Protein AF-A0A2J6SR04-F1 (afdb_monomer)

Solvent-accessible surface area (backbone atoms only — not comparable to full-atom values): 20186 Å² total; per-residue (Å²): 131,64,68,63,62,56,47,56,58,21,73,77,31,74,34,30,34,25,25,51,50,19,50,51,46,51,50,52,26,56,74,72,72,47,93,77,59,69,61,28,60,54,22,42,50,50,16,50,54,49,47,51,54,51,60,73,44,31,89,83,43,74,82,48,72,66,53,49,38,22,49,40,44,46,27,46,46,27,42,45,65,53,39,58,70,62,22,51,57,41,47,56,49,42,53,52,52,37,51,74,64,68,31,73,72,63,29,65,89,42,58,69,49,39,55,49,46,52,51,46,36,51,56,44,14,60,74,68,75,44,78,55,84,65,82,62,67,53,72,94,68,45,76,72,59,75,75,61,80,67,56,75,77,81,47,72,67,50,52,52,47,31,53,48,42,21,68,69,48,71,38,55,67,60,22,48,51,52,44,53,51,48,53,51,51,43,49,52,51,52,56,50,50,54,58,67,71,46,85,83,61,82,80,48,71,68,60,53,52,48,52,50,52,51,49,54,55,50,52,55,52,32,44,57,40,46,66,54,76,73,93,48,102,77,58,68,56,51,51,54,43,30,42,51,26,34,28,51,50,38,46,43,43,47,63,75,66,57,49,64,73,73,28,28,55,33,37,50,29,17,52,54,35,50,58,56,50,75,76,48,66,60,65,62,47,33,74,74,34,47,46,59,44,54,47,36,45,48,46,24,27,67,27,16,46,95,47,90,57,25,64,59,32,35,52,52,45,21,51,51,31,60,76,69,71,38,85,47,71,66,49,46,45,61,64,17,59,92,46,81,56,58,79,79,60,62,51,74,71,42,50,57,54,46,52,55,22,51,53,52,36,51,53,56,57,52,55,66,74,77,110

Organism: NCBI:txid1095630

pLDDT: mean 85.76, std 11.89, range [41.34, 98.0]

Sequence (371 aa):
MGKEEALQTSLSNPALLHASLAHVAKTLSSVVRVEMNPNIIYHIGKAIAIVNKRIANSHENPVSIDTIGAVTTITAFELRAGALESFKIHLDGVEALVKSVGGLQALVGVPFILKYTTWVDIVGAIALGSKPRFELLNPGRLPLHPGLEFLEPCSLLGARYKARLSNLTGLPDLSHEMIEVYRILQHLISKRERFAGSQKMEISEMEFQSLQSYCTQLMYRLIALIQYEIPHPLNRNAVVFRLFGNAAVAHILMFTYNLPPRSGTHVLMSTQIRASLEFIDVREFQLAYPEMMLWIIMIGGLGSLGTEDQEWFIQLLAQSCHGAGIDGTAELALSLTEFLWSGFYLGPIFDEFWDDVAVARAVMEAGKKVG

Nearest PDB structures (foldseek):
  3sf4-assembly3_C  TM=3.576E-01  e=3.818E+00  Homo sapiens
  4a1s-assembly1_B  TM=2.650E-01  e=3.391E+00  Drosophila melanogaster
  6hc2-assembly1_C  TM=3.244E-01  e=5.240E+00  Homo sapiens
  6hc2-assembly4_S  TM=2.457E-01  e=8.426E+00  Homo sapiens
  7ep7-assembly1_A  TM=2.282E-01  e=9.120E+00  Mus musculus

Foldseek 3Di:
DPPVLLVVLQVVDLLSVLLVQLVVQVLVCLVVVPDDDVSNVVSLVRSVVVLVVQVVCCVVPPRDLSSLLSLLSSLVSCQQVLVLVVNVVSLVVSLVNQVSCPHLVSCPVPVVSSLSNLVSQLLNCLLVLHDRSHPPPQLVPPPDLVCLVVQDDQDPLLVLQLVLLCVLQVCNPLSVLLSSLQSLLLVLQVLVQVVVVCVPDDCDPVNVVSSSVSLSSSSNSLSCQQNPDSPDPPRLSSLLSNLLSLLSVLCCVCQVVVPRAPGSSLLSSLVSNVVSCVPDDLVVVCVSRVLSSLSSLLSSLLSQPPHPCNLVSLLVNLVSCVVVVNQDPVSNCVSCVVPSDHPSCDDDSNVVSVVSSNVSNVVVVVVVVVD

Secondary structure (DSSP, 8-state):
--HHHHHHHHHT-HHHHHHHHHHHHHHHHHHHT-S--HHHHHHHHHHHHHHHHHHHTTTTSPPPHHHHHHHHHHHHHHHHHT-HHHHHHHHHHHHHHHHHTTSGGGGTT-HHHHHHHHHHHHHHHHHHTS--SS--S-GGGSPPPGGGTTPPPPPHHHHHHHHHHHHHHS-HHHHHHHHHHHHHHHHHHHHHHHHHH-TTSPPPHHHHHHHHHHHHHHHHHHHHHHT---SSTT-GGGHHHHHHHHHHHHHIIIIIS-PPTT-HHHHHHHHHHHHHHHTS-HHHHHHHSHHHHHHHHHHHHHHTTTSTTHHHHHHHHHHHHHHHT--SHHHHHHHTTTTT--GGG-SHHHHHHHHHHHHHHHHHHHHHHH-

Mean predicted aligned error: 6.78 Å

Structure (mmCIF, N/CA/C/O backbone):
data_AF-A0A2J6SR04-F1
#
_entry.id   AF-A0A2J6SR04-F1
#
loop_
_atom_site.group_PDB
_atom_site.id
_atom_site.type_symbol
_atom_site.label_atom_id
_atom_site.label_alt_id
_atom_site.label_comp_id
_atom_site.label_asym_id
_atom_site.label_entity_id
_atom_site.label_seq_id
_atom_site.pdbx_PDB_ins_code
_atom_site.Cartn_x
_atom_site.Cartn_y
_atom_site.Cartn_z
_atom_site.occupancy
_atom_site.B_iso_or_equiv
_atom_site.auth_seq_id
_atom_site.auth_comp_id
_atom_site.auth_asym_id
_atom_site.auth_atom_id
_atom_site.pdbx_PDB_model_num
ATOM 1 N N . MET A 1 1 ? 1.748 8.926 12.847 1.00 54.41 1 MET A N 1
ATOM 2 C CA . MET A 1 1 ? 1.219 8.804 14.222 1.00 54.41 1 MET A CA 1
ATOM 3 C C . MET A 1 1 ? 2.169 9.378 15.281 1.00 54.41 1 MET A C 1
ATOM 5 O O . MET A 1 1 ? 3.308 8.921 15.346 1.00 54.41 1 MET A O 1
ATOM 9 N N . GLY A 1 2 ? 1.738 10.378 16.061 1.00 61.34 2 GLY A N 1
ATOM 10 C CA . GLY A 1 2 ? 2.533 10.932 17.159 1.00 61.34 2 GLY A CA 1
ATOM 11 C C . GLY A 1 2 ? 2.683 9.853 18.224 1.00 61.34 2 GLY A C 1
ATOM 12 O O . GLY A 1 2 ? 1.685 9.339 18.727 1.00 61.34 2 GLY A O 1
ATOM 13 N N . LYS A 1 3 ? 3.917 9.414 18.490 1.00 67.38 3 LYS A N 1
ATOM 14 C CA . LYS A 1 3 ? 4.169 8.245 19.352 1.00 67.38 3 LYS A CA 1
ATOM 15 C C . LYS A 1 3 ? 3.673 8.473 20.784 1.00 67.38 3 LYS A C 1
ATOM 17 O O . LYS A 1 3 ? 3.240 7.527 21.431 1.00 67.38 3 LYS A O 1
ATOM 22 N N . GLU A 1 4 ? 3.700 9.721 21.239 1.00 70.88 4 GLU A N 1
ATOM 23 C CA . GLU A 1 4 ? 3.301 10.117 22.588 1.00 70.88 4 GLU A CA 1
ATOM 24 C C . GLU A 1 4 ? 1.778 10.122 22.781 1.00 70.88 4 GLU A C 1
ATOM 26 O O . GLU A 1 4 ? 1.296 9.507 23.728 1.00 70.88 4 GLU A O 1
ATOM 31 N N . GLU A 1 5 ? 1.008 10.680 21.838 1.00 73.00 5 GLU A N 1
ATOM 32 C CA . GLU A 1 5 ? -0.468 10.634 21.852 1.00 73.00 5 GLU A CA 1
ATOM 33 C C . GLU A 1 5 ? -0.980 9.181 21.852 1.00 73.00 5 GLU A C 1
ATOM 35 O O . GLU A 1 5 ? -1.860 8.811 22.634 1.00 73.00 5 GLU A O 1
ATOM 40 N N . ALA A 1 6 ? -0.384 8.327 21.010 1.00 73.81 6 ALA A N 1
ATOM 41 C CA . ALA A 1 6 ? -0.729 6.909 20.928 1.00 73.81 6 ALA A CA 1
ATOM 42 C C . ALA A 1 6 ? -0.418 6.155 22.233 1.00 73.81 6 ALA A C 1
ATOM 44 O O . ALA A 1 6 ? -1.199 5.298 22.661 1.00 73.81 6 ALA A O 1
ATOM 45 N N . LEU A 1 7 ? 0.712 6.474 22.874 1.00 80.81 7 LEU A N 1
ATOM 46 C CA . LEU A 1 7 ? 1.120 5.871 24.139 1.00 80.81 7 LEU A CA 1
ATOM 47 C C . LEU A 1 7 ? 0.206 6.309 25.287 1.00 80.81 7 LEU A C 1
ATOM 49 O O . LEU A 1 7 ? -0.294 5.451 26.010 1.00 80.81 7 LEU A O 1
ATOM 53 N N . GLN A 1 8 ? -0.053 7.612 25.423 1.00 82.94 8 GLN A N 1
ATOM 54 C CA . GLN A 1 8 ? -0.947 8.156 26.448 1.00 82.94 8 GLN A CA 1
ATOM 55 C C . GLN A 1 8 ? -2.347 7.544 26.329 1.00 82.94 8 GLN A C 1
ATOM 57 O O . GLN A 1 8 ? -2.855 6.981 27.296 1.00 82.94 8 GLN A O 1
ATOM 62 N N . THR A 1 9 ? -2.914 7.538 25.118 1.00 81.81 9 THR A N 1
ATOM 63 C CA . THR A 1 9 ? -4.234 6.942 24.852 1.00 81.81 9 THR A CA 1
ATOM 64 C C . THR A 1 9 ? -4.261 5.446 25.183 1.00 81.81 9 THR A C 1
ATOM 66 O O . THR A 1 9 ? -5.227 4.950 25.763 1.00 81.81 9 THR A O 1
ATOM 69 N N . SER A 1 10 ? -3.188 4.712 24.861 1.00 82.75 10 SER A N 1
ATOM 70 C CA . SER A 1 10 ? -3.092 3.281 25.175 1.00 82.75 10 SER A CA 1
ATOM 71 C C . SER A 1 10 ? -3.024 3.022 26.680 1.00 82.75 10 SER A C 1
ATOM 73 O O . SER A 1 10 ? -3.691 2.114 27.166 1.00 82.75 10 SER A O 1
ATOM 75 N N . LEU A 1 11 ? -2.249 3.811 27.432 1.00 87.88 11 LEU A N 1
ATOM 76 C CA . LEU A 1 11 ? -2.089 3.646 28.882 1.00 87.88 11 LEU A CA 1
ATOM 77 C C . LEU A 1 11 ? -3.380 3.938 29.657 1.00 87.88 11 LEU A C 1
ATOM 79 O O . LEU A 1 11 ? -3.613 3.333 30.703 1.00 87.88 11 LEU A O 1
ATOM 83 N N . SER A 1 12 ? -4.239 4.812 29.133 1.00 85.62 12 SER A N 1
ATOM 84 C CA . SER A 1 12 ? -5.523 5.153 29.751 1.00 85.62 12 SER A CA 1
ATOM 85 C C . SER A 1 12 ? -6.587 4.056 29.632 1.00 85.62 12 SER A C 1
ATOM 87 O O . SER A 1 12 ? -7.593 4.118 30.338 1.00 85.62 12 SER A O 1
ATOM 89 N N . ASN A 1 13 ? -6.396 3.037 28.780 1.00 89.69 13 ASN A N 1
ATOM 90 C CA . ASN A 1 13 ? -7.402 1.999 28.565 1.00 89.69 13 ASN A CA 1
ATOM 91 C C . ASN A 1 13 ? -6.803 0.578 28.490 1.00 89.69 13 ASN A C 1
ATOM 93 O O . ASN A 1 13 ? -6.075 0.265 27.549 1.00 89.69 13 ASN A O 1
ATOM 97 N N . PRO A 1 14 ? -7.184 -0.350 29.392 1.00 93.06 14 PRO A N 1
ATOM 98 C CA . PRO A 1 14 ? -6.603 -1.696 29.436 1.00 93.06 14 PRO A CA 1
ATOM 99 C C . PRO A 1 14 ? -6.733 -2.521 28.145 1.00 93.06 14 PRO A C 1
ATOM 101 O O . PRO A 1 14 ? -5.839 -3.303 27.826 1.00 93.06 14 PRO A O 1
ATOM 104 N N . ALA A 1 15 ? -7.832 -2.366 27.397 1.00 94.06 15 ALA A N 1
ATOM 105 C CA . ALA A 1 15 ? -8.026 -3.098 26.145 1.00 94.06 15 ALA A CA 1
ATOM 106 C C . ALA A 1 15 ? -7.092 -2.576 25.045 1.00 94.06 15 ALA A C 1
ATOM 108 O O . ALA A 1 15 ? -6.450 -3.373 24.362 1.00 94.06 15 ALA A O 1
ATOM 109 N N . LEU A 1 16 ? -6.975 -1.248 24.926 1.00 91.19 16 LEU A N 1
ATOM 110 C CA . LEU A 1 16 ? -6.027 -0.605 24.015 1.00 91.19 16 LEU A CA 1
ATOM 111 C C . LEU A 1 16 ? -4.588 -0.949 24.385 1.00 91.19 16 LEU A C 1
ATOM 113 O O . LEU A 1 16 ? -3.828 -1.340 23.509 1.00 91.19 16 LEU A O 1
ATOM 117 N N . LEU A 1 17 ? -4.224 -0.885 25.670 1.00 93.44 17 LEU A N 1
ATOM 118 C CA . LEU A 1 17 ? -2.887 -1.251 26.131 1.00 93.44 17 LEU A CA 1
ATOM 119 C C . LEU A 1 17 ? -2.513 -2.672 25.704 1.00 93.44 17 LEU A C 1
ATOM 121 O O . LEU A 1 17 ? -1.451 -2.885 25.124 1.00 93.44 17 LEU A O 1
ATOM 125 N N . HIS A 1 18 ? -3.390 -3.645 25.958 1.00 95.62 18 HIS A N 1
ATOM 126 C CA . HIS A 1 18 ? -3.150 -5.021 25.543 1.00 95.62 18 HIS A CA 1
ATOM 127 C C . HIS A 1 18 ? -3.055 -5.156 24.017 1.00 95.62 18 HIS A C 1
ATOM 129 O O . HIS A 1 18 ? -2.110 -5.771 23.528 1.00 95.62 18 HIS A O 1
ATOM 135 N N . ALA A 1 19 ? -3.952 -4.538 23.249 1.00 93.12 19 ALA A N 1
ATOM 136 C CA . ALA A 1 19 ? -3.871 -4.577 21.790 1.00 93.12 19 ALA A CA 1
ATOM 137 C C . ALA A 1 19 ? -2.554 -3.954 21.270 1.00 93.12 19 ALA A C 1
ATOM 139 O O . ALA A 1 19 ? -1.867 -4.553 20.442 1.00 93.12 19 ALA A O 1
ATOM 140 N N . SER A 1 20 ? -2.135 -2.813 21.822 1.00 91.50 20 SER A N 1
ATOM 141 C CA . SER A 1 20 ? -0.863 -2.149 21.508 1.00 91.50 20 SER A CA 1
ATOM 142 C C . SER A 1 20 ? 0.352 -3.017 21.858 1.00 91.50 20 SER A C 1
ATOM 144 O O . SER A 1 20 ? 1.283 -3.127 21.059 1.00 91.50 20 SER A O 1
ATOM 146 N N . LEU A 1 21 ? 0.345 -3.704 23.005 1.00 92.69 21 LEU A N 1
ATOM 147 C CA . LEU A 1 21 ? 1.418 -4.632 23.385 1.00 92.69 21 LEU A CA 1
ATOM 148 C C . LEU A 1 21 ? 1.518 -5.831 22.432 1.00 92.69 21 LEU A C 1
ATOM 150 O O . LEU A 1 21 ? 2.626 -6.276 22.135 1.00 92.69 21 LEU A O 1
ATOM 154 N N . ALA A 1 22 ? 0.396 -6.320 21.893 1.00 91.75 22 ALA A N 1
ATOM 155 C CA . ALA A 1 22 ? 0.414 -7.359 20.862 1.00 91.75 22 ALA A CA 1
ATOM 156 C C . ALA A 1 22 ? 1.096 -6.868 19.568 1.00 91.75 22 ALA A C 1
ATOM 158 O O . ALA A 1 22 ? 1.918 -7.586 18.990 1.00 91.75 22 ALA A O 1
ATOM 159 N N . HIS A 1 23 ? 0.831 -5.625 19.142 1.00 88.94 23 HIS A N 1
ATOM 160 C CA . HIS A 1 23 ? 1.523 -4.993 18.005 1.00 88.94 23 HIS A CA 1
ATOM 161 C C . HIS A 1 23 ? 3.031 -4.854 18.239 1.00 88.94 23 HIS A C 1
ATOM 163 O O . HIS A 1 23 ? 3.824 -5.171 17.345 1.00 88.94 23 HIS A O 1
ATOM 169 N N . VAL A 1 24 ? 3.437 -4.424 19.438 1.00 88.56 24 VAL A N 1
ATOM 170 C CA . VAL A 1 24 ? 4.855 -4.319 19.825 1.00 88.56 24 VAL A CA 1
ATOM 171 C C . VAL A 1 24 ? 5.519 -5.693 19.799 1.00 88.56 24 VAL A C 1
ATOM 173 O O . VAL A 1 24 ? 6.550 -5.860 19.148 1.00 88.56 24 VAL A O 1
ATOM 176 N N . ALA A 1 25 ? 4.901 -6.697 20.424 1.00 88.31 25 ALA A N 1
ATOM 177 C CA . ALA A 1 25 ? 5.411 -8.064 20.444 1.00 88.31 25 ALA A CA 1
ATOM 178 C C . ALA A 1 25 ? 5.582 -8.632 19.023 1.00 88.31 25 ALA A C 1
ATOM 180 O O . ALA A 1 25 ? 6.629 -9.201 18.716 1.00 88.31 25 ALA A O 1
ATOM 181 N N . LYS A 1 26 ? 4.613 -8.402 18.123 1.00 85.06 26 LYS A N 1
ATOM 182 C CA . LYS A 1 26 ? 4.711 -8.806 16.710 1.00 85.06 26 LYS A CA 1
ATOM 183 C C . LYS A 1 26 ? 5.804 -8.051 15.957 1.00 85.06 26 LYS A C 1
ATOM 185 O O . LYS A 1 26 ? 6.435 -8.618 15.071 1.00 85.06 26 LYS A O 1
ATOM 190 N N . THR A 1 27 ? 6.014 -6.773 16.256 1.00 83.38 27 THR A N 1
ATOM 191 C CA . THR A 1 27 ? 7.092 -5.974 15.651 1.00 83.38 27 THR A CA 1
ATOM 192 C C . THR A 1 27 ? 8.462 -6.508 16.050 1.00 83.38 27 THR A C 1
ATOM 194 O O . THR A 1 27 ? 9.296 -6.757 15.180 1.00 83.38 27 THR A O 1
ATOM 197 N N . LEU A 1 28 ? 8.660 -6.785 17.339 1.00 82.56 28 LEU A N 1
ATOM 198 C CA . LEU A 1 28 ? 9.889 -7.395 17.843 1.00 82.56 28 LEU A CA 1
ATOM 199 C C . LEU A 1 28 ? 10.135 -8.771 17.210 1.00 82.56 28 LEU A C 1
ATOM 201 O O . LEU A 1 28 ? 11.231 -9.021 16.720 1.00 82.56 28 LEU A O 1
ATOM 205 N N . SER A 1 29 ? 9.107 -9.619 17.113 1.00 80.00 29 SER A N 1
ATOM 206 C CA . SER A 1 29 ? 9.204 -10.912 16.420 1.00 80.00 29 SER A CA 1
ATOM 207 C C . SER A 1 29 ? 9.617 -10.778 14.952 1.00 80.00 29 SER A C 1
ATOM 209 O O . SER A 1 29 ? 10.474 -11.533 14.501 1.00 80.00 29 SER A O 1
ATOM 211 N N . SER A 1 30 ? 9.065 -9.803 14.212 1.00 72.44 30 SER A N 1
ATOM 212 C CA . SER A 1 30 ? 9.430 -9.588 12.802 1.00 72.44 30 SER A CA 1
ATOM 213 C C . SER A 1 30 ? 10.872 -9.111 12.616 1.00 72.44 30 SER A C 1
ATOM 215 O O . SER A 1 30 ? 11.521 -9.512 11.654 1.00 72.44 30 SER A O 1
ATOM 217 N N . VAL A 1 31 ? 11.385 -8.295 13.543 1.00 72.19 31 VAL A N 1
ATOM 218 C CA . VAL A 1 31 ? 12.762 -7.777 13.489 1.00 72.19 31 VAL A CA 1
ATOM 219 C C . VAL A 1 31 ? 13.772 -8.857 13.882 1.00 72.19 31 VAL A C 1
ATOM 221 O O . VAL A 1 31 ? 14.786 -9.018 13.212 1.00 72.19 31 VAL A O 1
ATOM 224 N N . VAL A 1 32 ? 13.484 -9.630 14.933 1.00 72.75 32 VAL A N 1
ATOM 225 C CA . VAL A 1 32 ? 14.400 -10.654 15.476 1.00 72.75 32 VAL A CA 1
ATOM 226 C C . VAL A 1 32 ? 14.248 -12.013 14.762 1.00 72.75 32 VAL A C 1
ATOM 228 O O . VAL A 1 32 ? 14.979 -12.949 15.057 1.00 72.75 32 VAL A O 1
ATOM 231 N N . ARG A 1 33 ? 13.331 -12.134 13.788 1.00 66.19 33 ARG A N 1
ATOM 232 C CA . ARG A 1 33 ? 13.013 -13.384 13.062 1.00 66.19 33 ARG A CA 1
ATOM 233 C C . ARG A 1 33 ? 12.592 -14.539 13.996 1.00 66.19 33 ARG A C 1
ATOM 235 O O . ARG A 1 33 ? 12.943 -15.688 13.759 1.00 66.19 33 ARG A O 1
ATOM 242 N N . VAL A 1 34 ? 11.835 -14.242 15.059 1.00 65.19 34 VAL A N 1
ATOM 243 C CA . VAL A 1 34 ? 11.339 -15.259 16.011 1.00 65.19 34 VAL A CA 1
ATOM 244 C C . VAL A 1 34 ? 9.873 -15.575 15.724 1.00 65.19 34 VAL A C 1
ATOM 246 O O . VAL A 1 34 ? 9.017 -14.695 15.838 1.00 65.19 34 VAL A O 1
ATOM 249 N N . GLU A 1 35 ? 9.590 -16.836 15.388 1.00 57.53 35 GLU A N 1
ATOM 250 C CA . GLU A 1 35 ? 8.295 -17.304 14.864 1.00 57.53 35 GLU A CA 1
ATOM 251 C C . GLU A 1 35 ? 7.130 -17.239 15.864 1.00 57.53 35 GLU A C 1
ATOM 253 O O . GLU A 1 35 ? 5.998 -16.972 15.465 1.00 57.53 35 GLU A O 1
ATOM 258 N N . MET A 1 36 ? 7.369 -17.419 17.169 1.00 57.94 36 MET A N 1
ATOM 259 C CA . MET A 1 36 ? 6.296 -17.411 18.171 1.00 57.94 36 MET A CA 1
ATOM 260 C C . MET A 1 36 ? 6.684 -16.636 19.422 1.00 57.94 36 MET A C 1
ATOM 262 O O . MET A 1 36 ? 7.495 -17.074 20.233 1.00 57.94 36 MET A O 1
ATOM 266 N N . ASN A 1 37 ? 6.031 -15.493 19.614 1.00 73.19 37 ASN A N 1
ATOM 267 C CA . ASN A 1 37 ? 6.054 -14.784 20.881 1.00 73.19 37 ASN A CA 1
ATOM 268 C C . ASN A 1 37 ? 4.714 -15.034 21.599 1.00 73.19 37 ASN A C 1
ATOM 270 O O . ASN A 1 37 ? 3.702 -14.463 21.183 1.00 73.19 37 ASN A O 1
ATOM 274 N N . PRO A 1 38 ? 4.667 -15.868 22.660 1.00 83.69 38 PRO A N 1
ATOM 275 C CA . PRO A 1 38 ? 3.423 -16.193 23.370 1.00 83.69 38 PRO A CA 1
ATOM 276 C C . PRO A 1 38 ? 2.726 -14.948 23.938 1.00 83.69 38 PRO A C 1
ATOM 278 O O . PRO A 1 38 ? 1.508 -14.949 24.125 1.00 83.69 38 PRO A O 1
ATOM 281 N N . ASN A 1 39 ? 3.469 -13.851 24.125 1.00 86.56 39 ASN A N 1
ATOM 282 C CA . ASN A 1 39 ? 2.907 -12.570 24.539 1.00 86.56 39 ASN A CA 1
ATOM 283 C C . ASN A 1 39 ? 1.924 -11.997 23.509 1.00 86.56 39 ASN A C 1
ATOM 285 O O . ASN A 1 39 ? 0.993 -11.302 23.902 1.00 86.56 39 ASN A O 1
ATOM 289 N N . ILE A 1 40 ? 2.081 -12.306 22.215 1.00 89.44 40 ILE A N 1
ATOM 290 C CA . ILE A 1 40 ? 1.141 -11.882 21.168 1.00 89.44 40 ILE A CA 1
ATOM 291 C C . ILE A 1 40 ? -0.246 -12.464 21.453 1.00 89.44 40 ILE A C 1
ATOM 293 O O . ILE A 1 40 ? -1.215 -11.715 21.569 1.00 89.44 40 ILE A O 1
ATOM 297 N N . ILE A 1 41 ? -0.327 -13.790 21.613 1.00 90.00 41 ILE A N 1
ATOM 298 C CA . ILE A 1 41 ? -1.583 -14.516 21.860 1.00 90.00 41 ILE A CA 1
ATOM 299 C C . ILE A 1 41 ? -2.186 -14.086 23.200 1.00 90.00 41 ILE A C 1
ATOM 301 O O . ILE A 1 41 ? -3.385 -13.823 23.295 1.00 90.00 41 ILE A O 1
ATOM 305 N N . TYR A 1 42 ? -1.349 -13.958 24.232 1.00 93.62 42 TYR A N 1
ATOM 306 C CA . TYR A 1 42 ? -1.788 -13.503 25.546 1.00 93.62 42 TYR A CA 1
ATOM 307 C C . TYR A 1 42 ? -2.438 -12.115 25.486 1.00 93.62 42 TYR A C 1
ATOM 309 O O . TYR A 1 42 ? -3.556 -11.923 25.967 1.00 93.62 42 TYR A O 1
ATOM 317 N N . HIS A 1 43 ? -1.754 -11.142 24.884 1.00 95.62 43 HIS A N 1
ATOM 318 C CA . HIS A 1 43 ? -2.228 -9.768 24.851 1.00 95.62 43 HIS A CA 1
ATOM 319 C C . HIS A 1 43 ? -3.437 -9.582 23.932 1.00 95.62 43 HIS A C 1
ATOM 321 O O . HIS A 1 43 ? -4.395 -8.927 24.343 1.00 95.62 43 HIS A O 1
ATOM 327 N N . ILE A 1 44 ? -3.462 -10.207 22.750 1.00 93.94 44 ILE A N 1
ATOM 328 C CA . ILE A 1 44 ? -4.637 -10.120 21.873 1.00 93.94 44 ILE A CA 1
ATOM 329 C C . ILE A 1 44 ? -5.862 -10.777 22.525 1.00 93.94 44 ILE A C 1
ATOM 331 O O . ILE A 1 44 ? -6.941 -10.187 22.541 1.00 93.94 44 ILE A O 1
ATOM 335 N N . GLY A 1 45 ? -5.682 -11.930 23.182 1.00 94.19 45 GLY A N 1
ATOM 336 C CA . GLY A 1 45 ? -6.749 -12.613 23.912 1.00 94.19 45 GLY A CA 1
ATOM 337 C C . GLY A 1 45 ? -7.295 -11.780 25.075 1.00 94.19 45 GLY A C 1
ATOM 338 O O . GLY A 1 45 ? -8.509 -11.699 25.264 1.00 94.19 45 GLY A O 1
ATOM 339 N N . LYS A 1 46 ? -6.422 -11.094 25.828 1.00 97.00 46 LYS A N 1
ATOM 340 C CA . LYS A 1 46 ? -6.844 -10.164 26.890 1.00 97.00 46 LYS A CA 1
ATOM 341 C C . LYS A 1 46 ? -7.617 -8.968 26.340 1.00 97.00 46 LYS A C 1
ATOM 343 O O . LYS A 1 46 ? -8.645 -8.616 26.916 1.00 97.00 46 LYS A O 1
ATOM 348 N N . ALA A 1 47 ? -7.159 -8.367 25.242 1.00 96.06 47 ALA A N 1
ATOM 349 C CA . ALA A 1 47 ? -7.851 -7.248 24.609 1.00 96.06 47 ALA A CA 1
ATOM 350 C C . ALA A 1 47 ? -9.269 -7.650 24.163 1.00 96.06 47 ALA A C 1
ATOM 352 O O . ALA A 1 47 ? -10.235 -6.985 24.540 1.00 96.06 47 ALA A O 1
ATOM 353 N N . ILE A 1 48 ? -9.399 -8.785 23.464 1.00 94.94 48 ILE A N 1
ATOM 354 C CA . ILE A 1 48 ? -10.687 -9.339 23.017 1.00 94.94 48 ILE A CA 1
ATOM 355 C C . ILE A 1 48 ? -11.604 -9.636 24.211 1.00 94.94 48 ILE A C 1
ATOM 357 O O . ILE A 1 48 ? -12.768 -9.245 24.203 1.00 94.94 48 ILE A O 1
ATOM 361 N N . ALA A 1 49 ? -11.093 -10.265 25.275 1.00 96.25 49 ALA A N 1
ATOM 362 C CA . ALA A 1 49 ? -11.895 -10.579 26.458 1.00 96.25 49 ALA A CA 1
ATOM 363 C C . ALA A 1 49 ? -12.472 -9.320 27.133 1.00 96.25 49 ALA A C 1
ATOM 365 O O . ALA A 1 49 ? -13.635 -9.309 27.544 1.00 96.25 49 ALA A O 1
ATOM 366 N N . ILE A 1 50 ? -11.680 -8.245 27.228 1.00 95.12 50 ILE A N 1
ATOM 367 C CA . ILE A 1 50 ? -12.137 -6.969 27.797 1.00 95.12 50 ILE A CA 1
ATOM 368 C C . ILE A 1 50 ? -13.194 -6.327 26.893 1.00 95.12 50 ILE A C 1
ATOM 370 O O . ILE A 1 50 ? -14.230 -5.888 27.392 1.00 95.12 50 ILE A O 1
ATOM 374 N N . VAL A 1 51 ? -12.951 -6.283 25.581 1.00 94.19 51 VAL A N 1
ATOM 375 C CA . VAL A 1 51 ? -13.895 -5.741 24.591 1.00 94.19 51 VAL A CA 1
ATOM 376 C C . VAL A 1 51 ? -15.224 -6.493 24.632 1.00 94.19 51 VAL A C 1
ATOM 378 O O . VAL A 1 51 ? -16.268 -5.859 24.767 1.00 94.19 51 VAL A O 1
ATOM 381 N N . ASN A 1 52 ? -15.198 -7.826 24.613 1.00 93.50 52 ASN A N 1
ATOM 382 C CA . ASN A 1 52 ? -16.407 -8.649 24.649 1.00 93.50 52 ASN A CA 1
ATOM 383 C C . ASN A 1 52 ? -17.235 -8.385 25.908 1.00 93.50 52 ASN A C 1
ATOM 385 O O . ASN A 1 52 ? -18.453 -8.259 25.821 1.00 93.50 52 ASN A O 1
ATOM 389 N N . LYS A 1 53 ? -16.588 -8.219 27.071 1.00 92.44 53 LYS A N 1
ATOM 390 C CA . LYS A 1 53 ? -17.284 -7.854 28.313 1.00 92.44 53 LYS A CA 1
ATOM 391 C C . LYS A 1 53 ? -17.962 -6.480 28.216 1.00 92.44 53 LYS A C 1
ATOM 393 O O . LYS A 1 53 ? -19.071 -6.317 28.714 1.00 92.44 53 LYS A O 1
ATOM 398 N N . ARG A 1 54 ? -17.317 -5.495 27.580 1.00 91.62 54 ARG A N 1
ATOM 399 C CA . ARG A 1 54 ? -17.895 -4.152 27.381 1.00 91.62 54 ARG A CA 1
ATOM 400 C C . ARG A 1 54 ? -19.091 -4.188 26.432 1.00 91.62 54 ARG A C 1
ATOM 402 O O . ARG A 1 54 ? -20.107 -3.576 26.732 1.00 91.62 54 ARG A O 1
ATOM 409 N N . ILE A 1 55 ? -18.982 -4.927 25.329 1.00 88.19 55 ILE A N 1
ATOM 410 C CA . ILE A 1 55 ? -20.061 -5.065 24.342 1.00 88.19 55 ILE A CA 1
ATOM 411 C C . ILE A 1 55 ? -21.247 -5.839 24.934 1.00 88.19 55 ILE A C 1
ATOM 413 O O . ILE A 1 55 ? -22.387 -5.420 24.758 1.00 88.19 55 ILE A O 1
ATOM 417 N N . ALA A 1 56 ? -21.006 -6.913 25.691 1.00 89.12 56 ALA A N 1
ATOM 418 C CA . ALA A 1 56 ? -22.070 -7.681 26.346 1.00 89.12 56 ALA A CA 1
ATOM 419 C C . ALA A 1 56 ? -22.889 -6.835 27.340 1.00 89.12 56 ALA A C 1
ATOM 421 O O . ALA A 1 56 ? -24.098 -7.007 27.452 1.00 89.12 56 ALA A O 1
ATOM 422 N N . ASN A 1 57 ? -22.242 -5.875 28.005 1.00 87.12 57 ASN A N 1
ATOM 423 C CA . ASN A 1 57 ? -22.881 -4.966 28.958 1.00 87.12 57 ASN A CA 1
ATOM 424 C C . ASN A 1 57 ? -23.413 -3.675 28.301 1.00 87.12 57 ASN A C 1
ATOM 426 O O . ASN A 1 57 ? -23.779 -2.732 29.005 1.00 87.12 57 ASN A O 1
ATOM 430 N N . SER A 1 58 ? -23.454 -3.607 26.964 1.00 83.31 58 SER A N 1
ATOM 431 C CA . SER A 1 58 ? -23.820 -2.384 26.231 1.00 83.31 58 SER A CA 1
ATOM 432 C C . SER A 1 58 ? -25.277 -1.946 26.422 1.00 83.31 58 SER A C 1
ATOM 434 O O . SER A 1 58 ? -25.606 -0.778 26.225 1.00 83.31 58 SER A O 1
ATOM 436 N N . HIS A 1 59 ? -26.145 -2.866 26.853 1.00 80.12 59 HIS A N 1
ATOM 437 C CA . HIS A 1 59 ? -27.524 -2.564 27.237 1.00 80.12 59 HIS A CA 1
ATOM 438 C C . HIS A 1 59 ? -27.615 -1.696 28.503 1.00 80.12 59 HIS A C 1
ATOM 440 O O . HIS A 1 59 ? -28.574 -0.945 28.652 1.00 80.12 59 HIS A O 1
ATOM 446 N N . GLU A 1 60 ? -26.631 -1.793 29.401 1.00 76.00 60 GLU A N 1
ATOM 447 C CA . GLU A 1 60 ? -26.577 -1.025 30.652 1.00 76.00 60 GLU A CA 1
ATOM 448 C C . GLU A 1 60 ? -25.745 0.252 30.503 1.00 76.00 60 GLU A C 1
ATOM 450 O O . GLU A 1 60 ? -26.058 1.271 31.114 1.00 76.00 60 GLU A O 1
ATOM 455 N N . ASN A 1 61 ? -24.684 0.207 29.690 1.00 76.69 61 ASN A N 1
ATOM 456 C CA . ASN A 1 61 ? -23.789 1.334 29.450 1.00 76.69 61 ASN A CA 1
ATOM 457 C C . ASN A 1 61 ? -23.497 1.475 27.952 1.00 76.69 61 ASN A C 1
ATOM 459 O O . ASN A 1 61 ? -22.997 0.521 27.358 1.00 76.69 61 ASN A O 1
ATOM 463 N N . PRO A 1 62 ? -23.711 2.653 27.341 1.00 81.56 62 PRO A N 1
ATOM 464 C CA . PRO A 1 62 ? -23.367 2.876 25.942 1.00 81.56 62 PRO A CA 1
ATOM 465 C C . PRO A 1 62 ? -21.908 2.514 25.635 1.00 81.56 62 PRO A C 1
ATOM 467 O O . PRO A 1 62 ? -21.009 2.728 26.454 1.00 81.56 62 PRO A O 1
ATOM 470 N N . VAL A 1 63 ? -21.663 1.993 24.430 1.00 84.06 63 VAL A N 1
ATOM 471 C CA . VAL A 1 63 ? -20.308 1.678 23.965 1.00 84.06 63 VAL A CA 1
ATOM 472 C C . VAL A 1 63 ? -19.456 2.948 23.984 1.00 84.06 63 VAL A C 1
ATOM 474 O O . VAL A 1 63 ? -19.787 3.949 23.352 1.00 84.06 63 VAL A O 1
ATOM 477 N N . SER A 1 64 ? -18.331 2.898 24.697 1.00 89.88 64 SER A N 1
ATOM 478 C CA . SER A 1 64 ? -17.401 4.024 24.769 1.00 89.88 64 SER A CA 1
ATOM 479 C C . SER A 1 64 ? -16.535 4.142 23.513 1.00 89.88 64 SER A C 1
ATOM 481 O O . SER A 1 64 ? -16.188 3.139 22.883 1.00 89.88 64 SER A O 1
ATOM 483 N N . ILE A 1 65 ? -16.090 5.364 23.205 1.00 91.12 65 ILE A N 1
ATOM 484 C CA . ILE A 1 65 ? -15.135 5.631 22.116 1.00 91.12 65 ILE A CA 1
ATOM 485 C C . ILE A 1 65 ? -13.844 4.815 22.301 1.00 91.12 65 ILE A C 1
ATOM 487 O O . ILE A 1 65 ? -13.321 4.260 21.339 1.00 91.12 65 ILE A O 1
ATOM 491 N N . ASP A 1 66 ? -13.373 4.632 23.536 1.00 90.50 66 ASP A N 1
ATOM 492 C CA . ASP A 1 66 ? -12.216 3.774 23.807 1.00 90.50 66 ASP A CA 1
ATOM 493 C C . A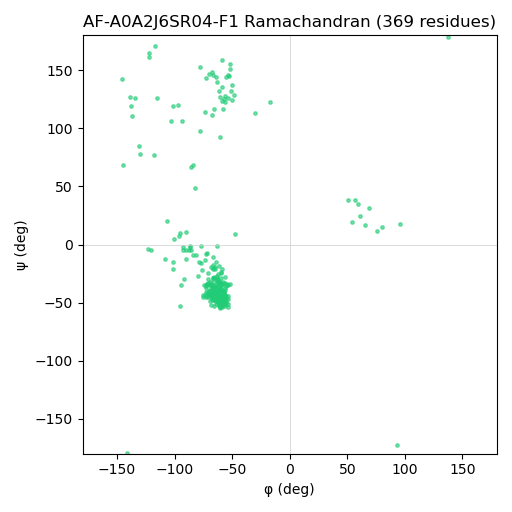SP A 1 66 ? -12.427 2.314 23.387 1.00 90.50 66 ASP A C 1
ATOM 495 O O . ASP A 1 66 ? -11.477 1.614 23.035 1.00 90.50 66 ASP A O 1
ATOM 499 N N . THR A 1 67 ? -13.665 1.820 23.467 1.00 92.62 67 THR A N 1
ATOM 500 C CA . THR A 1 67 ? -13.999 0.464 23.019 1.00 92.62 67 THR A CA 1
ATOM 501 C C . THR A 1 67 ? -13.888 0.376 21.504 1.00 92.62 67 THR A C 1
ATOM 503 O O . THR A 1 67 ? -13.296 -0.579 21.012 1.00 92.62 67 THR A O 1
ATOM 506 N N . ILE A 1 68 ? -14.342 1.405 20.781 1.00 94.19 68 ILE A N 1
ATOM 507 C CA . ILE A 1 68 ? -14.122 1.533 19.333 1.00 94.19 68 ILE A CA 1
ATOM 508 C C . ILE A 1 68 ? -12.621 1.506 19.036 1.00 94.19 68 ILE A C 1
ATOM 510 O O . ILE A 1 68 ? -12.172 0.682 18.249 1.00 94.19 68 ILE A O 1
ATOM 514 N N . GLY A 1 69 ? -11.823 2.323 19.733 1.00 93.69 69 GLY A N 1
ATOM 515 C CA . GLY A 1 69 ? -10.367 2.341 19.571 1.00 93.69 69 GLY A CA 1
ATOM 516 C C . GLY A 1 69 ? -9.706 0.978 19.814 1.00 93.69 69 GLY A C 1
ATOM 517 O O . GLY A 1 69 ? -8.805 0.583 19.068 1.00 93.69 69 GLY A O 1
ATOM 518 N N . ALA A 1 70 ? -10.152 0.238 20.832 1.00 94.44 70 ALA A N 1
ATOM 519 C CA . ALA A 1 70 ? -9.642 -1.100 21.123 1.00 94.44 70 ALA A CA 1
ATOM 520 C C . ALA A 1 70 ? -9.958 -2.090 19.994 1.00 94.44 70 ALA A C 1
ATOM 522 O O . ALA A 1 70 ? -9.057 -2.797 19.542 1.00 94.44 70 ALA A O 1
ATOM 523 N N . VAL A 1 71 ? -11.200 -2.102 19.497 1.00 95.69 71 VAL A N 1
ATOM 524 C CA . VAL A 1 71 ? -11.608 -2.961 18.372 1.00 95.69 71 VAL A CA 1
ATOM 525 C C . VAL A 1 71 ? -10.861 -2.572 17.097 1.00 95.69 71 VAL A C 1
ATOM 527 O O . VAL A 1 71 ? -10.335 -3.451 16.419 1.00 95.69 71 VAL A O 1
ATOM 530 N N . THR A 1 72 ? -10.701 -1.277 16.810 1.00 95.88 72 THR A N 1
ATOM 531 C CA . THR A 1 72 ? -9.884 -0.786 15.688 1.00 95.88 72 THR A CA 1
ATOM 532 C C . THR A 1 72 ? -8.440 -1.288 15.790 1.00 95.88 72 THR A C 1
ATOM 534 O O . THR A 1 72 ? -7.877 -1.753 14.801 1.00 95.88 72 THR A O 1
ATOM 537 N N . THR A 1 73 ? -7.838 -1.265 16.984 1.00 94.19 73 THR A N 1
ATOM 538 C CA . THR A 1 73 ? -6.461 -1.753 17.195 1.00 94.19 73 THR A CA 1
ATOM 539 C C . THR A 1 73 ? -6.327 -3.264 17.022 1.00 94.19 73 THR A C 1
ATOM 541 O O . THR A 1 73 ? -5.333 -3.720 16.450 1.00 94.19 73 THR A O 1
ATOM 544 N N . ILE A 1 74 ? -7.323 -4.038 17.457 1.00 94.75 74 ILE A N 1
ATOM 545 C CA . ILE A 1 74 ? -7.398 -5.487 17.209 1.00 94.75 74 ILE A CA 1
ATOM 546 C C . ILE A 1 74 ? -7.537 -5.758 15.703 1.00 94.75 74 ILE A C 1
ATOM 548 O O . ILE A 1 74 ? -6.780 -6.546 15.147 1.00 94.75 74 ILE A O 1
ATOM 552 N N . THR A 1 75 ? -8.423 -5.032 15.024 1.00 95.50 75 THR A N 1
ATOM 553 C CA . THR A 1 75 ? -8.643 -5.147 13.573 1.00 95.50 75 THR A CA 1
ATOM 554 C C . THR A 1 75 ? -7.348 -4.854 12.803 1.00 95.50 75 THR A C 1
ATOM 556 O O . THR A 1 75 ? -6.908 -5.633 11.960 1.00 95.50 75 THR A O 1
ATOM 559 N N . ALA A 1 76 ? -6.638 -3.778 13.152 1.00 92.56 76 ALA A N 1
ATOM 560 C CA . ALA A 1 76 ? -5.343 -3.450 12.555 1.00 92.56 76 ALA A CA 1
ATOM 561 C C . ALA A 1 76 ? -4.274 -4.535 12.782 1.00 92.56 76 ALA A C 1
ATOM 563 O O . ALA A 1 76 ? -3.387 -4.728 11.946 1.00 92.56 76 ALA A O 1
ATOM 564 N N . PH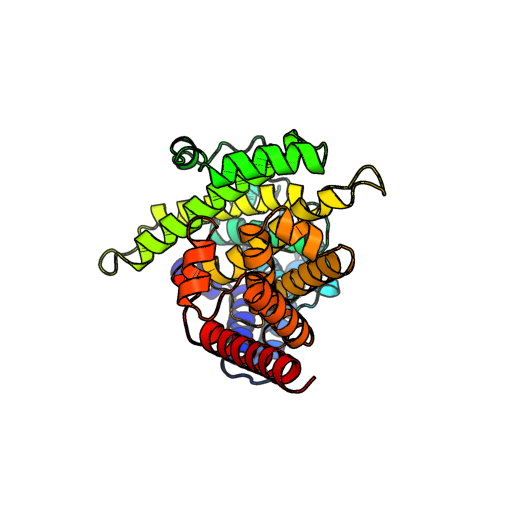E A 1 77 ? -4.324 -5.227 13.926 1.00 91.94 77 PHE A N 1
ATOM 565 C CA . PHE A 1 77 ? -3.401 -6.318 14.230 1.00 91.94 77 PHE A CA 1
ATOM 566 C C . PHE A 1 77 ? -3.579 -7.478 13.247 1.00 91.94 77 PHE A C 1
ATOM 568 O O . PHE A 1 77 ? -2.590 -8.000 12.731 1.00 91.94 77 PHE A O 1
ATOM 575 N N . GLU A 1 78 ? -4.822 -7.845 12.947 1.00 91.69 78 GLU A N 1
ATOM 576 C CA . GLU A 1 78 ? -5.151 -8.928 12.016 1.00 91.69 78 GLU A CA 1
ATOM 577 C C . GLU A 1 78 ? -4.728 -8.607 10.589 1.00 91.69 78 GLU A C 1
ATOM 579 O O . GLU A 1 78 ? -4.127 -9.452 9.925 1.00 91.69 78 GLU A O 1
ATOM 584 N N . LEU A 1 79 ? -4.924 -7.358 10.162 1.00 89.19 79 LEU A N 1
ATOM 585 C CA . LEU A 1 79 ? -4.425 -6.865 8.881 1.00 89.19 79 LEU A CA 1
ATOM 586 C C . LEU A 1 79 ? -2.903 -7.016 8.772 1.00 89.19 79 LEU A C 1
ATOM 588 O O . LEU A 1 79 ? -2.385 -7.546 7.790 1.00 89.19 79 LEU A O 1
ATOM 592 N N . ARG A 1 80 ? -2.168 -6.614 9.817 1.00 85.94 80 ARG A N 1
ATOM 593 C CA . ARG A 1 80 ? -0.708 -6.789 9.893 1.00 85.94 80 ARG A CA 1
ATOM 594 C C . ARG A 1 80 ? -0.311 -8.267 9.962 1.00 85.94 80 ARG A C 1
ATOM 596 O O . ARG A 1 80 ? 0.804 -8.619 9.572 1.00 85.94 80 ARG A O 1
ATOM 603 N N . ALA A 1 81 ? -1.170 -9.123 10.508 1.00 85.62 81 ALA A N 1
ATOM 604 C CA . ALA A 1 81 ? -0.952 -10.560 10.593 1.00 85.62 81 ALA A CA 1
ATOM 605 C C . ALA A 1 81 ? -1.300 -11.317 9.305 1.00 85.62 81 ALA A C 1
ATOM 607 O O . ALA A 1 81 ? -0.949 -12.487 9.220 1.00 85.62 81 ALA A O 1
ATOM 608 N N . GLY A 1 82 ? -1.931 -10.664 8.323 1.00 85.94 82 GLY A N 1
ATOM 609 C CA . GLY A 1 82 ? -2.411 -11.312 7.101 1.00 85.94 82 GLY A CA 1
ATOM 610 C C . GLY A 1 82 ? -3.692 -12.132 7.300 1.00 85.94 82 GLY A C 1
ATOM 611 O O . GLY A 1 82 ? -4.085 -12.874 6.408 1.00 85.94 82 GLY A O 1
ATOM 612 N N . ALA A 1 83 ? -4.366 -12.003 8.448 1.00 89.94 83 ALA A N 1
ATOM 613 C CA . ALA A 1 83 ? -5.592 -12.733 8.767 1.00 89.94 83 ALA A CA 1
ATOM 614 C C . ALA A 1 83 ? -6.823 -12.021 8.173 1.00 89.94 83 ALA A C 1
ATOM 616 O O . ALA A 1 83 ? -7.626 -11.443 8.904 1.00 89.94 83 ALA A O 1
ATOM 617 N N . LEU A 1 84 ? -6.947 -12.020 6.839 1.00 90.81 84 LEU A N 1
ATOM 618 C CA . LEU A 1 84 ? -7.957 -11.225 6.119 1.00 90.81 84 LEU A CA 1
ATOM 619 C C . LEU A 1 84 ? -9.412 -11.614 6.433 1.00 90.81 84 LEU A C 1
ATOM 621 O O . LEU A 1 84 ? -10.282 -10.744 6.436 1.00 90.81 84 LEU A O 1
ATOM 625 N N . GLU A 1 85 ? -9.686 -12.888 6.726 1.00 92.75 85 GLU A N 1
ATOM 626 C CA . GLU A 1 85 ? -11.030 -13.342 7.112 1.00 92.75 85 GLU A CA 1
ATOM 627 C C . GLU A 1 85 ? -11.464 -12.738 8.454 1.00 92.75 85 GLU A C 1
ATOM 629 O O . GLU A 1 85 ? -12.509 -12.089 8.529 1.00 92.75 85 GLU A O 1
ATOM 634 N N . SER A 1 86 ? -10.631 -12.878 9.492 1.00 92.50 86 SER A N 1
ATOM 635 C CA . SER A 1 86 ? -10.882 -12.272 10.807 1.00 92.50 86 SER A CA 1
ATOM 636 C C . SER A 1 86 ? -10.922 -10.749 10.724 1.00 92.50 86 SER A C 1
ATOM 638 O O . SER A 1 86 ? -11.837 -10.128 11.264 1.00 92.50 86 SER A O 1
ATOM 640 N N . PHE A 1 87 ? -9.999 -10.162 9.952 1.00 94.56 87 PHE A N 1
ATOM 641 C CA . PHE A 1 87 ? -9.957 -8.727 9.693 1.00 94.56 87 PHE A CA 1
ATOM 642 C C . PHE A 1 87 ? -11.293 -8.207 9.164 1.00 94.56 87 PHE A C 1
ATOM 644 O O . PHE A 1 87 ? -11.793 -7.198 9.652 1.00 94.56 87 PHE A O 1
ATOM 651 N N . LYS A 1 88 ? -11.891 -8.894 8.182 1.00 95.50 88 LYS A N 1
ATOM 652 C CA . LYS A 1 88 ? -13.183 -8.498 7.615 1.00 95.50 88 LYS A CA 1
ATOM 653 C C . LYS A 1 88 ? -14.288 -8.515 8.673 1.00 95.50 88 LYS A C 1
ATOM 655 O O . LYS A 1 88 ? -15.038 -7.548 8.765 1.00 95.50 88 LYS A O 1
ATOM 660 N N . ILE A 1 89 ? -14.354 -9.571 9.486 1.00 94.56 89 ILE A N 1
ATOM 661 C CA . ILE A 1 89 ? -15.351 -9.705 10.561 1.00 94.56 89 ILE A CA 1
ATOM 662 C C . ILE A 1 89 ? -15.208 -8.563 11.574 1.00 94.56 89 ILE A C 1
ATOM 664 O O . ILE A 1 89 ? -16.197 -7.925 11.939 1.00 94.56 89 ILE A O 1
ATOM 668 N N . HIS A 1 90 ? -13.987 -8.274 12.024 1.00 94.38 90 HIS A N 1
ATOM 669 C CA . HIS A 1 90 ? -13.772 -7.192 12.978 1.00 94.38 90 HIS A CA 1
ATOM 670 C C . HIS A 1 90 ? -13.961 -5.808 12.356 1.00 94.38 90 HIS A C 1
ATOM 672 O O . HIS A 1 90 ? -14.487 -4.932 13.038 1.00 94.38 90 HIS A O 1
ATOM 678 N N . LEU A 1 91 ? -13.639 -5.609 11.074 1.00 96.12 91 LEU A N 1
ATOM 679 C CA . LEU A 1 91 ? -13.922 -4.360 10.365 1.00 96.12 91 LEU A CA 1
ATOM 680 C C . LEU A 1 91 ? -15.431 -4.090 10.267 1.00 96.12 91 LEU A C 1
ATOM 682 O O . LEU A 1 91 ? -15.852 -2.964 10.529 1.00 96.12 91 LEU A O 1
ATOM 686 N N . ASP A 1 92 ? -16.247 -5.110 9.975 1.00 95.44 92 ASP A N 1
ATOM 687 C CA . ASP A 1 92 ? -17.714 -5.000 10.016 1.00 95.44 92 ASP A CA 1
ATOM 688 C C . ASP A 1 92 ? -18.191 -4.614 11.439 1.00 95.44 92 ASP A C 1
ATOM 690 O O . ASP A 1 92 ? -19.089 -3.786 11.616 1.00 95.44 92 ASP A O 1
ATOM 694 N N . GLY A 1 93 ? -17.532 -5.150 12.474 1.00 94.75 93 GLY A N 1
ATOM 695 C CA . GLY A 1 93 ? -17.744 -4.761 13.870 1.00 94.75 93 GLY A CA 1
ATOM 696 C C . GLY A 1 93 ? -17.378 -3.300 14.163 1.00 94.75 93 GLY A C 1
ATOM 697 O O . GLY A 1 93 ? -18.165 -2.585 14.783 1.00 94.75 93 GLY A O 1
ATOM 698 N N . VAL A 1 94 ? -16.218 -2.824 13.698 1.00 95.81 94 VAL A N 1
ATOM 699 C CA . VAL A 1 94 ? -15.799 -1.415 13.827 1.00 95.81 94 VAL A CA 1
ATOM 700 C C . VAL A 1 94 ? -16.818 -0.498 13.155 1.00 95.81 94 VAL A C 1
ATOM 702 O O . VAL A 1 94 ? -17.232 0.491 13.757 1.00 95.81 94 VAL A O 1
ATOM 705 N N . GLU A 1 95 ? -17.271 -0.836 11.945 1.00 95.38 95 GLU A N 1
ATOM 706 C CA . GLU A 1 95 ? -18.296 -0.076 11.226 1.00 95.38 95 GLU A CA 1
ATOM 707 C C . GLU A 1 95 ? -19.591 0.043 12.041 1.00 95.38 95 GLU A C 1
ATOM 709 O O . GLU A 1 95 ? -20.117 1.148 12.209 1.00 95.38 95 GLU A O 1
ATOM 714 N N . ALA A 1 96 ? -20.080 -1.067 12.599 1.00 94.00 96 ALA A N 1
ATOM 715 C CA . ALA A 1 96 ? -21.278 -1.074 13.433 1.00 94.00 96 ALA A CA 1
ATOM 716 C C . ALA A 1 96 ? -21.116 -0.209 14.697 1.00 94.00 96 ALA A C 1
ATOM 718 O O . ALA A 1 96 ? -22.004 0.584 15.024 1.00 94.00 96 ALA A O 1
ATOM 719 N N . LEU A 1 97 ? -19.973 -0.308 15.383 1.00 94.19 97 LEU A N 1
ATOM 720 C CA . LEU A 1 97 ? -19.710 0.463 16.601 1.00 94.19 97 LEU A CA 1
ATOM 721 C C . LEU A 1 97 ? -19.587 1.964 16.308 1.00 94.19 97 LEU A C 1
ATOM 723 O O . LEU A 1 97 ? -20.174 2.774 17.023 1.00 94.19 97 LEU A O 1
ATOM 727 N N . VAL A 1 98 ? -18.899 2.350 15.232 1.00 93.69 98 VAL A N 1
ATOM 728 C CA . VAL A 1 98 ? -18.796 3.756 14.808 1.00 93.69 98 VAL A CA 1
ATOM 729 C C . VAL A 1 98 ? -20.167 4.321 14.434 1.00 93.69 98 VAL A C 1
ATOM 731 O O . VAL A 1 98 ? -20.509 5.429 14.845 1.00 93.69 98 VAL A O 1
ATOM 734 N N . LYS A 1 99 ? -21.000 3.561 13.713 1.00 92.56 99 LYS A N 1
ATOM 735 C CA . LYS A 1 99 ? -22.379 3.979 13.409 1.00 92.56 99 LYS A CA 1
ATOM 736 C C . LYS A 1 99 ? -23.216 4.156 14.676 1.00 92.56 99 LYS A C 1
ATOM 738 O O . LYS A 1 99 ? -23.982 5.112 14.755 1.00 92.56 99 LYS A O 1
ATOM 743 N N . SER A 1 100 ? -23.031 3.295 15.680 1.00 91.38 100 SER A N 1
ATOM 744 C CA . SER A 1 100 ? -23.785 3.361 16.941 1.00 91.38 100 SER A CA 1
ATOM 745 C C . SER A 1 100 ? -23.555 4.650 17.740 1.00 91.38 100 SER A C 1
ATOM 747 O O . SER A 1 100 ? 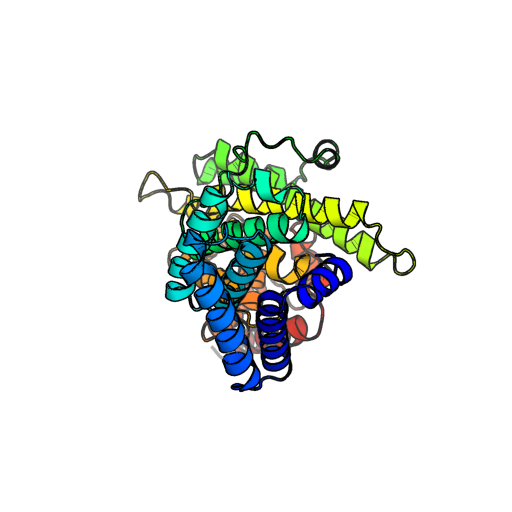-24.444 5.074 18.473 1.00 91.38 100 SER A O 1
ATOM 749 N N . VAL A 1 101 ? -22.403 5.307 17.562 1.00 90.31 101 VAL A N 1
ATOM 750 C CA . VAL A 1 101 ? -22.080 6.586 18.219 1.00 90.31 101 VAL A CA 1
ATOM 751 C C . VAL A 1 101 ? -22.376 7.811 17.346 1.00 90.31 101 VAL A C 1
ATOM 753 O O . VAL A 1 101 ? -22.049 8.925 17.737 1.00 90.31 101 VAL A O 1
ATOM 756 N N . GLY A 1 102 ? -23.013 7.635 16.182 1.00 87.94 102 GLY A N 1
ATOM 757 C CA . GLY A 1 102 ? -23.355 8.732 15.268 1.00 87.94 102 GLY A CA 1
ATOM 758 C C . GLY A 1 102 ? -22.343 8.972 14.142 1.00 87.94 102 GLY A C 1
ATOM 759 O O . GLY A 1 102 ? -22.360 10.035 13.525 1.00 87.94 102 GLY A O 1
ATOM 760 N N . GLY A 1 103 ? -21.476 7.998 13.850 1.00 89.62 103 GLY A N 1
ATOM 761 C CA . GLY A 1 103 ? -20.509 8.057 12.751 1.00 89.62 103 GLY A CA 1
ATOM 762 C C . GLY A 1 103 ? -19.131 8.588 13.158 1.00 89.62 103 GLY A C 1
ATOM 763 O O . GLY A 1 103 ? -18.841 8.804 14.335 1.00 89.62 103 GLY A O 1
ATOM 764 N N . LEU A 1 104 ? -18.258 8.814 12.167 1.00 88.31 104 LEU A N 1
ATOM 765 C CA . LEU A 1 104 ? -16.885 9.303 12.389 1.00 88.31 104 LEU A CA 1
ATOM 766 C C . LEU A 1 104 ? -16.835 10.667 13.100 1.00 88.31 104 LEU A C 1
ATOM 768 O O . LEU A 1 104 ? -15.854 10.992 13.763 1.00 88.31 104 LEU A O 1
ATOM 772 N N . GLN A 1 105 ? -17.900 11.454 12.992 1.00 87.31 105 GLN A N 1
ATOM 773 C CA . GLN A 1 105 ? -18.071 12.777 13.584 1.00 87.31 105 GLN A CA 1
ATOM 774 C C . GLN A 1 105 ? -17.987 12.717 15.112 1.00 87.31 105 GLN A C 1
ATOM 776 O O . GLN A 1 105 ? -17.430 13.620 15.733 1.00 87.31 105 GLN A O 1
ATOM 781 N N . ALA A 1 106 ? -18.449 11.620 15.715 1.00 88.44 106 ALA A N 1
ATOM 782 C CA . ALA A 1 106 ? -18.337 11.394 17.151 1.00 88.44 106 ALA A CA 1
ATOM 783 C C . ALA A 1 106 ? -16.888 11.165 17.616 1.00 88.44 106 ALA A C 1
ATOM 785 O O . ALA A 1 106 ? -16.580 11.342 18.791 1.00 88.44 106 ALA A O 1
ATOM 786 N N . LEU A 1 107 ? -15.981 10.807 16.701 1.00 89.31 107 LEU A N 1
ATOM 787 C CA . LEU A 1 107 ? -14.571 10.554 17.000 1.00 89.31 107 LEU A CA 1
ATOM 788 C C . LEU A 1 107 ? -13.695 11.809 16.872 1.00 89.31 107 LEU A C 1
ATOM 790 O O . LEU A 1 107 ? -12.514 11.753 17.200 1.00 89.31 107 LEU A O 1
ATOM 794 N N . VAL A 1 108 ? -14.239 12.946 16.419 1.00 85.75 108 VAL A N 1
ATOM 795 C CA . VAL A 1 108 ? -13.471 14.192 16.202 1.00 85.75 108 VAL A CA 1
ATOM 796 C C . VAL A 1 108 ? -12.787 14.677 17.484 1.00 85.75 108 VAL A C 1
ATOM 798 O O . VAL A 1 108 ? -11.670 15.186 17.426 1.00 85.75 108 VAL A O 1
ATOM 801 N N . GLY A 1 109 ? -13.415 14.457 18.643 1.00 82.38 109 GLY A N 1
ATOM 802 C CA . GLY A 1 109 ? -12.841 14.775 19.953 1.00 82.38 109 GLY A CA 1
ATOM 803 C C . GLY A 1 109 ? -11.705 13.846 20.402 1.00 82.38 109 GLY A C 1
ATOM 804 O O . GLY A 1 109 ? -11.059 14.138 21.403 1.00 82.38 109 GLY A O 1
ATOM 805 N N . VAL A 1 110 ? -11.443 12.748 19.680 1.00 85.88 110 VAL A N 1
ATOM 806 C CA . VAL A 1 110 ? -10.366 11.788 19.972 1.00 85.88 110 VAL A CA 1
ATOM 807 C C . VAL A 1 110 ? -9.548 11.524 18.694 1.00 85.88 110 VAL A C 1
ATOM 809 O O . VAL A 1 110 ? -9.719 10.487 18.038 1.00 85.88 110 VAL A O 1
ATOM 812 N N . PRO A 1 111 ? -8.650 12.458 18.311 1.00 82.06 111 PRO A N 1
ATOM 813 C CA . PRO A 1 111 ? -7.987 12.458 17.006 1.00 82.06 111 PRO A CA 1
ATOM 814 C C . PRO A 1 111 ? -7.239 11.163 16.687 1.00 82.06 111 PRO A C 1
ATOM 816 O O . PRO A 1 111 ? -7.302 10.695 15.548 1.00 82.06 111 PRO A O 1
ATOM 819 N N . PHE A 1 112 ? -6.574 10.558 17.675 1.00 83.62 112 PHE A N 1
ATOM 820 C CA . PHE A 1 112 ? -5.929 9.255 17.528 1.00 83.62 112 PHE A CA 1
ATOM 821 C C . PHE A 1 112 ? -6.886 8.177 16.992 1.00 83.62 112 PHE A C 1
ATOM 823 O O . PHE A 1 112 ? -6.598 7.554 15.967 1.00 83.62 112 PHE A O 1
ATOM 830 N N . ILE A 1 113 ? -8.042 7.983 17.638 1.00 88.75 113 ILE A N 1
ATOM 831 C CA . ILE A 1 113 ? -8.999 6.925 17.278 1.00 88.75 113 ILE A CA 1
ATOM 832 C C . ILE A 1 113 ? -9.622 7.209 15.910 1.00 88.75 113 ILE A C 1
ATOM 834 O O . ILE A 1 113 ? -9.727 6.292 15.096 1.00 88.75 113 ILE A O 1
ATOM 838 N N . LEU A 1 114 ? -9.965 8.467 15.614 1.00 87.88 114 LEU A N 1
ATOM 839 C CA . LEU A 1 114 ? -10.473 8.871 14.300 1.00 87.88 114 LEU A CA 1
ATOM 840 C C . LEU A 1 114 ? -9.473 8.552 13.180 1.00 87.88 114 LEU A C 1
ATOM 842 O O . LEU A 1 114 ? -9.808 7.871 12.206 1.00 87.88 114 LEU A O 1
ATOM 846 N N . LYS A 1 115 ? -8.231 9.029 13.325 1.00 84.44 115 LYS A N 1
ATOM 847 C CA . LYS A 1 115 ? -7.164 8.843 12.334 1.00 84.44 115 LYS A CA 1
ATOM 848 C C . LYS A 1 115 ? -6.853 7.364 12.129 1.00 84.44 115 LYS A C 1
ATOM 850 O O . LYS A 1 115 ? -6.663 6.932 10.995 1.00 84.44 115 LYS A O 1
ATOM 855 N N . TYR A 1 116 ? -6.794 6.595 13.213 1.00 88.12 116 TYR A N 1
ATOM 856 C CA . TYR A 1 116 ? -6.447 5.184 13.140 1.00 88.12 116 TYR A CA 1
ATOM 857 C C . TYR A 1 116 ? -7.579 4.343 12.547 1.00 88.12 116 TYR A C 1
ATOM 859 O O . TYR A 1 116 ? -7.322 3.516 11.681 1.00 88.12 116 TYR A O 1
ATOM 867 N N . THR A 1 117 ? -8.832 4.627 12.911 1.00 92.12 117 THR A N 1
ATOM 868 C CA . THR A 1 117 ? -10.017 3.979 12.317 1.00 92.12 117 THR A CA 1
ATOM 869 C C . THR A 1 117 ? -10.098 4.244 10.818 1.00 92.12 117 THR A C 1
ATOM 871 O O . THR A 1 117 ? -10.293 3.318 10.037 1.00 92.12 117 THR A O 1
ATOM 874 N N . THR A 1 118 ? -9.841 5.489 10.409 1.00 89.44 118 THR A N 1
ATOM 875 C CA . THR A 1 118 ? -9.768 5.878 8.995 1.00 89.44 118 THR A CA 1
ATOM 876 C C . THR A 1 118 ? -8.661 5.119 8.260 1.00 89.44 118 THR A C 1
ATOM 878 O O . THR A 1 118 ? -8.876 4.593 7.175 1.00 89.44 118 THR A O 1
ATOM 881 N N . TRP A 1 119 ? -7.469 5.021 8.856 1.00 89.06 119 TRP A N 1
ATOM 882 C CA . TRP A 1 119 ? -6.355 4.286 8.258 1.00 89.06 119 TRP A CA 1
ATOM 883 C C . TRP A 1 119 ? -6.668 2.792 8.087 1.00 89.06 119 TRP A C 1
ATOM 885 O O . TRP A 1 119 ? -6.419 2.242 7.015 1.00 89.06 119 TRP A O 1
ATOM 895 N N . VAL A 1 120 ? -7.249 2.149 9.107 1.00 92.50 120 VAL A N 1
ATOM 896 C CA . VAL A 1 120 ? -7.645 0.731 9.052 1.00 92.50 120 VAL A CA 1
ATOM 897 C C . VAL A 1 120 ? -8.674 0.487 7.951 1.00 92.50 120 VAL A C 1
ATOM 899 O O . VAL A 1 120 ? -8.534 -0.478 7.204 1.00 92.50 120 VAL A O 1
ATOM 902 N N . ASP A 1 121 ? -9.663 1.370 7.813 1.00 93.00 121 ASP A N 1
ATOM 903 C CA . ASP A 1 121 ? -10.687 1.270 6.771 1.00 93.00 121 ASP A CA 1
ATOM 904 C C . ASP A 1 121 ? -10.095 1.387 5.360 1.00 93.00 121 ASP A C 1
ATOM 906 O O . ASP A 1 121 ? -10.351 0.544 4.506 1.00 93.00 121 ASP A O 1
ATOM 910 N N . ILE A 1 122 ? -9.223 2.371 5.123 1.00 90.25 122 ILE A N 1
ATOM 911 C CA . ILE A 1 122 ? -8.565 2.575 3.822 1.00 90.25 122 ILE A CA 1
ATOM 912 C C . ILE A 1 122 ? -7.708 1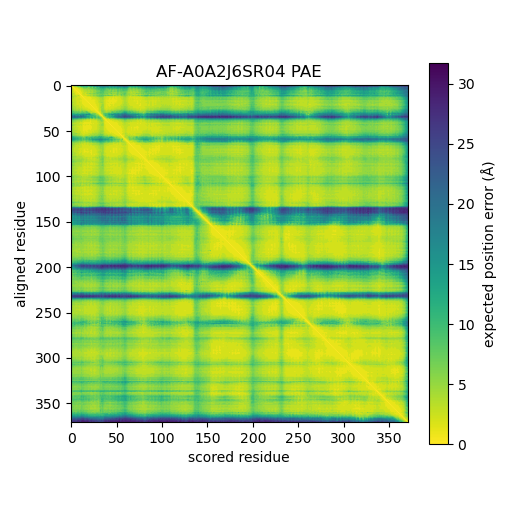.376 3.429 1.00 90.25 122 ILE A C 1
ATOM 914 O O . ILE A 1 122 ? -7.820 0.858 2.318 1.00 90.25 122 ILE A O 1
ATOM 918 N N . VAL A 1 123 ? -6.814 0.942 4.321 1.00 89.56 123 VAL A N 1
ATOM 919 C CA . VAL A 1 123 ? -5.920 -0.178 4.011 1.00 89.56 123 VAL A CA 1
ATOM 920 C C . VAL A 1 123 ? -6.736 -1.467 3.880 1.00 89.56 123 VAL A C 1
ATOM 922 O O . VAL A 1 123 ? -6.447 -2.282 3.008 1.00 89.56 123 VAL A O 1
ATOM 925 N N . GLY A 1 124 ? -7.802 -1.614 4.670 1.00 92.19 124 GLY A N 1
ATOM 926 C CA . GLY A 1 124 ? -8.777 -2.691 4.545 1.00 92.19 124 GLY A CA 1
ATOM 927 C C . GLY A 1 124 ? -9.502 -2.719 3.206 1.00 92.19 124 GLY A C 1
ATOM 928 O O . GLY A 1 124 ? -9.608 -3.777 2.595 1.00 92.19 124 GLY A O 1
ATOM 929 N N . ALA A 1 125 ? -9.954 -1.564 2.723 1.00 91.75 125 ALA A N 1
ATOM 930 C CA . ALA A 1 125 ? -10.602 -1.410 1.426 1.00 91.75 125 ALA A CA 1
ATOM 931 C C . ALA A 1 125 ? -9.692 -1.907 0.294 1.00 91.75 125 ALA A C 1
ATOM 933 O O . ALA A 1 125 ? -10.114 -2.714 -0.534 1.00 91.75 125 ALA A O 1
ATOM 934 N N . ILE A 1 126 ? -8.419 -1.499 0.308 1.00 89.38 126 ILE A N 1
ATOM 935 C CA . ILE A 1 126 ? -7.411 -1.946 -0.664 1.00 89.38 126 ILE A CA 1
ATOM 936 C C . ILE A 1 126 ? -7.171 -3.456 -0.532 1.00 89.38 126 ILE A C 1
ATOM 938 O O . ILE A 1 126 ? -7.218 -4.180 -1.526 1.00 89.38 126 ILE A O 1
ATOM 942 N N . ALA A 1 127 ? -6.967 -3.938 0.696 1.00 89.38 127 ALA A N 1
ATOM 943 C CA . ALA A 1 127 ? -6.674 -5.338 0.979 1.00 89.38 127 ALA A CA 1
ATOM 944 C C . ALA A 1 127 ? -7.799 -6.291 0.547 1.00 89.38 127 ALA A C 1
ATOM 946 O O . ALA A 1 127 ? -7.536 -7.348 -0.019 1.00 89.38 127 ALA A O 1
ATOM 947 N N . LEU A 1 128 ? -9.050 -5.906 0.797 1.00 90.75 128 LEU A N 1
ATOM 948 C CA . LEU A 1 128 ? -10.241 -6.696 0.489 1.00 90.75 128 LEU A CA 1
ATOM 949 C C . LEU A 1 128 ? -10.772 -6.463 -0.934 1.00 90.75 128 LEU A C 1
ATOM 951 O O . LEU A 1 128 ? -11.749 -7.103 -1.317 1.00 90.75 128 LEU A O 1
ATOM 955 N N . GLY A 1 129 ? -10.192 -5.528 -1.698 1.00 88.81 129 GLY A N 1
ATOM 956 C CA . GLY A 1 129 ? -10.727 -5.123 -3.001 1.00 88.81 129 GLY A CA 1
ATOM 957 C C . GLY A 1 129 ? -12.155 -4.569 -2.913 1.00 88.81 129 GLY A C 1
ATOM 958 O O . GLY A 1 129 ? -12.969 -4.814 -3.797 1.00 88.81 129 GLY A O 1
ATOM 959 N N . SER A 1 130 ? -12.475 -3.869 -1.822 1.00 89.81 130 SER A N 1
ATOM 960 C CA . SER A 1 130 ? -13.814 -3.346 -1.524 1.00 89.81 130 SER A CA 1
ATOM 961 C C . SER A 1 130 ? -13.791 -1.833 -1.331 1.00 89.81 130 SER A C 1
ATOM 963 O O . SER A 1 130 ? -12.732 -1.245 -1.122 1.00 89.81 130 SER A O 1
ATOM 965 N N . LYS A 1 131 ? -14.957 -1.185 -1.368 1.00 88.50 131 LYS A N 1
ATOM 966 C CA . LYS A 1 131 ? -15.052 0.247 -1.059 1.00 88.50 131 LYS A CA 1
ATOM 967 C C . LYS A 1 131 ? -14.814 0.490 0.443 1.00 88.50 131 LYS A C 1
ATOM 969 O O . LYS A 1 131 ? -15.246 -0.341 1.243 1.00 88.50 131 LYS A O 1
ATOM 974 N N . PRO A 1 132 ? -14.200 1.625 0.829 1.00 89.62 132 PRO A N 1
ATOM 975 C CA . PRO A 1 132 ? -14.132 2.058 2.227 1.00 89.62 132 PRO A CA 1
ATOM 976 C C . PRO A 1 132 ? -15.512 2.040 2.894 1.00 89.62 132 PRO A C 1
ATOM 978 O O . PRO A 1 132 ? -16.501 2.447 2.278 1.00 89.62 132 PRO A O 1
ATOM 981 N N . ARG A 1 133 ? -15.581 1.550 4.136 1.00 89.12 133 ARG A N 1
ATOM 982 C CA . ARG A 1 133 ? -16.812 1.460 4.940 1.00 89.12 133 ARG A CA 1
ATOM 983 C C . ARG A 1 133 ? -17.277 2.821 5.406 1.00 89.12 133 ARG A C 1
ATOM 985 O O . ARG A 1 133 ? -18.475 3.074 5.525 1.00 89.12 133 ARG A O 1
ATOM 992 N N . PHE A 1 134 ? -16.322 3.697 5.675 1.00 85.56 134 PHE A N 1
ATOM 993 C CA . PHE A 1 134 ? -16.615 5.064 6.017 1.00 85.56 134 PHE A CA 1
ATOM 994 C C . PHE A 1 134 ? -16.481 5.903 4.760 1.00 85.56 134 PHE A C 1
ATOM 996 O O . PHE A 1 134 ? -15.413 5.996 4.150 1.00 85.56 134 PHE A O 1
ATOM 1003 N N . GLU A 1 135 ? -17.585 6.542 4.382 1.00 68.56 135 GLU A N 1
ATOM 1004 C CA . GLU A 1 135 ? -17.543 7.645 3.439 1.00 68.56 135 GLU A CA 1
ATOM 1005 C C . GLU A 1 135 ? -16.675 8.744 4.058 1.00 68.56 135 GLU A C 1
ATOM 1007 O O . GLU A 1 135 ? -17.154 9.605 4.801 1.00 68.56 135 GLU A O 1
ATOM 1012 N N . LEU A 1 136 ? -15.376 8.751 3.753 1.00 58.44 136 LEU A N 1
ATOM 1013 C CA . LEU A 1 136 ? -14.717 10.038 3.689 1.00 58.44 136 LEU A CA 1
ATOM 1014 C C . LEU A 1 136 ? -15.436 10.804 2.590 1.00 58.44 136 LEU A C 1
ATOM 1016 O O . LEU A 1 136 ? -15.683 10.251 1.515 1.00 58.44 136 LEU A O 1
ATOM 1020 N N . LEU A 1 137 ? -15.794 12.053 2.897 1.00 48.41 137 LEU A N 1
ATOM 1021 C CA . LEU A 1 137 ? -16.261 13.047 1.935 1.00 48.41 137 LEU A CA 1
ATOM 1022 C C . LEU A 1 137 ? -15.585 12.756 0.594 1.00 48.41 137 LEU A C 1
ATOM 1024 O O . LEU A 1 137 ? -14.363 12.773 0.527 1.00 48.41 137 LEU A O 1
ATOM 1028 N N . ASN A 1 138 ? -16.383 12.347 -0.390 1.00 44.00 138 ASN A N 1
ATOM 1029 C CA . ASN A 1 138 ? -16.000 11.920 -1.735 1.00 44.00 138 ASN A CA 1
ATOM 1030 C C . ASN A 1 138 ? -14.567 12.369 -2.134 1.00 44.00 138 ASN A C 1
ATOM 1032 O O . ASN A 1 138 ? -14.327 13.575 -2.107 1.00 44.00 138 ASN A O 1
ATOM 1036 N N . PRO A 1 139 ? -13.616 11.489 -2.513 1.00 45.66 139 PRO A N 1
ATOM 1037 C CA . PRO A 1 139 ? -12.209 11.864 -2.719 1.00 45.66 139 PRO A CA 1
ATOM 1038 C C . PRO A 1 139 ? -11.986 13.037 -3.683 1.00 45.66 139 PRO A C 1
ATOM 1040 O O . PRO A 1 139 ? -11.123 13.873 -3.442 1.00 45.66 139 PRO A O 1
ATOM 1043 N N . GLY A 1 140 ? -12.818 13.152 -4.725 1.00 45.00 140 GLY A N 1
ATOM 1044 C CA . GLY A 1 140 ? -12.820 14.289 -5.660 1.00 45.00 140 GLY A CA 1
ATOM 1045 C C . GLY A 1 140 ? -13.493 15.571 -5.137 1.00 45.00 140 GLY A C 1
ATOM 1046 O O . GLY A 1 140 ? -13.563 16.563 -5.852 1.00 45.00 140 GLY A O 1
ATOM 1047 N N . ARG A 1 141 ? -14.028 15.550 -3.913 1.00 41.72 141 ARG A N 1
ATOM 1048 C CA . ARG A 1 141 ? -14.631 16.679 -3.180 1.00 41.72 141 ARG A CA 1
ATOM 1049 C C . ARG A 1 141 ? -13.935 16.977 -1.851 1.00 41.72 141 ARG A C 1
ATOM 1051 O O . ARG A 1 141 ? -14.321 17.942 -1.191 1.00 41.72 141 ARG A O 1
ATOM 1058 N N . LEU A 1 142 ? -12.948 16.180 -1.434 1.00 52.19 142 LEU A N 1
ATOM 1059 C CA . LEU A 1 142 ? -12.056 16.594 -0.356 1.00 52.19 142 LEU A CA 1
ATOM 1060 C C . LEU A 1 142 ? -11.350 17.868 -0.827 1.00 52.19 142 LEU A C 1
ATOM 1062 O O . LEU A 1 142 ? -10.783 17.859 -1.922 1.00 52.19 142 LEU A O 1
ATOM 1066 N N . PRO A 1 143 ? -11.386 18.960 -0.044 1.00 53.62 143 PRO A N 1
ATOM 1067 C CA . PRO A 1 143 ? -10.550 20.103 -0.345 1.00 53.62 143 PRO A CA 1
ATOM 1068 C C . PRO A 1 143 ? -9.119 19.587 -0.467 1.00 53.62 143 PRO A C 1
ATOM 1070 O O . PRO A 1 143 ? -8.633 18.890 0.436 1.00 53.62 143 PRO A O 1
ATOM 1073 N N . LEU A 1 144 ? -8.477 19.892 -1.598 1.00 59.31 144 LEU A N 1
ATOM 1074 C CA . LEU A 1 144 ? -7.051 19.658 -1.757 1.00 59.31 144 LEU A CA 1
ATOM 1075 C C . LEU A 1 144 ? -6.380 20.232 -0.512 1.00 59.31 144 LEU A C 1
ATOM 1077 O O . LEU A 1 144 ? -6.683 21.355 -0.106 1.00 59.31 144 LEU A O 1
ATOM 1081 N N . HIS A 1 145 ? -5.533 19.441 0.149 1.00 65.38 145 HIS A N 1
ATOM 1082 C CA . HIS A 1 145 ? -4.768 19.986 1.262 1.00 65.38 145 HIS A CA 1
ATOM 1083 C C . HIS A 1 145 ? -4.084 21.278 0.767 1.00 65.38 145 HIS A C 1
ATOM 1085 O O . HIS A 1 145 ? -3.487 21.221 -0.304 1.00 65.38 145 HIS A O 1
ATOM 1091 N N . PRO A 1 146 ? -4.132 22.417 1.488 1.00 63.41 146 PRO A N 1
ATOM 1092 C CA . PRO A 1 146 ? -3.727 23.723 0.947 1.00 63.41 146 PRO A CA 1
ATOM 1093 C C . PRO A 1 146 ? -2.337 23.750 0.293 1.00 63.41 146 PRO A C 1
ATOM 1095 O O . PRO A 1 146 ? -2.116 24.411 -0.710 1.00 63.41 146 PRO A O 1
ATOM 1098 N N . GLY A 1 147 ? -1.383 22.968 0.806 1.00 64.62 147 GLY A N 1
ATOM 1099 C CA . GLY A 1 147 ? -0.062 22.842 0.175 1.00 64.62 147 GLY A CA 1
ATOM 1100 C C . GLY A 1 147 ? -0.010 22.056 -1.152 1.00 64.62 147 GLY A C 1
ATOM 1101 O O . GLY A 1 147 ? 1.036 22.071 -1.789 1.00 64.62 147 GLY A O 1
ATOM 1102 N N . LEU A 1 148 ? -1.100 21.415 -1.600 1.00 67.88 148 LEU A N 1
ATOM 1103 C CA . LEU A 1 148 ? -1.223 20.847 -2.953 1.00 67.88 148 LEU A CA 1
ATOM 1104 C C . LEU A 1 148 ? -1.480 21.918 -4.018 1.00 67.88 148 LEU A C 1
ATOM 1106 O O . LEU A 1 148 ? -1.189 21.689 -5.189 1.00 67.88 148 LEU A O 1
ATOM 1110 N N . GLU A 1 149 ? -2.000 23.087 -3.634 1.00 63.59 149 GLU A N 1
ATOM 1111 C CA . GLU A 1 149 ? -2.218 24.209 -4.559 1.00 63.59 149 GLU A CA 1
ATOM 1112 C C . GLU A 1 149 ? -0.892 24.756 -5.114 1.00 63.59 149 GLU A C 1
ATOM 1114 O O . GLU A 1 149 ? -0.857 25.351 -6.187 1.00 63.59 149 GLU A O 1
ATOM 1119 N N . PHE A 1 150 ? 0.213 24.489 -4.410 1.00 66.12 150 PHE A N 1
ATOM 1120 C CA . PHE A 1 150 ? 1.568 24.915 -4.755 1.00 66.12 150 PHE A CA 1
ATOM 1121 C C . PHE A 1 150 ? 2.449 23.767 -5.269 1.00 66.12 150 PHE A C 1
ATOM 1123 O O . PHE A 1 150 ? 3.676 23.864 -5.209 1.00 66.12 150 PHE A O 1
ATOM 1130 N N . LEU A 1 151 ? 1.857 22.661 -5.738 1.00 74.31 151 LEU A N 1
ATOM 1131 C CA . LEU A 1 151 ? 2.637 21.584 -6.350 1.00 74.31 151 LEU A CA 1
ATOM 1132 C C . LEU A 1 151 ? 3.425 22.110 -7.550 1.00 74.31 151 LEU A C 1
ATOM 1134 O O . LEU A 1 151 ? 2.880 22.794 -8.419 1.00 74.31 151 LEU A O 1
ATOM 1138 N N . GLU A 1 152 ? 4.696 21.714 -7.630 1.00 72.06 152 GLU A N 1
ATOM 1139 C CA . GLU A 1 152 ? 5.537 22.004 -8.789 1.00 72.06 152 GLU A CA 1
ATOM 1140 C C . GLU A 1 152 ? 4.859 21.525 -10.083 1.00 72.06 152 GLU A C 1
ATOM 1142 O O . GLU A 1 152 ? 4.141 20.512 -10.060 1.00 72.06 152 GLU A O 1
ATOM 1147 N N . PRO A 1 153 ? 5.046 22.238 -11.211 1.00 79.44 153 PRO A N 1
ATOM 1148 C CA . PRO A 1 153 ? 4.492 21.840 -12.497 1.00 79.44 153 PRO A CA 1
ATOM 1149 C C . PRO A 1 153 ? 4.828 20.389 -12.850 1.00 79.44 153 PRO A C 1
ATOM 1151 O O . PRO A 1 153 ? 5.863 19.858 -12.455 1.00 79.44 153 PRO A O 1
ATOM 1154 N N . CYS A 1 154 ? 3.950 19.746 -13.624 1.00 81.75 154 CYS A N 1
ATOM 1155 C CA . CYS A 1 154 ? 4.191 18.383 -14.083 1.00 81.75 154 CYS A CA 1
ATOM 1156 C C . CYS A 1 154 ? 5.526 18.306 -14.838 1.00 81.75 154 CYS A C 1
ATOM 1158 O O . CYS A 1 154 ? 5.742 19.060 -15.789 1.00 81.75 154 CYS A O 1
ATOM 1160 N N . SER A 1 155 ? 6.392 17.371 -14.439 1.00 88.81 155 SER A N 1
ATOM 1161 C CA . SER A 1 155 ? 7.647 17.101 -15.140 1.00 88.81 155 SER A CA 1
ATOM 1162 C C . SER A 1 155 ? 7.388 16.698 -16.595 1.00 88.81 155 SER A C 1
ATOM 1164 O O . SER A 1 155 ? 6.299 16.225 -16.948 1.00 88.81 155 SER A O 1
ATOM 1166 N N . LEU A 1 156 ? 8.406 16.843 -17.451 1.00 91.81 156 LEU A N 1
ATOM 1167 C CA . LEU A 1 156 ? 8.326 16.391 -18.842 1.00 91.81 156 LEU A CA 1
ATOM 1168 C C . LEU A 1 156 ? 8.009 14.889 -18.916 1.00 91.81 156 LEU A C 1
ATOM 1170 O O . LEU A 1 156 ? 7.191 14.475 -19.740 1.00 91.81 156 LEU A O 1
ATOM 1174 N N . LEU A 1 157 ? 8.604 14.086 -18.028 1.00 93.19 157 LEU A N 1
ATOM 1175 C CA . LEU A 1 157 ? 8.311 12.660 -17.906 1.00 93.19 157 LEU A CA 1
ATOM 1176 C C . LEU A 1 157 ? 6.836 12.414 -17.554 1.00 93.19 157 LEU A C 1
ATOM 1178 O O . LEU A 1 157 ? 6.164 11.651 -18.249 1.00 93.19 157 LEU A O 1
ATOM 1182 N N . GLY A 1 158 ? 6.300 13.119 -16.553 1.00 93.19 158 GLY A N 1
ATOM 1183 C CA . GLY A 1 158 ? 4.889 13.021 -16.174 1.00 93.19 158 GLY A CA 1
ATOM 1184 C C . GLY A 1 158 ? 3.939 13.411 -17.312 1.00 93.19 158 GLY A C 1
ATOM 1185 O O . GLY A 1 158 ? 2.951 12.721 -17.557 1.00 93.19 158 GLY A O 1
ATOM 1186 N N . ALA A 1 159 ? 4.262 14.459 -18.079 1.00 94.19 159 ALA A N 1
ATOM 1187 C CA . ALA A 1 159 ? 3.463 14.878 -19.231 1.00 94.19 159 ALA A CA 1
ATOM 1188 C C . ALA A 1 159 ? 3.487 13.832 -20.361 1.00 94.19 159 ALA A C 1
ATOM 1190 O O . ALA A 1 159 ? 2.442 13.510 -20.937 1.00 94.19 159 ALA A O 1
ATOM 1191 N N . ARG A 1 160 ? 4.662 13.248 -20.643 1.00 95.81 160 ARG A N 1
ATOM 1192 C CA . ARG A 1 160 ? 4.821 12.149 -21.612 1.00 95.81 160 ARG A CA 1
ATOM 1193 C C . ARG A 1 160 ? 4.017 10.922 -21.197 1.00 95.81 160 ARG A C 1
ATOM 1195 O O . ARG A 1 160 ? 3.317 10.343 -22.027 1.00 95.81 160 ARG A O 1
ATOM 1202 N N . TYR A 1 161 ? 4.084 10.545 -19.924 1.00 96.44 161 TYR A N 1
ATOM 1203 C CA . TYR A 1 161 ? 3.309 9.432 -19.390 1.00 96.44 161 TYR A CA 1
ATOM 1204 C C . TYR A 1 161 ? 1.812 9.711 -19.411 1.00 96.44 161 TYR A C 1
ATOM 1206 O O . TYR A 1 161 ? 1.076 8.834 -19.848 1.00 96.44 161 TYR A O 1
ATOM 1214 N N . LYS A 1 162 ? 1.350 10.926 -19.088 1.00 96.38 162 LYS A N 1
ATOM 1215 C CA . LYS A 1 162 ? -0.067 11.302 -19.224 1.00 96.38 162 LYS A CA 1
ATOM 1216 C C . LYS A 1 162 ? -0.591 11.039 -20.636 1.00 96.38 162 LYS A C 1
ATOM 1218 O O . LYS A 1 162 ? -1.616 10.380 -20.803 1.00 96.38 162 LYS A O 1
ATOM 1223 N N . ALA A 1 163 ? 0.125 11.533 -21.648 1.00 96.75 163 ALA A N 1
ATOM 1224 C CA . ALA A 1 163 ? -0.256 11.353 -23.047 1.00 96.75 163 ALA A CA 1
ATOM 1225 C C . ALA A 1 163 ? -0.230 9.871 -23.453 1.00 96.75 163 ALA A C 1
ATOM 1227 O O . ALA A 1 163 ? -1.168 9.375 -24.072 1.00 96.75 163 ALA A O 1
ATOM 1228 N N . ARG A 1 164 ? 0.820 9.140 -23.062 1.00 96.56 164 ARG A N 1
ATOM 1229 C CA . ARG A 1 164 ? 0.976 7.718 -23.385 1.00 96.56 164 ARG A CA 1
ATOM 1230 C C . ARG A 1 164 ? -0.086 6.845 -22.716 1.00 96.56 164 ARG A C 1
ATOM 1232 O O . ARG A 1 164 ? -0.656 5.994 -23.385 1.00 96.56 164 ARG A O 1
ATOM 1239 N N . LEU A 1 165 ? -0.376 7.068 -21.434 1.00 96.56 165 LEU A N 1
ATOM 1240 C CA . LEU A 1 165 ? -1.468 6.418 -20.704 1.00 96.56 165 LEU A CA 1
ATOM 1241 C C . LEU A 1 165 ? -2.800 6.674 -21.408 1.00 96.56 165 LEU A C 1
ATOM 1243 O O . LEU A 1 165 ? -3.498 5.719 -21.735 1.00 96.56 165 LEU A O 1
ATOM 1247 N N . SER A 1 166 ? -3.105 7.931 -21.739 1.00 95.75 166 SER A N 1
ATOM 1248 C CA . SER A 1 166 ? -4.356 8.277 -22.418 1.00 95.75 166 SER A CA 1
ATOM 1249 C C . SER A 1 166 ? -4.485 7.573 -23.769 1.00 95.75 166 SER A C 1
ATOM 1251 O O . SER A 1 166 ? -5.554 7.065 -24.091 1.00 95.75 166 SER A O 1
ATOM 1253 N N . ASN A 1 167 ? -3.400 7.505 -24.543 1.00 95.06 167 ASN A N 1
ATOM 1254 C CA . ASN A 1 167 ? -3.403 6.897 -25.873 1.00 95.06 167 ASN A CA 1
ATOM 1255 C C . ASN A 1 167 ? -3.476 5.364 -25.829 1.00 95.06 167 ASN A C 1
ATOM 1257 O O . ASN A 1 167 ? -4.222 4.775 -26.604 1.00 95.06 167 ASN A O 1
ATOM 1261 N N . LEU A 1 168 ? -2.715 4.714 -24.942 1.00 93.75 168 LEU A N 1
ATOM 1262 C CA . LEU A 1 168 ? -2.648 3.248 -24.870 1.00 93.75 168 LEU A CA 1
ATOM 1263 C C . LEU A 1 168 ? -3.834 2.631 -24.124 1.00 93.75 168 LEU A C 1
ATOM 1265 O O . LEU A 1 168 ? -4.187 1.485 -24.395 1.00 93.75 168 LEU A O 1
ATOM 1269 N N . THR A 1 169 ? -4.447 3.372 -23.196 1.00 92.88 169 THR A N 1
ATOM 1270 C CA . THR A 1 169 ? -5.594 2.892 -22.409 1.00 92.88 169 THR A CA 1
ATOM 1271 C C . THR A 1 169 ? -6.931 3.429 -22.912 1.00 92.88 169 THR A C 1
ATOM 1273 O O . THR A 1 169 ? -7.961 2.854 -22.587 1.00 92.88 169 THR A O 1
ATOM 1276 N N . GLY A 1 170 ? -6.968 4.535 -23.662 1.00 92.69 170 GLY A N 1
ATOM 1277 C CA . GLY A 1 170 ? -8.227 5.198 -24.021 1.00 92.69 170 GLY A CA 1
ATOM 1278 C C . GLY A 1 170 ? -8.985 5.793 -22.823 1.00 92.69 170 GLY A C 1
ATOM 1279 O O . GLY A 1 170 ? -10.174 6.075 -22.941 1.00 92.69 170 GLY A O 1
ATOM 1280 N N . LEU A 1 171 ? -8.323 5.971 -21.671 1.00 93.06 171 LEU A N 1
ATOM 1281 C CA . LEU A 1 171 ? -8.915 6.466 -20.422 1.00 93.06 171 LEU A CA 1
ATOM 1282 C C . LEU A 1 171 ? -8.258 7.796 -20.005 1.00 93.06 171 LEU A C 1
ATOM 1284 O O . LEU A 1 171 ? -7.400 7.805 -19.116 1.00 93.06 171 LEU A O 1
ATOM 1288 N N . PRO A 1 172 ? -8.614 8.932 -20.638 1.00 93.69 172 PRO A N 1
ATOM 1289 C CA . PRO A 1 172 ? -7.973 10.225 -20.380 1.00 93.69 172 PRO A CA 1
ATOM 1290 C C . PRO A 1 172 ? -8.156 10.711 -18.936 1.00 93.69 172 PRO A C 1
ATOM 1292 O O . PRO A 1 172 ? -7.202 11.219 -18.345 1.00 93.69 172 PRO A O 1
ATOM 1295 N N . ASP A 1 173 ? -9.335 10.501 -18.346 1.00 91.75 173 ASP A N 1
ATOM 1296 C CA . ASP A 1 173 ? -9.631 10.936 -16.976 1.00 91.75 173 ASP A CA 1
ATOM 1297 C C . ASP A 1 173 ? -8.796 10.162 -15.952 1.00 91.75 173 ASP A C 1
ATOM 1299 O O . ASP A 1 173 ? -8.168 10.752 -15.074 1.00 91.75 173 ASP A O 1
ATOM 1303 N N . LEU A 1 174 ? -8.699 8.840 -16.117 1.00 91.69 174 LEU A N 1
ATOM 1304 C CA . LEU A 1 174 ? -7.898 7.983 -15.242 1.00 91.69 174 LEU A CA 1
ATOM 1305 C C . LEU A 1 174 ? -6.393 8.230 -15.425 1.00 91.69 174 LEU A C 1
ATOM 1307 O O . LEU A 1 174 ? -5.630 8.225 -14.462 1.00 91.69 174 LEU A O 1
ATOM 1311 N N . SER A 1 175 ? -5.974 8.527 -16.658 1.00 94.81 175 SER A N 1
ATOM 1312 C CA . SER A 1 175 ? -4.604 8.948 -16.973 1.00 94.81 175 SER A CA 1
ATOM 1313 C C . SER A 1 175 ? -4.252 10.272 -16.303 1.00 94.81 175 SER A C 1
ATOM 1315 O O . SER A 1 175 ? -3.142 10.437 -15.800 1.00 94.81 175 SER A O 1
ATOM 1317 N N . HIS A 1 176 ? -5.187 11.223 -16.273 1.00 92.94 176 HIS A N 1
ATOM 1318 C CA . HIS A 1 176 ? -4.996 12.468 -15.543 1.00 92.94 176 HIS A CA 1
ATOM 1319 C C . HIS A 1 176 ? -4.899 12.223 -14.037 1.00 92.94 176 HIS A C 1
ATOM 1321 O O . HIS A 1 176 ? -3.964 12.727 -13.416 1.00 92.94 176 HIS A O 1
ATOM 1327 N N . GLU A 1 177 ? -5.808 11.422 -13.483 1.00 92.00 177 GLU A N 1
ATOM 1328 C CA . GLU A 1 177 ? -5.853 11.085 -12.061 1.00 92.00 177 GLU A CA 1
ATOM 1329 C C . GLU A 1 177 ? -4.560 10.406 -11.590 1.00 92.00 177 GLU A C 1
ATOM 1331 O O . GLU A 1 177 ? -3.963 10.824 -10.600 1.00 92.00 177 GLU A O 1
ATOM 1336 N N . MET A 1 178 ? -4.066 9.418 -12.339 1.00 94.50 178 MET A N 1
ATOM 1337 C CA . MET A 1 178 ? -2.813 8.722 -12.041 1.00 94.50 178 MET A CA 1
ATOM 1338 C C . MET A 1 178 ? -1.613 9.671 -11.991 1.00 94.50 178 MET A C 1
ATOM 1340 O O . MET A 1 178 ? -0.765 9.548 -11.110 1.00 94.50 178 MET A O 1
ATOM 1344 N N . ILE A 1 179 ? -1.542 10.635 -12.911 1.00 94.25 179 ILE A N 1
ATOM 1345 C CA . ILE A 1 179 ? -0.439 11.601 -12.954 1.00 94.25 179 ILE A CA 1
ATOM 1346 C C . ILE A 1 179 ? -0.535 12.612 -11.812 1.00 94.25 179 ILE A C 1
ATOM 1348 O O . ILE A 1 179 ? 0.489 12.984 -11.242 1.00 94.25 179 ILE A O 1
ATOM 1352 N N . GLU A 1 180 ? -1.740 13.010 -11.412 1.00 90.44 180 GLU A N 1
ATOM 1353 C CA . GLU A 1 180 ? -1.924 13.833 -10.216 1.00 90.44 180 GLU A CA 1
ATOM 1354 C C . GLU A 1 180 ? -1.526 13.073 -8.941 1.00 90.44 180 GLU A C 1
ATOM 1356 O O . GLU A 1 180 ? -0.808 13.614 -8.100 1.00 90.44 180 GLU A O 1
ATOM 1361 N N . VAL A 1 181 ? -1.892 11.794 -8.821 1.00 91.56 181 VAL A N 1
ATOM 1362 C CA . VAL A 1 181 ? -1.439 10.915 -7.730 1.00 91.56 181 VAL A CA 1
ATOM 1363 C C . VAL A 1 181 ? 0.088 10.771 -7.725 1.00 91.56 181 VAL A C 1
ATOM 1365 O O . VAL A 1 181 ? 0.703 10.895 -6.666 1.00 91.56 181 VAL A O 1
ATOM 1368 N N . TYR A 1 182 ? 0.718 10.577 -8.888 1.00 93.19 182 TYR A N 1
ATOM 1369 C CA . TYR A 1 182 ? 2.180 10.547 -9.035 1.00 93.19 182 TYR A CA 1
ATOM 1370 C C . TYR A 1 182 ? 2.838 11.836 -8.531 1.00 93.19 182 TYR A C 1
ATOM 1372 O O . TYR A 1 182 ? 3.784 11.764 -7.749 1.00 93.19 182 TYR A O 1
ATOM 1380 N N . ARG A 1 183 ? 2.310 13.011 -8.896 1.00 90.44 183 ARG A N 1
ATOM 1381 C CA . ARG A 1 183 ? 2.846 14.306 -8.442 1.00 90.44 183 ARG A CA 1
ATOM 1382 C C . ARG A 1 183 ? 2.740 14.478 -6.931 1.00 90.44 183 ARG A C 1
ATOM 1384 O O . ARG A 1 183 ? 3.680 14.949 -6.294 1.00 90.44 183 ARG A O 1
ATOM 1391 N N . ILE A 1 184 ? 1.617 14.067 -6.342 1.00 88.62 184 ILE A N 1
ATOM 1392 C CA . ILE A 1 184 ? 1.434 14.114 -4.887 1.00 88.62 184 ILE A CA 1
ATOM 1393 C C . ILE A 1 184 ? 2.399 13.154 -4.192 1.00 88.62 184 ILE A C 1
ATOM 1395 O O . ILE A 1 184 ? 2.993 13.518 -3.178 1.00 88.62 184 ILE A O 1
ATOM 1399 N N . LEU A 1 185 ? 2.588 11.948 -4.732 1.00 91.12 185 LEU A N 1
ATOM 1400 C CA . LEU A 1 185 ? 3.535 10.979 -4.188 1.00 91.12 185 LEU A CA 1
ATOM 1401 C C . LEU A 1 185 ? 4.980 11.489 -4.278 1.00 91.12 185 LEU A C 1
ATOM 1403 O O . LEU A 1 185 ? 5.721 11.381 -3.304 1.00 91.12 185 LEU A O 1
ATOM 1407 N N . GLN A 1 186 ? 5.362 12.106 -5.397 1.00 89.88 186 GLN A N 1
ATOM 1408 C CA . GLN A 1 186 ? 6.670 12.738 -5.559 1.00 89.88 186 GLN A CA 1
ATOM 1409 C C . GLN A 1 186 ? 6.877 13.847 -4.520 1.00 89.88 186 GLN A C 1
ATOM 1411 O O . GLN A 1 186 ? 7.884 13.856 -3.815 1.00 89.88 186 GLN A O 1
ATOM 1416 N N . HIS A 1 187 ? 5.888 14.728 -4.348 1.00 86.38 187 HIS A N 1
ATOM 1417 C CA . HIS A 1 187 ? 5.935 15.767 -3.323 1.00 86.38 187 HIS A CA 1
ATOM 1418 C C . HIS A 1 187 ? 6.056 15.183 -1.909 1.00 86.38 187 HIS A C 1
ATOM 1420 O O . HIS A 1 187 ? 6.826 15.691 -1.094 1.00 86.38 187 HIS A O 1
ATOM 1426 N N . LEU A 1 188 ? 5.326 14.102 -1.613 1.00 85.69 188 LEU A N 1
ATOM 1427 C CA . LEU A 1 188 ? 5.390 13.405 -0.330 1.00 85.69 188 LEU A CA 1
ATOM 1428 C C . LEU A 1 188 ? 6.800 12.867 -0.050 1.00 85.69 188 LEU A C 1
ATOM 1430 O O . LEU A 1 188 ? 7.310 13.052 1.057 1.00 85.69 188 LEU A O 1
ATOM 1434 N N . ILE A 1 189 ? 7.430 12.246 -1.051 1.00 87.81 189 ILE A N 1
ATOM 1435 C CA . ILE A 1 189 ? 8.809 11.748 -0.977 1.00 87.81 189 ILE A CA 1
ATOM 1436 C C . ILE A 1 189 ? 9.773 12.908 -0.712 1.00 87.81 189 ILE A C 1
ATOM 1438 O O . ILE A 1 189 ? 10.474 12.891 0.298 1.00 87.81 189 ILE A O 1
ATOM 1442 N N . SER A 1 190 ? 9.743 13.963 -1.533 1.00 85.31 190 SER A N 1
ATOM 1443 C CA . SER A 1 190 ? 10.652 15.108 -1.386 1.00 85.31 190 SER A CA 1
ATOM 1444 C C . SER A 1 190 ? 10.471 15.839 -0.056 1.00 85.31 190 SER A C 1
ATOM 1446 O O . SER A 1 190 ? 11.445 16.238 0.584 1.00 85.31 190 SER A O 1
ATOM 1448 N N . LYS A 1 191 ? 9.225 16.008 0.404 1.00 80.69 191 LYS A N 1
ATOM 1449 C CA . LYS A 1 191 ? 8.929 16.616 1.706 1.00 80.69 191 LYS A CA 1
ATOM 1450 C C . LYS A 1 191 ? 9.523 15.778 2.839 1.00 80.69 191 LYS A C 1
ATOM 1452 O O . LYS A 1 191 ? 10.132 16.325 3.755 1.00 80.69 191 LYS A O 1
ATOM 1457 N N . ARG A 1 192 ? 9.396 14.452 2.753 1.00 78.88 192 ARG A N 1
ATOM 1458 C CA . ARG A 1 192 ? 9.982 13.524 3.723 1.00 78.88 192 ARG A CA 1
ATOM 1459 C C . ARG A 1 192 ? 11.511 13.574 3.716 1.00 78.88 192 ARG A C 1
ATOM 1461 O O . ARG A 1 192 ? 12.104 13.579 4.789 1.00 78.88 192 ARG A O 1
ATOM 1468 N N . GLU A 1 193 ? 12.143 13.670 2.547 1.00 81.56 193 GLU A N 1
ATOM 1469 C CA . GLU A 1 193 ? 13.607 13.772 2.420 1.00 81.56 193 GLU A CA 1
ATOM 1470 C C . GLU A 1 193 ? 14.143 15.049 3.054 1.00 81.56 193 GLU A C 1
ATOM 1472 O O . GLU A 1 193 ? 15.099 14.999 3.829 1.00 81.56 193 GLU A 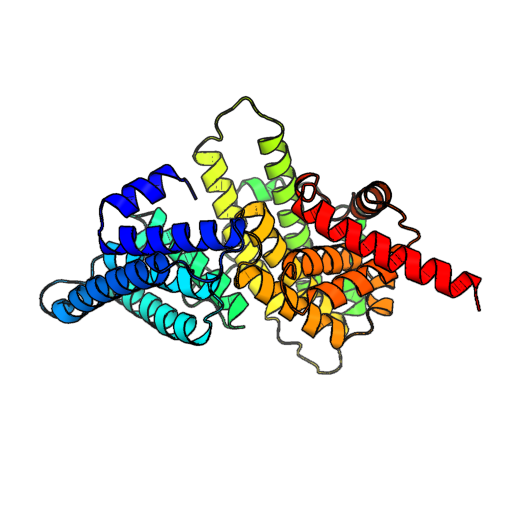O 1
ATOM 1477 N N . ARG A 1 194 ? 13.472 16.182 2.807 1.00 78.25 194 ARG A N 1
ATOM 1478 C CA . ARG A 1 194 ? 13.803 17.455 3.458 1.00 78.25 194 ARG A CA 1
ATOM 1479 C C . ARG A 1 194 ? 13.760 17.320 4.979 1.00 78.25 194 ARG A C 1
ATOM 1481 O O . ARG A 1 194 ? 14.707 17.754 5.625 1.00 78.25 194 ARG A O 1
ATOM 1488 N N . PHE A 1 195 ? 12.736 16.656 5.528 1.00 72.50 195 PHE A N 1
ATOM 1489 C CA . PHE A 1 195 ? 12.629 16.422 6.972 1.00 72.50 195 PHE A CA 1
ATOM 1490 C C . PHE A 1 195 ? 13.756 15.555 7.540 1.00 72.50 195 PHE A C 1
ATOM 1492 O O . PHE A 1 195 ? 14.270 15.854 8.616 1.00 72.50 195 PHE A O 1
ATOM 1499 N N . ALA A 1 196 ? 14.154 14.489 6.842 1.00 69.56 196 ALA A N 1
ATOM 1500 C CA . ALA A 1 196 ? 15.236 13.627 7.316 1.00 69.56 196 ALA A CA 1
ATOM 1501 C C . ALA A 1 196 ? 16.617 14.293 7.212 1.00 69.56 196 ALA A C 1
ATOM 1503 O O . ALA A 1 196 ? 17.472 14.063 8.067 1.00 69.56 196 ALA A O 1
ATOM 1504 N N . GLY A 1 197 ? 16.835 15.130 6.191 1.00 62.19 197 GLY A N 1
ATOM 1505 C CA . GLY A 1 197 ? 18.072 15.894 6.021 1.00 62.19 197 GLY A CA 1
ATOM 1506 C C . GLY A 1 197 ? 1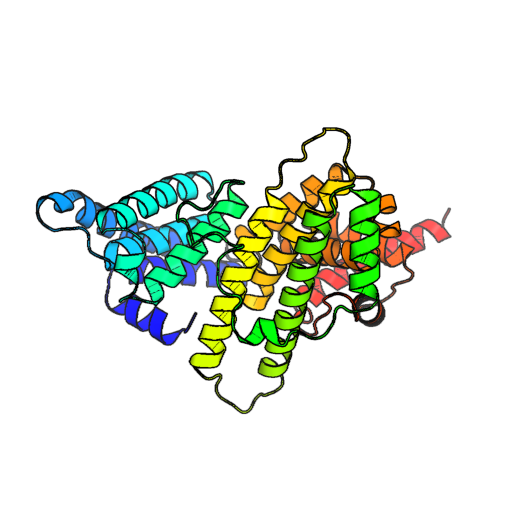8.234 17.024 7.044 1.00 62.19 197 GLY A C 1
ATOM 1507 O O . GLY A 1 197 ? 19.350 17.345 7.447 1.00 62.19 197 GLY A O 1
ATOM 1508 N N . SER A 1 198 ? 17.132 17.600 7.528 1.00 62.19 198 SER A N 1
ATOM 1509 C CA . SER A 1 198 ? 17.126 18.694 8.503 1.00 62.19 198 SER A CA 1
ATOM 1510 C C . SER A 1 198 ? 17.285 18.227 9.960 1.00 62.19 198 SER A C 1
ATOM 1512 O O . SER A 1 198 ? 16.535 18.693 10.811 1.00 62.19 198 SER A O 1
ATOM 1514 N N . GLN A 1 199 ? 18.269 17.359 10.262 1.00 50.59 199 GLN A N 1
ATOM 1515 C CA . GLN A 1 199 ? 18.591 16.710 11.564 1.00 50.59 199 GLN A CA 1
ATOM 1516 C C . GLN A 1 199 ? 18.645 17.606 12.842 1.00 50.59 199 GLN A C 1
ATOM 1518 O O . GLN A 1 199 ? 19.080 17.145 13.894 1.00 50.59 199 GLN A O 1
ATOM 1523 N N . LYS A 1 200 ? 18.230 18.879 12.805 1.00 48.00 200 LYS A N 1
ATOM 1524 C CA . LYS A 1 200 ? 18.287 19.852 13.908 1.00 48.00 200 LYS A CA 1
ATOM 1525 C C . LYS A 1 200 ? 16.959 20.495 14.333 1.00 48.00 200 LYS A C 1
ATOM 1527 O O . LYS A 1 200 ? 16.985 21.239 15.307 1.00 48.00 200 LYS A O 1
ATOM 1532 N N . MET A 1 201 ? 15.826 20.242 13.677 1.00 47.72 201 MET A N 1
ATOM 1533 C CA . MET A 1 201 ? 14.521 20.720 14.169 1.00 47.72 201 MET A CA 1
ATOM 1534 C C . MET A 1 201 ? 13.628 19.539 14.532 1.00 47.72 201 MET A C 1
ATOM 1536 O O . MET A 1 201 ? 13.419 18.641 13.718 1.00 47.72 201 MET A O 1
ATOM 1540 N N . GLU A 1 202 ? 13.109 19.545 15.762 1.00 57.34 202 GLU A N 1
ATOM 1541 C CA . GLU A 1 202 ? 11.943 18.740 16.118 1.00 57.34 202 GLU A CA 1
ATOM 1542 C C . GLU A 1 202 ? 10.858 18.999 15.069 1.00 57.34 202 GLU A C 1
ATOM 1544 O O . GLU A 1 202 ? 10.508 20.151 14.804 1.00 57.34 202 GLU A O 1
ATOM 1549 N N . ILE A 1 203 ? 10.371 17.933 14.429 1.00 62.56 203 ILE A N 1
ATOM 1550 C CA . ILE A 1 203 ? 9.246 18.026 13.497 1.00 62.56 203 ILE A CA 1
ATOM 1551 C C . ILE A 1 203 ? 8.091 18.655 14.271 1.00 62.56 203 ILE A C 1
ATOM 1553 O O . ILE A 1 203 ? 7.683 18.116 15.303 1.00 62.56 203 ILE A O 1
ATOM 1557 N N . SER A 1 204 ? 7.557 19.776 13.788 1.00 68.56 204 SER A N 1
ATOM 1558 C CA . SER A 1 204 ? 6.416 20.386 14.459 1.00 68.56 204 SER A CA 1
ATOM 1559 C C . SER A 1 204 ? 5.192 19.474 14.337 1.00 68.56 204 SER A C 1
ATOM 1561 O O . SER A 1 204 ? 4.967 18.819 13.314 1.00 68.56 204 SER A O 1
ATOM 1563 N N . GLU A 1 205 ? 4.348 19.464 15.366 1.00 67.94 205 GLU A N 1
ATOM 1564 C CA . GLU A 1 205 ? 3.094 18.701 15.356 1.00 67.94 205 GLU A CA 1
ATOM 1565 C C . GLU A 1 205 ? 2.220 19.059 14.133 1.00 67.94 205 GLU A C 1
ATOM 1567 O O . GLU A 1 205 ? 1.592 18.192 13.526 1.00 67.94 205 GLU A O 1
ATOM 1572 N N . MET A 1 206 ? 2.254 20.320 13.684 1.00 68.31 206 MET A N 1
ATOM 1573 C CA . MET A 1 206 ? 1.540 20.773 12.484 1.00 68.31 206 MET A CA 1
ATOM 1574 C C . MET A 1 206 ? 2.069 20.138 11.189 1.00 68.31 206 MET A C 1
ATOM 1576 O O . MET A 1 206 ? 1.284 19.710 10.339 1.00 68.31 206 MET A O 1
ATOM 1580 N N . GLU A 1 207 ? 3.389 20.043 11.017 1.00 70.69 207 GLU A N 1
ATOM 1581 C CA . GLU A 1 207 ? 3.997 19.415 9.835 1.00 70.69 207 GLU A CA 1
ATOM 1582 C C . GLU A 1 207 ? 3.681 17.925 9.763 1.00 70.69 207 GLU A C 1
ATOM 1584 O O . GLU A 1 207 ? 3.405 17.386 8.685 1.00 70.69 207 GLU A O 1
ATOM 1589 N N . PHE A 1 208 ? 3.669 17.278 10.924 1.00 69.12 208 PHE A N 1
ATOM 1590 C CA . PHE A 1 208 ? 3.328 15.879 11.060 1.00 69.12 208 PHE A CA 1
ATOM 1591 C C . PHE A 1 208 ? 1.861 15.588 10.725 1.00 69.12 208 PHE A C 1
ATOM 1593 O O . PHE A 1 208 ? 1.557 14.680 9.944 1.00 69.12 208 PHE A O 1
ATOM 1600 N N . GLN A 1 209 ? 0.944 16.389 11.272 1.00 69.31 209 GLN A N 1
ATOM 1601 C CA . GLN A 1 209 ? -0.483 16.305 10.964 1.00 69.31 209 GLN A CA 1
ATOM 1602 C C . GLN A 1 209 ? -0.756 16.569 9.482 1.00 69.31 209 GLN A C 1
ATOM 1604 O O . GLN A 1 209 ? -1.548 15.855 8.863 1.00 69.31 209 GLN A O 1
ATOM 1609 N N . SER A 1 210 ? -0.050 17.537 8.894 1.00 74.12 210 SER A N 1
ATOM 1610 C CA . SER A 1 210 ? -0.107 17.820 7.463 1.00 74.12 210 SER A CA 1
ATOM 1611 C C . SER A 1 210 ? 0.320 16.601 6.637 1.00 74.12 210 SER A C 1
ATOM 1613 O O . SER A 1 210 ? -0.431 16.167 5.765 1.00 74.12 210 SER A O 1
ATOM 1615 N N . LEU A 1 211 ? 1.471 15.987 6.947 1.00 73.94 211 LEU A N 1
ATOM 1616 C CA . LEU A 1 211 ? 1.958 14.776 6.270 1.00 73.94 211 LEU A CA 1
ATOM 1617 C C . LEU A 1 211 ? 0.933 13.637 6.325 1.00 73.94 211 LEU A C 1
ATOM 1619 O O . LEU A 1 211 ? 0.670 12.979 5.319 1.00 73.94 211 LEU A O 1
ATOM 1623 N N . GLN A 1 212 ? 0.325 13.429 7.492 1.00 73.94 212 GLN A N 1
ATOM 1624 C CA . GLN A 1 212 ? -0.685 12.396 7.679 1.00 73.94 212 GLN A CA 1
ATOM 1625 C C . GLN A 1 212 ? -1.949 12.664 6.854 1.00 73.94 212 GLN A C 1
ATOM 1627 O O . GLN A 1 212 ? -2.464 11.741 6.228 1.00 73.94 212 GLN A O 1
ATOM 1632 N N . SER A 1 213 ? -2.424 13.912 6.819 1.00 75.06 213 SER A N 1
ATOM 1633 C CA . SER A 1 213 ? -3.579 14.310 6.009 1.00 75.06 213 SER A CA 1
ATOM 1634 C C . SER A 1 213 ? -3.333 14.061 4.515 1.00 75.06 213 SER A C 1
ATOM 1636 O O . SER A 1 213 ? -4.170 13.444 3.854 1.00 75.06 213 SER A O 1
ATOM 1638 N N . TYR A 1 214 ? -2.144 14.417 4.008 1.00 78.31 214 TYR A N 1
ATOM 1639 C CA . TYR A 1 214 ? -1.741 14.105 2.631 1.00 78.31 214 TYR A CA 1
ATOM 1640 C C . TYR A 1 214 ? -1.777 12.607 2.336 1.00 78.31 214 TYR A C 1
ATOM 1642 O O . TYR A 1 214 ? -2.321 12.201 1.313 1.00 78.31 214 TYR A O 1
ATOM 1650 N N . CYS A 1 215 ? -1.216 11.784 3.225 1.00 81.31 215 CYS A N 1
ATOM 1651 C CA . CYS A 1 215 ? -1.182 10.334 3.032 1.00 81.31 215 CYS A CA 1
ATOM 1652 C C . CYS A 1 215 ? -2.589 9.747 2.965 1.00 81.31 215 CYS A C 1
ATOM 1654 O O . CYS A 1 215 ? -2.876 8.955 2.074 1.00 81.31 215 CYS A O 1
ATOM 1656 N N . THR A 1 216 ? -3.474 10.162 3.873 1.00 80.06 216 THR A N 1
ATOM 1657 C CA . THR A 1 216 ? -4.871 9.724 3.878 1.00 80.06 216 THR A CA 1
ATOM 1658 C C . THR A 1 216 ? -5.559 10.090 2.563 1.00 80.06 216 THR A C 1
ATOM 1660 O O . THR A 1 216 ? -6.133 9.214 1.919 1.00 80.06 216 THR A O 1
ATOM 1663 N N . GLN A 1 217 ? -5.456 11.349 2.116 1.00 80.56 217 GLN A N 1
ATOM 1664 C CA . GLN A 1 217 ? -6.041 11.789 0.841 1.00 80.56 217 GLN A CA 1
ATOM 1665 C C . GLN A 1 217 ? -5.482 11.002 -0.352 1.00 80.56 217 GLN A C 1
ATOM 1667 O O . GLN A 1 217 ? -6.239 10.536 -1.202 1.00 80.56 217 GLN A O 1
ATOM 1672 N N . LEU A 1 218 ? -4.161 10.815 -0.395 1.00 87.44 218 LEU A N 1
ATOM 1673 C CA . LEU A 1 218 ? -3.482 10.077 -1.456 1.00 87.44 218 LEU A CA 1
ATOM 1674 C C . LEU A 1 218 ? -3.949 8.618 -1.519 1.00 87.44 218 LEU A C 1
ATOM 1676 O O . LEU A 1 218 ? -4.258 8.120 -2.597 1.00 87.44 218 LEU A O 1
ATOM 1680 N N . MET A 1 219 ? -4.065 7.950 -0.371 1.00 88.25 219 MET A N 1
ATOM 1681 C CA . MET A 1 219 ? -4.521 6.561 -0.297 1.00 88.25 219 MET A CA 1
ATOM 1682 C C . MET A 1 219 ? -5.977 6.397 -0.762 1.00 88.25 219 MET A C 1
ATOM 1684 O O . MET A 1 219 ? -6.287 5.426 -1.449 1.00 88.25 219 MET A O 1
ATOM 1688 N N . TYR A 1 220 ? -6.861 7.361 -0.478 1.00 85.56 220 TYR A N 1
ATOM 1689 C CA . TYR A 1 220 ? -8.227 7.357 -1.021 1.00 85.56 220 TYR A CA 1
ATOM 1690 C C . TYR A 1 220 ? -8.265 7.464 -2.546 1.00 85.56 220 TYR A C 1
ATOM 1692 O O . TYR A 1 220 ? -9.042 6.765 -3.195 1.00 85.56 220 TYR A O 1
ATOM 1700 N N . ARG A 1 221 ? -7.422 8.319 -3.129 1.00 88.00 221 ARG A N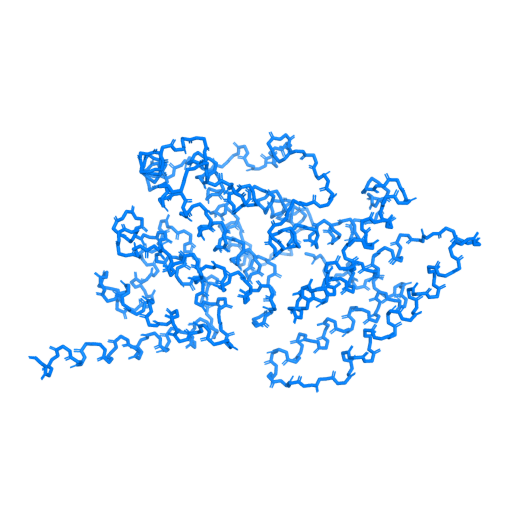 1
ATOM 1701 C CA . ARG A 1 221 ? -7.311 8.451 -4.590 1.00 88.00 221 ARG A CA 1
ATOM 1702 C C . ARG A 1 221 ? -6.734 7.184 -5.225 1.00 88.00 221 ARG A C 1
ATOM 1704 O O . ARG A 1 221 ? -7.221 6.727 -6.255 1.00 88.00 221 ARG A O 1
ATOM 1711 N N . LEU A 1 222 ? -5.763 6.556 -4.562 1.00 91.88 222 LEU A N 1
ATOM 1712 C CA . LEU A 1 222 ? -5.178 5.283 -4.988 1.00 91.88 222 LEU A CA 1
ATOM 1713 C C . LEU A 1 222 ? -6.204 4.142 -5.026 1.00 91.88 222 LEU A C 1
ATOM 1715 O O . LEU A 1 222 ? -6.155 3.336 -5.952 1.00 91.88 222 LEU A O 1
ATOM 1719 N N . ILE A 1 223 ? -7.171 4.100 -4.101 1.00 89.50 223 ILE A N 1
ATOM 1720 C CA . ILE A 1 223 ? -8.270 3.118 -4.145 1.00 89.50 223 ILE A CA 1
ATOM 1721 C C . ILE A 1 223 ? -9.025 3.193 -5.477 1.00 89.50 223 ILE A C 1
ATOM 1723 O O . ILE A 1 223 ? -9.291 2.153 -6.077 1.00 89.50 223 ILE A O 1
ATOM 1727 N N . ALA A 1 224 ? -9.323 4.401 -5.967 1.00 86.06 224 ALA A N 1
ATOM 1728 C CA . ALA A 1 224 ? -10.037 4.581 -7.231 1.00 86.06 224 ALA A CA 1
ATOM 1729 C C . ALA A 1 224 ? -9.245 4.044 -8.436 1.00 86.06 224 ALA A C 1
ATOM 1731 O O . ALA A 1 224 ? -9.841 3.474 -9.346 1.00 86.06 224 ALA A O 1
ATOM 1732 N N . LEU A 1 225 ? -7.913 4.171 -8.424 1.00 90.38 225 LEU A N 1
ATOM 1733 C CA . LEU A 1 225 ? -7.038 3.610 -9.461 1.00 90.38 225 LEU A CA 1
ATOM 1734 C C . LEU A 1 225 ? -6.962 2.079 -9.381 1.00 90.38 225 LEU A C 1
ATOM 1736 O O . LEU A 1 225 ? -7.071 1.397 -10.398 1.00 90.38 225 LEU A O 1
ATOM 1740 N N . ILE A 1 226 ? -6.788 1.536 -8.173 1.00 90.75 226 ILE A N 1
ATOM 1741 C CA . ILE A 1 226 ? -6.615 0.094 -7.938 1.00 90.75 226 ILE A CA 1
ATOM 1742 C C . ILE A 1 226 ? -7.901 -0.666 -8.248 1.00 90.75 226 ILE A C 1
ATOM 1744 O O . ILE A 1 226 ? -7.861 -1.731 -8.857 1.00 90.75 226 ILE A O 1
ATOM 1748 N N . GLN A 1 227 ? -9.043 -0.133 -7.824 1.00 89.06 227 GLN A N 1
ATOM 1749 C CA . GLN A 1 227 ? -10.339 -0.803 -7.924 1.00 89.06 227 GLN A CA 1
ATOM 1750 C C . GLN A 1 227 ? -11.128 -0.402 -9.168 1.00 89.06 227 GLN A C 1
ATOM 1752 O O . GLN A 1 227 ? -12.295 -0.765 -9.282 1.00 89.06 227 GLN A O 1
ATOM 1757 N N . TYR A 1 228 ? -10.512 0.319 -10.110 1.00 87.38 228 TYR A N 1
ATOM 1758 C CA . TYR A 1 228 ? -11.161 0.630 -11.374 1.00 87.38 228 TYR A CA 1
ATOM 1759 C C . TYR A 1 228 ? -11.558 -0.668 -12.093 1.00 87.38 228 TYR A C 1
ATOM 1761 O O . TYR A 1 228 ? -10.710 -1.500 -12.443 1.00 87.38 228 TYR A O 1
ATOM 1769 N N . GLU A 1 229 ? -12.863 -0.851 -12.283 1.00 81.81 229 GLU A N 1
ATOM 1770 C CA . GLU A 1 229 ? -13.414 -1.949 -13.066 1.00 81.81 229 GLU A CA 1
ATOM 1771 C C . GLU A 1 229 ? -13.163 -1.652 -14.539 1.00 81.81 229 GLU A C 1
ATOM 1773 O O . GLU A 1 229 ? -13.692 -0.687 -15.086 1.00 81.81 229 GLU A O 1
ATOM 1778 N N . ILE A 1 230 ? -12.325 -2.469 -15.179 1.00 71.31 230 ILE A N 1
ATOM 1779 C CA . ILE A 1 230 ? -11.995 -2.303 -16.592 1.00 71.31 230 ILE A CA 1
ATOM 1780 C C . ILE A 1 230 ? -13.273 -2.610 -17.393 1.00 71.31 230 ILE A C 1
ATOM 1782 O O . ILE A 1 230 ? -13.676 -3.774 -17.439 1.00 71.31 230 ILE A O 1
ATOM 1786 N N . PRO A 1 231 ? -13.909 -1.620 -18.056 1.00 63.69 231 PRO A N 1
ATOM 1787 C CA . PRO A 1 231 ? -15.235 -1.801 -18.658 1.00 63.69 231 PRO A CA 1
ATOM 1788 C C . PRO A 1 231 ? -15.248 -2.781 -19.839 1.00 63.69 231 PRO A C 1
ATOM 1790 O O . PRO A 1 231 ? -16.313 -3.155 -20.323 1.00 63.69 231 PRO A O 1
ATOM 1793 N N . HIS A 1 232 ? -14.071 -3.179 -20.334 1.00 56.84 232 HIS A N 1
ATOM 1794 C CA . HIS A 1 232 ? -13.919 -4.037 -21.499 1.00 56.84 232 HIS A CA 1
ATOM 1795 C C . HIS A 1 232 ? -12.811 -5.080 -21.273 1.00 56.84 232 HIS A C 1
ATOM 1797 O O . HIS A 1 232 ? -11.667 -4.690 -21.035 1.00 56.84 232 HIS A O 1
ATOM 1803 N N . PRO A 1 233 ? -13.065 -6.391 -21.463 1.00 60.19 233 PRO A N 1
ATOM 1804 C CA . PRO A 1 233 ? -12.056 -7.449 -21.283 1.00 60.19 233 PRO A CA 1
ATOM 1805 C C . PRO A 1 233 ? -10.843 -7.377 -22.239 1.00 60.19 233 PRO A C 1
ATOM 1807 O O . PRO A 1 233 ? -9.937 -8.200 -22.147 1.00 60.19 233 PRO A O 1
ATOM 1810 N N . LEU A 1 234 ? -10.808 -6.403 -23.159 1.00 63.00 234 LEU A N 1
ATOM 1811 C CA . LEU A 1 234 ? -9.745 -6.217 -24.154 1.00 63.00 234 LEU A CA 1
ATOM 1812 C C . LEU A 1 234 ? -8.745 -5.107 -23.789 1.00 63.00 234 LEU A C 1
ATOM 1814 O O . LEU A 1 234 ? -7.657 -5.077 -24.358 1.00 63.00 234 LEU A O 1
ATOM 1818 N N . ASN A 1 235 ? -9.053 -4.220 -22.834 1.00 78.75 235 ASN A N 1
ATOM 1819 C CA . ASN A 1 235 ? -8.148 -3.126 -22.463 1.00 78.75 235 ASN A CA 1
ATOM 1820 C C . ASN A 1 235 ? -7.123 -3.570 -21.411 1.00 78.75 235 ASN A C 1
ATOM 1822 O O . ASN A 1 235 ? -7.141 -3.128 -20.262 1.00 78.75 235 ASN A O 1
ATOM 1826 N N . ARG A 1 236 ? -6.223 -4.472 -21.814 1.00 83.94 236 ARG A N 1
ATOM 1827 C CA . ARG A 1 236 ? -5.150 -4.990 -20.949 1.00 83.94 236 ARG A CA 1
ATOM 1828 C C . ARG A 1 236 ? -4.217 -3.881 -20.453 1.00 83.94 236 ARG A C 1
ATOM 1830 O O . ARG A 1 236 ? -3.716 -3.962 -19.337 1.00 83.94 236 ARG A O 1
ATOM 1837 N N . ASN A 1 237 ? -4.067 -2.806 -21.227 1.00 89.69 237 ASN A N 1
ATOM 1838 C CA . ASN A 1 237 ? -3.239 -1.654 -20.872 1.00 89.69 237 ASN A CA 1
ATOM 1839 C C . ASN A 1 237 ? -3.731 -0.925 -19.615 1.00 89.69 237 ASN A C 1
ATOM 1841 O O . ASN A 1 237 ? -2.919 -0.359 -18.888 1.00 89.69 237 ASN A O 1
ATOM 1845 N N . ALA A 1 238 ? -5.030 -0.986 -19.296 1.00 92.12 238 ALA A N 1
ATOM 1846 C CA . ALA A 1 238 ? -5.573 -0.381 -18.078 1.00 92.12 238 ALA A CA 1
ATOM 1847 C C . ALA A 1 238 ? -5.029 -1.015 -16.778 1.00 92.12 238 ALA A C 1
ATOM 1849 O O . ALA A 1 238 ? -5.119 -0.402 -15.714 1.00 92.12 238 ALA A O 1
ATOM 1850 N N . VAL A 1 239 ? -4.402 -2.198 -16.840 1.00 92.62 239 VAL A N 1
ATOM 1851 C CA . VAL A 1 239 ? -3.735 -2.826 -15.683 1.00 92.62 239 VAL A CA 1
ATOM 1852 C C . VAL A 1 239 ? -2.615 -1.942 -15.111 1.00 92.62 239 VAL A C 1
ATOM 1854 O O . VAL A 1 239 ? -2.344 -2.017 -13.912 1.00 92.62 239 VAL A O 1
ATOM 1857 N N . VAL A 1 240 ? -2.029 -1.032 -15.905 1.00 95.44 240 VAL A N 1
ATOM 1858 C CA . VAL A 1 240 ? -1.003 -0.079 -15.438 1.00 95.44 240 VAL A CA 1
ATOM 1859 C C . VAL A 1 240 ? -1.470 0.763 -14.244 1.00 95.44 240 VAL A C 1
ATOM 1861 O O . VAL A 1 240 ? -0.687 1.015 -13.328 1.00 95.44 240 VAL A O 1
ATOM 1864 N N . PHE A 1 241 ? -2.753 1.144 -14.197 1.00 95.06 241 PHE A N 1
ATOM 1865 C CA . PHE A 1 241 ? -3.316 1.937 -13.100 1.00 95.06 241 PHE A CA 1
ATOM 1866 C C . PHE A 1 241 ? -3.315 1.155 -11.786 1.00 95.06 241 PHE A C 1
ATOM 1868 O O . PHE A 1 241 ? -2.948 1.691 -10.740 1.00 95.06 241 PHE A O 1
ATOM 1875 N N . ARG A 1 242 ? -3.661 -0.136 -11.855 1.00 93.62 242 ARG A N 1
ATOM 1876 C CA . ARG A 1 242 ? -3.648 -1.055 -10.713 1.00 93.62 242 ARG A CA 1
ATOM 1877 C C . ARG A 1 242 ? -2.224 -1.356 -10.252 1.00 93.62 242 ARG A C 1
ATOM 1879 O O . ARG A 1 242 ? -1.965 -1.322 -9.053 1.00 93.62 242 ARG A O 1
ATOM 1886 N N . LEU A 1 243 ? -1.304 -1.598 -11.188 1.00 96.06 243 LEU A N 1
ATOM 1887 C CA . LEU A 1 243 ? 0.112 -1.838 -10.895 1.00 96.06 243 LEU A CA 1
ATOM 1888 C C . LEU A 1 243 ? 0.750 -0.649 -10.172 1.00 96.06 243 LEU A C 1
ATOM 1890 O O . LEU A 1 243 ? 1.311 -0.811 -9.088 1.00 96.06 243 LEU A O 1
ATOM 1894 N N . PHE A 1 244 ? 0.610 0.553 -10.735 1.00 97.25 244 PHE A N 1
ATOM 1895 C CA . PHE A 1 244 ? 1.104 1.776 -10.109 1.00 97.25 244 PHE A CA 1
ATOM 1896 C C . PHE A 1 244 ? 0.423 2.041 -8.769 1.00 97.25 244 PHE A C 1
ATOM 1898 O O . PHE A 1 244 ? 1.097 2.381 -7.801 1.00 97.25 244 PHE A O 1
ATOM 1905 N N . GLY A 1 245 ? -0.897 1.847 -8.695 1.00 95.25 245 GLY A N 1
ATOM 1906 C CA . GLY A 1 245 ? -1.663 2.034 -7.471 1.00 95.25 245 GLY A CA 1
ATOM 1907 C C . GLY A 1 245 ? -1.160 1.153 -6.325 1.00 95.25 245 GLY A C 1
ATOM 1908 O O . GLY A 1 245 ? -0.842 1.662 -5.251 1.00 95.25 245 GLY A O 1
ATOM 1909 N N . ASN A 1 246 ? -1.014 -0.152 -6.568 1.00 94.31 246 ASN A N 1
ATOM 1910 C CA . ASN A 1 246 ? -0.505 -1.095 -5.570 1.00 94.31 246 ASN A CA 1
ATOM 1911 C C . ASN A 1 246 ? 0.942 -0.784 -5.166 1.00 94.31 246 ASN A C 1
ATOM 1913 O O . ASN A 1 246 ? 1.260 -0.812 -3.977 1.00 94.31 246 ASN A O 1
ATOM 1917 N N . ALA A 1 247 ? 1.809 -0.423 -6.119 1.00 96.19 247 ALA A N 1
ATOM 1918 C CA . ALA A 1 247 ? 3.183 -0.021 -5.817 1.00 96.19 247 ALA A CA 1
ATOM 1919 C C . ALA A 1 247 ? 3.235 1.274 -4.985 1.00 96.19 247 ALA A C 1
ATOM 1921 O O . ALA A 1 247 ? 3.951 1.346 -3.990 1.00 96.19 247 ALA A O 1
ATOM 1922 N N . ALA A 1 248 ? 2.419 2.278 -5.311 1.00 95.56 248 ALA A N 1
ATOM 1923 C CA . ALA A 1 248 ? 2.302 3.509 -4.531 1.00 95.56 248 ALA A CA 1
ATOM 1924 C C . ALA A 1 248 ? 1.811 3.254 -3.100 1.00 95.56 248 ALA A C 1
ATOM 1926 O O . ALA A 1 248 ? 2.376 3.807 -2.155 1.00 95.56 248 ALA A O 1
ATOM 1927 N N . VAL A 1 249 ? 0.820 2.378 -2.914 1.00 93.31 249 VAL A N 1
ATOM 1928 C CA . VAL A 1 249 ? 0.356 1.971 -1.580 1.00 93.31 249 VAL A CA 1
ATOM 1929 C C . VAL A 1 249 ? 1.461 1.245 -0.814 1.00 93.31 249 VAL A C 1
ATOM 1931 O O . VAL A 1 249 ? 1.759 1.625 0.320 1.00 93.31 249 VAL A O 1
ATOM 1934 N N . ALA A 1 250 ? 2.110 0.249 -1.424 1.00 92.56 250 ALA A N 1
ATOM 1935 C CA . ALA A 1 250 ? 3.222 -0.477 -0.812 1.00 92.56 250 ALA A CA 1
ATOM 1936 C C . ALA A 1 250 ? 4.338 0.481 -0.373 1.00 92.56 250 ALA A C 1
ATOM 1938 O O . ALA A 1 250 ? 4.814 0.411 0.760 1.00 92.56 250 ALA A O 1
ATOM 1939 N N . HIS A 1 251 ? 4.691 1.437 -1.232 1.00 92.69 251 HIS A N 1
ATOM 1940 C CA . HIS A 1 251 ? 5.657 2.480 -0.926 1.00 92.69 251 HIS A CA 1
ATOM 1941 C C . HIS A 1 251 ? 5.228 3.339 0.277 1.00 92.69 251 HIS A C 1
ATOM 1943 O O . HIS A 1 251 ? 6.015 3.544 1.200 1.00 92.69 251 HIS A O 1
ATOM 1949 N N . ILE A 1 252 ? 3.988 3.843 0.303 1.00 90.50 252 ILE A N 1
ATOM 1950 C CA . ILE A 1 252 ? 3.480 4.665 1.416 1.00 90.50 252 ILE A CA 1
ATOM 1951 C C . ILE A 1 252 ? 3.522 3.880 2.735 1.00 90.50 252 ILE A C 1
ATOM 1953 O O . ILE A 1 252 ? 3.902 4.430 3.770 1.00 90.50 252 ILE A O 1
ATOM 1957 N N . LEU A 1 253 ? 3.163 2.598 2.713 1.00 87.94 253 LEU A N 1
ATOM 1958 C CA . LEU A 1 253 ? 3.175 1.731 3.891 1.00 87.94 253 LEU A CA 1
ATOM 1959 C C . LEU A 1 253 ? 4.598 1.461 4.406 1.00 87.94 253 LEU A C 1
ATOM 1961 O O . LEU A 1 253 ? 4.859 1.633 5.601 1.00 87.94 253 LEU A O 1
ATOM 1965 N N . MET A 1 254 ? 5.522 1.112 3.507 1.00 86.62 254 MET A N 1
ATOM 1966 C CA . MET A 1 254 ? 6.916 0.819 3.850 1.00 86.62 254 MET A CA 1
ATOM 1967 C C . MET A 1 254 ? 7.660 2.061 4.314 1.00 86.62 254 MET A C 1
ATOM 1969 O O . MET A 1 254 ? 8.270 2.068 5.379 1.00 86.62 254 MET A O 1
ATOM 1973 N N . PHE A 1 255 ? 7.601 3.124 3.521 1.00 84.88 255 PHE A N 1
ATOM 1974 C CA . PHE A 1 255 ? 8.459 4.274 3.717 1.00 84.88 255 PHE A CA 1
ATOM 1975 C C . PHE A 1 255 ? 7.733 5.330 4.537 1.00 84.88 255 PHE A C 1
ATOM 1977 O O . PHE A 1 255 ? 8.220 5.710 5.591 1.00 84.88 255 PHE A O 1
ATOM 1984 N N . THR A 1 256 ? 6.531 5.766 4.179 1.00 82.94 256 THR A N 1
ATOM 1985 C CA . THR A 1 256 ? 5.893 6.864 4.927 1.00 82.94 256 THR A CA 1
ATOM 1986 C C . THR A 1 256 ? 5.394 6.440 6.310 1.00 82.94 256 THR A C 1
ATOM 1988 O O . THR A 1 256 ? 5.649 7.139 7.293 1.00 82.94 256 THR A O 1
ATOM 1991 N N . TYR A 1 257 ? 4.730 5.286 6.416 1.00 80.94 257 TYR A N 1
ATOM 1992 C CA . TYR A 1 257 ? 4.261 4.755 7.701 1.00 80.94 257 TYR A CA 1
ATOM 1993 C C . TYR A 1 257 ? 5.330 3.972 8.474 1.00 80.94 257 TYR A C 1
ATOM 1995 O O . TYR A 1 257 ? 5.117 3.692 9.656 1.00 80.94 257 TYR A O 1
ATOM 2003 N N . ASN A 1 258 ? 6.484 3.681 7.859 1.00 79.50 258 ASN A N 1
ATOM 2004 C CA . ASN A 1 258 ? 7.573 2.898 8.455 1.00 79.50 258 ASN A CA 1
ATOM 2005 C C . ASN A 1 258 ? 7.079 1.572 9.042 1.00 79.50 258 ASN A C 1
ATOM 2007 O O . ASN A 1 258 ? 7.491 1.171 10.136 1.00 79.50 258 ASN A O 1
ATOM 2011 N N . LEU A 1 259 ? 6.135 0.918 8.361 1.00 79.31 259 LEU A N 1
ATOM 2012 C CA . LEU A 1 259 ? 5.678 -0.381 8.818 1.00 79.31 259 LEU A CA 1
ATOM 2013 C C . LEU A 1 259 ? 6.857 -1.365 8.770 1.00 79.31 259 LEU A C 1
ATOM 2015 O O . LEU A 1 259 ? 7.639 -1.342 7.818 1.00 79.31 259 LEU A O 1
ATOM 2019 N N . PRO A 1 260 ? 7.001 -2.244 9.777 1.00 75.50 260 PRO A N 1
ATOM 2020 C CA . PRO A 1 260 ? 8.076 -3.221 9.777 1.00 75.50 260 PRO A CA 1
ATOM 2021 C C . PRO A 1 260 ? 8.056 -4.076 8.500 1.00 75.50 260 PRO A C 1
ATOM 2023 O O . PRO A 1 260 ? 6.962 -4.435 8.038 1.00 75.50 260 PRO A O 1
ATOM 2026 N N . PRO A 1 261 ? 9.230 -4.457 7.966 1.00 71.44 261 PRO A N 1
ATOM 2027 C CA . PRO A 1 261 ? 9.331 -5.442 6.893 1.00 71.44 261 PRO A CA 1
ATOM 2028 C C . PRO A 1 261 ? 8.579 -6.722 7.258 1.00 71.44 261 PRO A C 1
ATOM 2030 O O . PRO A 1 261 ? 8.395 -7.019 8.445 1.00 71.44 261 PRO A O 1
ATOM 2033 N N . ARG A 1 262 ? 8.145 -7.487 6.249 1.00 74.75 262 ARG A N 1
ATOM 2034 C CA . ARG A 1 262 ? 7.385 -8.740 6.443 1.00 74.75 262 ARG A CA 1
ATOM 2035 C C . ARG A 1 262 ? 6.051 -8.544 7.174 1.00 74.75 262 ARG A C 1
ATOM 2037 O O . ARG A 1 262 ? 5.542 -9.452 7.830 1.00 74.75 262 ARG A O 1
ATOM 2044 N N . SER A 1 263 ? 5.481 -7.341 7.114 1.00 77.75 263 SER A N 1
ATOM 2045 C CA . SER A 1 263 ? 4.095 -7.132 7.532 1.00 77.75 263 SER A CA 1
ATOM 2046 C C . SER A 1 263 ? 3.151 -7.730 6.489 1.00 77.75 263 SER A C 1
ATOM 2048 O O . SER A 1 263 ? 3.412 -7.615 5.292 1.00 77.75 263 SER A O 1
ATOM 2050 N N . GLY A 1 264 ? 2.034 -8.324 6.925 1.00 79.50 264 GLY A N 1
ATOM 2051 C CA . GLY A 1 264 ? 1.059 -8.926 6.007 1.00 79.50 264 GLY A CA 1
ATOM 2052 C C . GLY A 1 264 ? 0.541 -7.945 4.952 1.00 79.50 264 GLY A C 1
ATOM 2053 O O . GLY A 1 264 ? 0.242 -8.341 3.834 1.00 79.50 264 GLY A O 1
ATOM 2054 N N . THR A 1 265 ? 0.515 -6.647 5.262 1.00 80.06 265 THR A N 1
ATOM 2055 C CA . THR A 1 265 ? 0.079 -5.607 4.327 1.00 80.06 265 THR A CA 1
ATOM 2056 C C . THR A 1 265 ? 1.066 -5.380 3.177 1.00 80.06 265 THR A C 1
ATOM 2058 O O . THR A 1 265 ? 0.629 -5.206 2.046 1.00 80.06 265 THR A O 1
ATOM 2061 N N . HIS A 1 266 ? 2.384 -5.404 3.424 1.00 80.75 266 HIS A N 1
ATOM 2062 C CA . HIS A 1 266 ? 3.381 -5.269 2.346 1.00 80.75 266 HIS A CA 1
ATOM 2063 C C . HIS A 1 266 ? 3.367 -6.485 1.427 1.00 80.75 266 HIS A C 1
ATOM 2065 O O . HIS A 1 266 ? 3.358 -6.332 0.207 1.00 80.75 266 HIS A O 1
ATOM 2071 N N . VAL A 1 267 ? 3.293 -7.670 2.039 1.00 84.94 267 VAL A N 1
ATOM 2072 C CA . VAL A 1 267 ? 3.188 -8.947 1.333 1.00 84.94 267 VAL A CA 1
ATOM 2073 C C . VAL A 1 267 ? 1.961 -8.942 0.434 1.00 84.94 267 VAL A C 1
ATOM 2075 O O . VAL A 1 267 ? 2.080 -9.204 -0.753 1.00 84.94 267 VAL A O 1
ATOM 2078 N N . LEU A 1 268 ? 0.806 -8.526 0.958 1.00 87.19 268 LEU A N 1
ATOM 2079 C CA . LEU A 1 268 ? -0.425 -8.460 0.178 1.00 87.19 268 LEU A CA 1
ATOM 2080 C C . LEU A 1 268 ? -0.296 -7.559 -1.057 1.00 87.19 268 LEU A C 1
ATOM 2082 O O . LEU A 1 268 ? -0.712 -7.958 -2.141 1.00 87.19 268 LEU A O 1
ATOM 2086 N N . MET A 1 269 ? 0.284 -6.360 -0.917 1.00 89.50 269 MET A N 1
ATOM 2087 C CA . MET A 1 269 ? 0.474 -5.466 -2.067 1.00 89.50 269 MET A CA 1
ATOM 2088 C C . MET A 1 269 ? 1.459 -6.060 -3.077 1.00 89.50 269 MET A C 1
ATOM 2090 O O . MET A 1 269 ? 1.223 -5.971 -4.279 1.00 89.50 269 MET A O 1
ATOM 2094 N N . SER A 1 270 ? 2.530 -6.700 -2.606 1.00 92.38 270 SER A N 1
ATOM 2095 C CA . SER A 1 270 ? 3.499 -7.385 -3.463 1.00 92.38 270 SER A CA 1
ATOM 2096 C C . SER A 1 270 ? 2.861 -8.538 -4.245 1.00 92.38 270 SER A C 1
ATOM 2098 O O . SER A 1 270 ? 2.970 -8.579 -5.471 1.00 92.38 270 SER A O 1
ATOM 2100 N N . THR A 1 271 ? 2.083 -9.394 -3.582 1.00 92.25 271 THR A N 1
ATOM 2101 C CA . THR A 1 271 ? 1.339 -10.484 -4.225 1.00 92.25 271 THR A CA 1
ATOM 2102 C C . THR A 1 271 ? 0.323 -9.947 -5.241 1.00 92.25 271 THR A C 1
ATOM 2104 O O . THR A 1 271 ? 0.195 -10.494 -6.335 1.00 92.25 271 THR A O 1
ATOM 2107 N N . GLN A 1 272 ? -0.359 -8.830 -4.956 1.00 91.94 272 GLN A N 1
ATOM 2108 C CA . GLN A 1 272 ? -1.260 -8.181 -5.921 1.00 91.94 272 GLN A CA 1
ATOM 2109 C C . GLN A 1 272 ? -0.520 -7.590 -7.136 1.00 91.94 272 GLN A C 1
ATOM 2111 O O . GLN A 1 272 ? -1.044 -7.631 -8.256 1.00 91.94 272 GLN A O 1
ATOM 2116 N N . ILE A 1 273 ? 0.686 -7.040 -6.937 1.00 95.75 273 ILE A N 1
ATOM 2117 C CA . ILE A 1 273 ? 1.564 -6.589 -8.028 1.00 95.75 273 ILE A CA 1
ATOM 2118 C C . ILE A 1 273 ? 1.975 -7.792 -8.877 1.00 95.75 273 ILE A C 1
ATOM 2120 O O . ILE A 1 273 ? 1.771 -7.754 -10.088 1.00 95.75 273 ILE A O 1
ATOM 2124 N N . ARG A 1 274 ? 2.476 -8.869 -8.257 1.00 96.06 274 ARG A N 1
ATOM 2125 C CA . ARG A 1 274 ? 2.878 -10.099 -8.953 1.00 96.06 274 ARG A CA 1
ATOM 2126 C C . ARG A 1 274 ? 1.735 -10.670 -9.781 1.00 96.06 274 ARG A C 1
ATOM 2128 O O . ARG A 1 274 ? 1.902 -10.840 -10.983 1.00 96.06 274 ARG A O 1
ATOM 2135 N N . ALA A 1 275 ? 0.567 -10.871 -9.171 1.00 93.25 275 ALA A N 1
ATOM 2136 C CA . ALA A 1 275 ? -0.607 -11.378 -9.871 1.00 93.25 275 ALA A CA 1
ATOM 2137 C C . ALA A 1 275 ? -0.922 -10.521 -11.106 1.00 93.25 275 ALA A C 1
ATOM 2139 O O . ALA A 1 275 ? -1.130 -11.050 -12.187 1.00 93.25 275 ALA A O 1
ATOM 2140 N N . SER A 1 276 ? -0.879 -9.190 -10.982 1.00 92.88 276 SER A N 1
ATOM 2141 C CA . SER A 1 276 ? -1.122 -8.283 -12.114 1.00 92.88 276 SER A CA 1
ATOM 2142 C C . SER A 1 276 ? -0.041 -8.377 -13.202 1.00 92.88 276 SER A C 1
ATOM 2144 O O . SER A 1 276 ? -0.369 -8.297 -14.384 1.00 92.88 276 SER A O 1
ATOM 2146 N N . LEU A 1 277 ? 1.229 -8.549 -12.819 1.00 95.25 277 LEU A N 1
ATOM 2147 C CA . LEU A 1 277 ? 2.358 -8.703 -13.743 1.00 95.25 277 LEU A CA 1
ATOM 2148 C C . LEU A 1 277 ? 2.307 -10.033 -14.513 1.00 95.25 277 LEU A C 1
ATOM 2150 O O . LEU A 1 277 ? 2.656 -10.058 -15.688 1.00 95.25 277 LEU A O 1
ATOM 2154 N N . GLU A 1 278 ? 1.834 -11.116 -13.891 1.00 93.56 278 GLU A N 1
ATOM 2155 C CA . GLU A 1 278 ? 1.696 -12.435 -14.533 1.00 93.56 278 GLU A CA 1
ATOM 2156 C C . GLU A 1 278 ? 0.629 -12.456 -15.647 1.00 93.56 278 GLU A C 1
ATOM 2158 O O . GLU A 1 278 ? 0.681 -13.303 -16.538 1.00 93.56 278 GLU A O 1
ATOM 2163 N N . PHE A 1 279 ? -0.314 -11.505 -15.645 1.00 88.19 279 PHE A N 1
ATOM 2164 C CA . PHE A 1 279 ? -1.366 -11.395 -16.666 1.00 88.19 279 PHE A CA 1
ATOM 2165 C C . PHE A 1 279 ? -1.024 -10.471 -17.846 1.00 88.19 279 PHE A C 1
ATOM 2167 O O . PHE A 1 279 ? -1.845 -10.335 -18.762 1.00 88.19 279 PHE A O 1
ATOM 2174 N N . ILE A 1 280 ? 0.146 -9.825 -17.849 1.00 91.75 280 ILE A N 1
ATOM 2175 C CA . ILE A 1 280 ? 0.546 -8.875 -18.897 1.00 91.75 280 ILE A CA 1
ATOM 2176 C C . ILE A 1 280 ? 1.849 -9.286 -19.587 1.00 91.75 280 ILE A C 1
ATOM 2178 O O . ILE A 1 280 ? 2.653 -10.043 -19.048 1.00 91.75 280 ILE A O 1
ATOM 2182 N N . ASP A 1 281 ? 2.091 -8.733 -20.778 1.00 92.88 281 ASP A N 1
ATOM 2183 C CA . ASP A 1 281 ? 3.430 -8.741 -21.362 1.00 92.88 281 ASP A CA 1
ATOM 2184 C C . ASP A 1 281 ? 4.270 -7.653 -20.680 1.00 92.88 281 ASP A C 1
ATOM 2186 O O . ASP A 1 281 ? 4.193 -6.466 -21.006 1.00 92.88 281 ASP A O 1
ATOM 2190 N N . VAL A 1 282 ? 5.073 -8.059 -19.695 1.00 95.06 282 VAL A N 1
ATOM 2191 C CA . VAL A 1 282 ? 5.913 -7.133 -18.927 1.00 95.06 282 VAL A CA 1
ATOM 2192 C C . VAL A 1 282 ? 6.871 -6.350 -19.835 1.00 95.06 282 VAL A C 1
ATOM 2194 O O . VAL A 1 282 ? 7.133 -5.180 -19.559 1.00 95.06 282 VAL A O 1
ATOM 2197 N N . ARG A 1 283 ? 7.351 -6.933 -20.944 1.00 94.44 283 ARG A N 1
ATOM 2198 C CA . ARG A 1 283 ? 8.286 -6.251 -21.854 1.00 94.44 283 ARG A CA 1
ATOM 2199 C C . ARG A 1 283 ? 7.604 -5.123 -22.614 1.00 94.44 283 ARG A C 1
ATOM 2201 O O . ARG A 1 283 ? 8.185 -4.049 -22.746 1.00 94.44 283 ARG A O 1
ATOM 2208 N N . GLU A 1 284 ? 6.373 -5.333 -23.078 1.00 94.75 284 GLU A N 1
ATOM 2209 C CA . GLU A 1 284 ? 5.580 -4.280 -23.726 1.00 94.75 284 GLU A CA 1
ATOM 2210 C C . GLU A 1 284 ? 5.395 -3.081 -22.785 1.00 94.75 284 GLU A C 1
ATOM 2212 O O . GLU A 1 284 ? 5.638 -1.931 -23.164 1.00 94.75 284 GLU A O 1
ATOM 2217 N N . PHE A 1 285 ? 5.061 -3.349 -21.521 1.00 96.12 285 PHE A N 1
ATOM 2218 C CA . PHE A 1 285 ? 4.892 -2.305 -20.514 1.00 96.12 285 PHE A CA 1
ATOM 2219 C C . PHE A 1 285 ? 6.215 -1.632 -20.142 1.00 96.12 285 PHE A C 1
ATOM 2221 O O . PHE A 1 285 ? 6.221 -0.429 -19.905 1.00 96.12 285 PHE A O 1
ATOM 2228 N N . GLN A 1 286 ? 7.338 -2.353 -20.118 1.00 95.88 286 GLN A N 1
ATOM 2229 C CA . GLN A 1 286 ? 8.665 -1.767 -19.896 1.00 95.88 286 GLN A CA 1
ATOM 2230 C C . GLN A 1 286 ? 9.089 -0.841 -21.039 1.00 95.88 286 GLN A C 1
ATOM 2232 O O . GLN A 1 286 ? 9.659 0.216 -20.789 1.00 95.88 286 GLN A O 1
ATOM 2237 N N . LEU A 1 287 ? 8.770 -1.183 -22.289 1.00 95.00 287 LEU A N 1
ATOM 2238 C CA . LEU A 1 287 ? 8.999 -0.293 -23.431 1.00 95.00 287 LEU A CA 1
ATOM 2239 C C . LEU A 1 287 ? 8.096 0.946 -23.362 1.00 95.00 287 LEU A C 1
ATOM 2241 O O . LEU A 1 287 ? 8.519 2.062 -23.681 1.00 95.00 287 LEU A O 1
ATOM 2245 N N . ALA A 1 288 ? 6.847 0.761 -22.929 1.00 95.50 288 ALA A N 1
ATOM 2246 C CA . ALA A 1 288 ? 5.890 1.845 -22.779 1.00 95.50 288 ALA A CA 1
ATOM 2247 C C . ALA A 1 288 ? 6.180 2.733 -21.558 1.00 95.50 288 ALA A C 1
ATOM 2249 O O . ALA A 1 288 ? 5.970 3.938 -21.635 1.00 95.50 288 ALA A O 1
ATOM 2250 N N . TYR A 1 289 ? 6.667 2.211 -20.440 1.00 96.25 289 TYR A N 1
ATOM 2251 C CA . TYR A 1 289 ? 6.830 2.962 -19.191 1.00 96.25 289 TYR A CA 1
ATOM 2252 C C . TYR A 1 289 ? 8.087 2.495 -18.434 1.00 96.25 289 TYR A C 1
ATOM 2254 O O . TYR A 1 289 ? 7.967 1.870 -17.379 1.00 96.25 289 TYR A O 1
ATOM 2262 N N . PRO A 1 290 ? 9.298 2.753 -18.960 1.00 95.44 290 PRO A N 1
ATOM 2263 C CA . PRO A 1 290 ? 10.517 2.113 -18.467 1.00 95.44 290 PRO A CA 1
ATOM 2264 C C . PRO A 1 290 ? 10.809 2.432 -17.000 1.00 95.44 290 PRO A C 1
ATOM 2266 O O . PRO A 1 290 ? 10.936 1.514 -16.191 1.00 95.44 290 PRO A O 1
ATOM 2269 N N . GLU A 1 291 ? 10.836 3.714 -16.630 1.00 97.00 291 GLU A N 1
ATOM 2270 C CA . GLU A 1 291 ? 11.114 4.137 -15.255 1.00 97.00 291 GLU A CA 1
ATOM 2271 C C . GLU A 1 291 ? 10.008 3.668 -14.294 1.00 97.00 291 GLU A C 1
ATOM 2273 O O . GLU A 1 291 ? 10.279 3.179 -13.197 1.00 97.00 291 GLU A O 1
ATOM 2278 N N . MET A 1 292 ? 8.748 3.740 -14.733 1.00 97.50 292 MET A N 1
ATOM 2279 C CA . MET A 1 292 ? 7.603 3.322 -13.926 1.00 97.50 292 MET A CA 1
ATOM 2280 C C . MET A 1 292 ? 7.592 1.822 -13.646 1.00 97.50 292 MET A C 1
ATOM 2282 O O . MET A 1 292 ? 7.397 1.421 -12.501 1.00 97.50 292 MET A O 1
ATOM 2286 N N . MET A 1 293 ? 7.794 0.991 -14.668 1.00 97.88 293 MET A N 1
ATOM 2287 C CA . MET A 1 293 ? 7.794 -0.460 -14.504 1.00 97.88 293 MET A CA 1
ATOM 2288 C C . MET A 1 293 ? 8.985 -0.925 -13.679 1.00 97.88 293 MET A C 1
ATOM 2290 O O . MET A 1 293 ? 8.822 -1.792 -12.824 1.00 97.88 293 MET A O 1
ATOM 2294 N N . LEU A 1 294 ? 10.156 -0.316 -13.879 1.00 97.50 294 LEU A N 1
ATOM 2295 C CA . LEU A 1 294 ? 11.332 -0.598 -13.064 1.00 97.50 294 LEU A CA 1
ATOM 2296 C C . LEU A 1 294 ? 11.067 -0.285 -11.584 1.00 97.50 294 LEU A C 1
ATOM 2298 O O . LEU A 1 294 ? 11.332 -1.122 -10.720 1.00 97.50 294 LEU A O 1
ATOM 2302 N N . TRP A 1 295 ? 10.461 0.870 -11.294 1.00 97.88 295 TRP A N 1
ATOM 2303 C CA . TRP A 1 295 ? 10.072 1.243 -9.935 1.00 97.88 295 TRP A CA 1
ATOM 2304 C C . TRP A 1 295 ? 8.996 0.313 -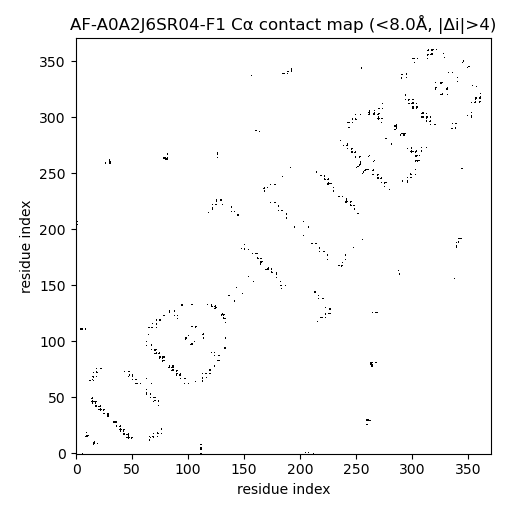9.350 1.00 97.88 295 TRP A C 1
ATOM 2306 O O . TRP A 1 295 ? 9.125 -0.119 -8.208 1.00 97.88 295 TRP A O 1
ATOM 2316 N N . ILE A 1 296 ? 7.970 -0.069 -10.121 1.00 98.00 296 ILE A N 1
ATOM 2317 C CA . ILE A 1 296 ? 6.918 -1.007 -9.680 1.00 98.00 296 ILE A CA 1
ATOM 2318 C C . ILE A 1 296 ? 7.512 -2.369 -9.305 1.00 98.00 296 ILE A C 1
ATOM 2320 O O . ILE A 1 296 ? 7.180 -2.905 -8.247 1.00 98.00 296 ILE A O 1
ATOM 2324 N N . ILE A 1 297 ? 8.394 -2.921 -10.144 1.00 97.81 297 ILE A N 1
ATOM 2325 C CA . ILE A 1 297 ? 9.041 -4.217 -9.898 1.00 97.81 297 ILE A CA 1
ATOM 2326 C C . ILE A 1 297 ? 9.935 -4.133 -8.655 1.00 97.81 297 ILE A C 1
ATOM 2328 O O . ILE A 1 297 ? 9.872 -5.017 -7.804 1.00 97.81 297 ILE A O 1
ATOM 2332 N N . MET A 1 298 ? 10.710 -3.053 -8.505 1.00 96.44 298 MET A N 1
ATOM 2333 C CA . MET A 1 298 ? 11.550 -2.821 -7.325 1.00 96.44 298 MET A CA 1
ATOM 2334 C C . MET A 1 298 ? 10.718 -2.744 -6.037 1.00 96.44 298 MET A C 1
ATOM 2336 O O . MET A 1 298 ? 11.023 -3.427 -5.062 1.00 96.44 298 MET A O 1
ATOM 2340 N N . ILE A 1 299 ? 9.648 -1.946 -6.025 1.00 95.56 299 ILE A N 1
ATOM 2341 C CA . ILE A 1 299 ? 8.774 -1.802 -4.854 1.00 95.56 299 ILE A CA 1
ATOM 2342 C C . ILE A 1 299 ? 8.046 -3.115 -4.534 1.00 95.56 299 ILE A C 1
ATOM 2344 O O . ILE A 1 299 ? 7.932 -3.476 -3.361 1.00 95.56 299 ILE A O 1
ATOM 2348 N N . GLY A 1 300 ? 7.598 -3.852 -5.555 1.00 95.62 300 GLY A N 1
ATOM 2349 C CA . GLY A 1 300 ? 7.032 -5.192 -5.395 1.00 95.62 300 GLY A CA 1
ATOM 2350 C C . GLY A 1 300 ? 8.028 -6.167 -4.763 1.00 95.62 300 GLY A C 1
ATOM 2351 O O . GLY A 1 300 ? 7.683 -6.843 -3.794 1.00 95.62 300 GLY A O 1
ATOM 2352 N N . GLY A 1 301 ? 9.280 -6.156 -5.229 1.00 95.12 301 GLY A N 1
ATOM 2353 C CA . GLY A 1 301 ? 10.372 -6.963 -4.685 1.00 95.12 301 GLY A CA 1
ATOM 2354 C C . GLY A 1 301 ? 10.681 -6.653 -3.221 1.00 95.12 301 GLY A C 1
ATOM 2355 O O . GLY A 1 301 ? 10.665 -7.556 -2.386 1.00 95.12 301 GLY A O 1
ATOM 2356 N N . LEU A 1 302 ? 10.832 -5.375 -2.866 1.00 92.62 302 LEU A N 1
ATOM 2357 C CA . LEU A 1 302 ? 11.016 -4.958 -1.469 1.00 92.62 302 LEU A CA 1
ATOM 2358 C C . LEU A 1 302 ? 9.830 -5.366 -0.577 1.00 92.62 302 LEU A C 1
ATOM 2360 O O . LEU A 1 302 ? 10.017 -5.744 0.581 1.00 92.62 302 LEU A O 1
ATOM 2364 N N . GLY A 1 303 ? 8.608 -5.342 -1.120 1.00 91.38 303 GLY A N 1
ATOM 2365 C CA . GLY A 1 303 ? 7.405 -5.817 -0.435 1.00 91.38 303 GLY A CA 1
ATOM 2366 C C . GLY A 1 303 ? 7.329 -7.341 -0.258 1.00 91.38 303 GLY A C 1
ATOM 2367 O O . GLY A 1 303 ? 6.668 -7.797 0.675 1.00 91.38 303 GLY A O 1
ATOM 2368 N N . SER A 1 304 ? 8.014 -8.115 -1.110 1.00 92.69 304 SER A N 1
ATOM 2369 C CA . SER A 1 304 ? 8.052 -9.592 -1.080 1.00 92.69 304 SER A CA 1
ATOM 2370 C C . SER A 1 304 ? 9.116 -10.183 -0.152 1.00 92.69 304 SER A C 1
ATOM 2372 O O . SER A 1 304 ? 9.209 -11.397 -0.014 1.00 92.69 304 SER A O 1
ATOM 2374 N N . LEU A 1 305 ? 9.940 -9.359 0.501 1.00 88.56 305 LEU A N 1
ATOM 2375 C CA . LEU A 1 305 ? 11.035 -9.863 1.330 1.00 88.56 305 LEU A CA 1
ATOM 2376 C C . LEU A 1 305 ? 10.546 -10.811 2.430 1.00 88.56 305 LEU A C 1
ATOM 2378 O O . LEU A 1 305 ? 9.735 -10.435 3.277 1.00 88.56 305 LEU A O 1
ATOM 2382 N N . GLY A 1 306 ? 11.113 -12.017 2.464 1.00 83.88 306 GLY A N 1
ATOM 2383 C CA . GLY A 1 306 ? 10.741 -13.095 3.378 1.00 83.88 306 GLY A CA 1
ATOM 2384 C C . GLY A 1 306 ? 9.497 -13.888 2.963 1.00 83.88 306 GLY A C 1
ATOM 2385 O O . GLY A 1 306 ? 8.948 -14.588 3.812 1.00 83.88 306 GLY A O 1
ATOM 2386 N N . THR A 1 307 ? 9.040 -13.772 1.713 1.00 88.94 307 THR A N 1
ATOM 2387 C CA . THR A 1 307 ? 7.919 -14.548 1.157 1.00 88.94 307 THR A CA 1
ATOM 2388 C C . THR A 1 307 ? 8.367 -15.435 -0.004 1.00 88.94 307 THR A C 1
ATOM 2390 O O . THR A 1 307 ? 9.483 -15.316 -0.506 1.00 88.94 307 THR A O 1
ATOM 2393 N N . GLU A 1 308 ? 7.476 -16.320 -0.456 1.00 89.50 308 GLU A N 1
ATOM 2394 C CA . GLU A 1 308 ? 7.686 -17.158 -1.646 1.00 89.50 308 GLU A CA 1
ATOM 2395 C C . GLU A 1 308 ? 7.782 -16.357 -2.958 1.00 89.50 308 GLU A C 1
ATOM 2397 O O . GLU A 1 308 ? 8.333 -16.843 -3.944 1.00 89.50 308 GLU A O 1
ATOM 2402 N N . ASP A 1 309 ? 7.290 -15.113 -2.970 1.00 92.31 309 ASP A N 1
ATOM 2403 C CA . ASP A 1 309 ? 7.337 -14.230 -4.139 1.00 92.31 309 ASP A CA 1
ATOM 2404 C C . ASP A 1 309 ? 8.717 -13.577 -4.330 1.00 92.31 309 ASP A C 1
ATOM 2406 O O . ASP A 1 309 ? 9.003 -13.060 -5.414 1.00 92.31 309 ASP A O 1
ATOM 2410 N N . GLN A 1 310 ? 9.582 -13.608 -3.306 1.00 93.50 310 GLN A N 1
ATOM 2411 C CA . GLN A 1 310 ? 10.863 -12.896 -3.298 1.00 93.50 310 GLN A CA 1
ATOM 2412 C C . GLN A 1 310 ? 11.750 -13.267 -4.489 1.00 93.50 310 GLN A C 1
ATOM 2414 O O . GLN A 1 310 ? 12.220 -12.388 -5.212 1.00 93.50 310 GLN A O 1
ATOM 2419 N N . GLU A 1 311 ? 11.956 -14.564 -4.721 1.00 95.31 311 GLU A N 1
ATOM 2420 C CA . GLU A 1 311 ? 12.823 -15.042 -5.801 1.00 95.31 311 GLU A CA 1
ATOM 2421 C C . GLU A 1 311 ? 12.296 -14.620 -7.179 1.00 95.31 311 GLU A C 1
ATOM 2423 O O . GLU A 1 311 ? 13.064 -14.201 -8.045 1.00 95.31 311 GLU A O 1
ATOM 2428 N N . TRP A 1 312 ? 10.976 -14.650 -7.369 1.00 96.56 312 TRP A N 1
ATOM 2429 C CA . TRP A 1 312 ? 10.348 -14.248 -8.624 1.00 96.56 312 TRP A CA 1
ATOM 2430 C C . TRP A 1 312 ? 10.612 -12.770 -8.944 1.00 96.56 312 TRP A C 1
ATOM 2432 O O . TRP A 1 312 ? 11.016 -12.440 -10.062 1.00 96.56 312 TRP A O 1
ATOM 2442 N N . PHE A 1 313 ? 10.461 -11.879 -7.956 1.00 97.38 313 PHE A N 1
ATOM 2443 C CA . PHE A 1 313 ? 10.761 -10.457 -8.135 1.00 97.38 313 PHE A CA 1
ATOM 2444 C C . PHE A 1 313 ? 12.251 -10.192 -8.350 1.00 97.38 313 PHE A C 1
ATOM 2446 O O . PHE A 1 313 ? 12.588 -9.348 -9.181 1.00 97.38 313 PHE A O 1
ATOM 2453 N N . ILE A 1 314 ? 13.136 -10.911 -7.651 1.00 96.94 314 ILE A N 1
ATOM 2454 C CA . ILE A 1 314 ? 14.591 -10.810 -7.843 1.00 96.94 314 ILE A CA 1
ATOM 2455 C C . ILE A 1 314 ? 14.950 -11.131 -9.295 1.00 96.94 314 ILE A C 1
ATOM 2457 O O . ILE A 1 314 ? 15.625 -10.340 -9.954 1.00 96.94 314 ILE A O 1
ATOM 2461 N N . GLN A 1 315 ? 14.450 -12.252 -9.822 1.00 96.81 315 GLN A N 1
ATOM 2462 C CA . GLN A 1 315 ? 14.708 -12.665 -11.203 1.00 96.81 315 GLN A CA 1
ATOM 2463 C C . GLN A 1 315 ? 14.135 -11.666 -12.213 1.00 96.81 315 GLN A C 1
ATOM 2465 O O . GLN A 1 315 ? 14.801 -11.316 -13.191 1.00 96.81 315 GLN A O 1
ATOM 2470 N N . LEU A 1 316 ? 12.918 -11.168 -11.979 1.00 97.00 316 LEU A N 1
ATOM 2471 C CA . LEU A 1 316 ? 12.297 -10.192 -12.868 1.00 97.00 316 LEU A CA 1
ATOM 2472 C C . LEU A 1 316 ? 13.051 -8.855 -12.866 1.00 97.00 316 LEU A C 1
ATOM 2474 O O . LEU A 1 316 ? 13.289 -8.277 -13.930 1.00 97.00 316 LEU A O 1
ATOM 2478 N N . LEU A 1 317 ? 13.464 -8.364 -11.696 1.00 97.19 317 LEU A N 1
ATOM 2479 C CA . LEU A 1 317 ? 14.243 -7.133 -11.588 1.00 97.19 317 LEU A CA 1
ATOM 2480 C C . LEU A 1 317 ? 15.625 -7.302 -12.224 1.00 97.19 317 LEU A C 1
ATOM 2482 O O . LEU A 1 317 ? 16.047 -6.435 -12.984 1.00 97.19 317 LEU A O 1
ATOM 2486 N N . ALA A 1 318 ? 16.285 -8.442 -12.005 1.00 96.56 318 ALA A N 1
ATOM 2487 C CA . ALA A 1 318 ? 17.556 -8.784 -12.635 1.00 96.56 318 ALA A CA 1
ATOM 2488 C C . ALA A 1 318 ? 17.475 -8.726 -14.169 1.00 96.56 318 ALA A C 1
ATOM 2490 O O . ALA A 1 318 ? 18.297 -8.072 -14.816 1.00 96.56 318 ALA A O 1
ATOM 2491 N N . GLN A 1 319 ? 16.443 -9.344 -14.751 1.00 95.31 319 GLN A N 1
ATOM 2492 C CA . GLN A 1 319 ? 16.174 -9.307 -16.192 1.00 95.31 319 GLN A CA 1
ATOM 2493 C C . GLN A 1 319 ? 15.927 -7.883 -16.699 1.00 95.31 319 GLN A C 1
ATOM 2495 O O . GLN A 1 319 ? 16.449 -7.500 -17.748 1.00 95.31 319 GLN A O 1
ATOM 2500 N N . SER A 1 320 ? 15.157 -7.101 -15.942 1.00 95.69 320 SER A N 1
ATOM 2501 C CA . SER A 1 320 ? 14.810 -5.716 -16.275 1.00 95.69 320 SER A CA 1
ATOM 2502 C C . SER A 1 320 ? 16.046 -4.814 -16.274 1.00 95.69 320 SER A C 1
ATOM 2504 O O . SER A 1 320 ? 16.288 -4.097 -17.243 1.00 95.69 320 SER A O 1
ATOM 2506 N N . CYS A 1 321 ? 16.873 -4.910 -15.230 1.00 95.38 321 CYS A N 1
ATOM 2507 C CA . CYS A 1 321 ? 18.130 -4.176 -15.113 1.00 95.38 321 CYS A CA 1
ATOM 2508 C C . CYS A 1 321 ? 19.120 -4.578 -16.211 1.00 95.38 321 CYS A C 1
ATOM 2510 O O . CYS A 1 321 ? 19.697 -3.707 -16.855 1.00 95.38 321 CYS A O 1
ATOM 2512 N N . HIS A 1 322 ? 19.270 -5.877 -16.492 1.00 92.56 322 HIS A N 1
ATOM 2513 C CA . HIS A 1 322 ? 20.135 -6.345 -17.579 1.00 92.56 322 HIS A CA 1
ATOM 2514 C C . HIS A 1 322 ? 19.670 -5.827 -18.951 1.00 92.56 322 HIS A C 1
ATOM 2516 O O . HIS A 1 322 ? 20.492 -5.396 -19.755 1.00 92.56 322 HIS A O 1
ATOM 2522 N N . GLY A 1 323 ? 18.359 -5.819 -19.219 1.00 89.62 323 GLY A N 1
ATOM 2523 C CA . GLY A 1 323 ? 17.798 -5.262 -20.455 1.00 89.62 323 GLY A CA 1
ATOM 2524 C C . GLY A 1 323 ? 17.985 -3.747 -20.598 1.00 89.62 323 GLY A C 1
ATOM 2525 O O . GLY A 1 323 ? 18.080 -3.253 -21.719 1.00 89.62 323 GLY A O 1
ATOM 2526 N N . ALA A 1 324 ? 18.067 -3.026 -19.478 1.00 91.38 324 ALA A N 1
ATOM 2527 C CA . ALA A 1 324 ? 18.279 -1.581 -19.428 1.00 91.38 324 ALA A CA 1
ATOM 2528 C C . ALA A 1 324 ? 19.760 -1.166 -19.309 1.00 91.38 324 ALA A C 1
ATOM 2530 O O . ALA A 1 324 ? 20.051 0.027 -19.347 1.00 91.38 324 ALA A O 1
ATOM 2531 N N . GLY A 1 325 ? 20.693 -2.117 -19.166 1.00 91.38 325 GLY A N 1
ATOM 2532 C CA . GLY A 1 325 ? 22.114 -1.825 -18.936 1.00 91.38 325 GLY A CA 1
ATOM 2533 C C . GLY A 1 325 ? 22.402 -1.207 -17.561 1.00 91.38 325 GLY A C 1
ATOM 2534 O O . GLY A 1 325 ? 23.295 -0.375 -17.436 1.00 91.38 325 GLY A O 1
ATOM 2535 N N . ILE A 1 326 ? 21.615 -1.563 -16.543 1.00 94.25 326 ILE A N 1
ATOM 2536 C CA . ILE A 1 326 ? 21.758 -1.071 -15.168 1.00 94.25 326 ILE A CA 1
ATOM 2537 C C . ILE A 1 326 ? 22.616 -2.056 -14.387 1.00 94.25 326 ILE A C 1
ATOM 2539 O O . ILE A 1 326 ? 22.129 -3.129 -14.033 1.00 94.25 326 ILE A O 1
ATOM 2543 N N . ASP A 1 327 ? 23.864 -1.681 -14.103 1.00 88.69 327 ASP A N 1
ATOM 2544 C CA . ASP A 1 327 ? 24.846 -2.573 -13.480 1.00 88.69 327 ASP A CA 1
ATOM 2545 C C . ASP A 1 327 ? 24.898 -2.509 -11.956 1.00 88.69 327 ASP A C 1
ATOM 2547 O O . ASP A 1 327 ? 25.141 -3.535 -11.317 1.00 88.69 327 ASP A O 1
ATOM 2551 N N . GLY A 1 328 ? 24.584 -1.359 -11.370 1.00 90.00 328 GLY A N 1
ATOM 2552 C CA . GLY A 1 328 ? 24.616 -1.152 -9.934 1.00 90.00 328 GLY A CA 1
ATOM 2553 C C . GLY A 1 328 ? 23.471 -0.287 -9.423 1.00 90.00 328 GLY A C 1
ATOM 2554 O O . GLY A 1 328 ? 22.594 0.180 -10.155 1.00 90.00 328 GLY A O 1
ATOM 2555 N N . THR A 1 329 ? 23.490 -0.076 -8.109 1.00 91.12 329 THR A N 1
ATOM 2556 C CA . THR A 1 329 ? 22.525 0.783 -7.413 1.00 91.12 329 THR A CA 1
ATOM 2557 C C . THR A 1 329 ? 22.623 2.240 -7.864 1.00 91.12 329 THR A C 1
ATOM 2559 O O . THR A 1 329 ? 21.615 2.941 -7.866 1.00 91.12 329 THR A O 1
ATOM 2562 N N . ALA A 1 330 ? 23.808 2.698 -8.282 1.00 91.50 330 ALA A N 1
ATOM 2563 C CA . ALA A 1 330 ? 24.020 4.048 -8.795 1.00 91.50 330 ALA A CA 1
ATOM 2564 C C . ALA A 1 330 ? 23.310 4.259 -10.141 1.00 91.50 330 ALA A C 1
ATOM 2566 O O . ALA A 1 330 ? 22.588 5.239 -10.310 1.00 91.50 330 ALA A O 1
ATOM 2567 N N . GLU A 1 331 ? 23.448 3.321 -11.078 1.00 93.69 331 GLU A N 1
ATOM 2568 C CA . GLU A 1 331 ? 22.755 3.349 -12.368 1.00 93.69 331 GLU A CA 1
ATOM 2569 C C . GLU A 1 331 ? 21.239 3.211 -12.188 1.00 93.69 331 GLU A C 1
ATOM 2571 O O . GLU A 1 331 ? 20.469 3.871 -12.891 1.00 93.69 331 GLU A O 1
ATOM 2576 N N . LEU A 1 332 ? 20.798 2.404 -11.215 1.00 93.75 332 LEU A N 1
ATOM 2577 C CA . LEU A 1 332 ? 19.384 2.293 -10.858 1.00 93.75 332 LEU A CA 1
ATOM 2578 C C . LEU A 1 332 ? 18.842 3.631 -10.339 1.00 93.75 332 LEU A C 1
ATOM 2580 O O . LEU A 1 332 ? 17.798 4.095 -10.800 1.00 93.75 332 LEU A O 1
ATOM 2584 N N . ALA A 1 333 ? 19.569 4.271 -9.421 1.00 93.62 333 ALA A N 1
ATOM 2585 C CA . ALA A 1 333 ? 19.218 5.579 -8.882 1.00 93.62 333 ALA A CA 1
ATOM 2586 C C . ALA A 1 333 ? 19.132 6.643 -9.984 1.00 93.62 333 ALA A C 1
ATOM 2588 O O . ALA A 1 333 ? 18.170 7.410 -10.032 1.00 93.62 333 ALA A O 1
ATOM 2589 N N . LEU A 1 334 ? 20.101 6.661 -10.906 1.00 93.19 334 LEU A N 1
ATOM 2590 C CA . LEU A 1 334 ? 20.105 7.555 -12.066 1.00 93.19 334 LEU A CA 1
ATOM 2591 C C . LEU A 1 334 ? 18.889 7.312 -12.968 1.00 93.19 334 LEU A C 1
ATOM 2593 O O . LEU A 1 334 ? 18.195 8.258 -13.333 1.00 93.19 334 LEU A O 1
ATOM 2597 N N . SER A 1 335 ? 18.580 6.047 -13.259 1.00 92.81 335 SER A N 1
ATOM 2598 C CA . SER A 1 335 ? 17.439 5.660 -14.102 1.00 92.81 335 SER A CA 1
ATOM 2599 C C . SER A 1 335 ? 16.089 6.049 -13.495 1.00 92.81 335 SER A C 1
ATOM 2601 O O . SER A 1 335 ? 15.140 6.336 -14.219 1.00 92.81 335 SER A O 1
ATOM 2603 N N . LEU A 1 336 ? 15.996 6.083 -12.164 1.00 94.56 336 LEU A N 1
ATOM 2604 C CA . LEU A 1 336 ? 14.780 6.439 -11.434 1.00 94.56 336 LEU A CA 1
ATOM 2605 C C . LEU A 1 336 ? 14.784 7.883 -10.909 1.00 94.56 336 LEU A C 1
ATOM 2607 O O . LEU A 1 336 ? 13.836 8.286 -10.237 1.00 94.56 336 LEU A O 1
ATOM 2611 N N . THR A 1 337 ? 15.798 8.695 -11.225 1.00 89.62 337 THR A N 1
ATOM 2612 C CA . THR A 1 337 ? 15.942 10.054 -10.667 1.00 89.62 337 THR A CA 1
ATOM 2613 C C . THR A 1 337 ? 14.722 10.932 -10.958 1.00 89.62 337 THR A C 1
ATOM 2615 O O . THR A 1 337 ? 14.243 11.643 -10.077 1.00 89.62 337 THR A O 1
ATOM 2618 N N . GLU A 1 338 ? 14.162 10.846 -12.168 1.00 86.38 338 GLU A N 1
ATOM 2619 C CA . GLU A 1 338 ? 12.935 11.571 -12.535 1.00 86.38 338 GLU A CA 1
ATOM 2620 C C . GLU A 1 338 ? 11.641 10.825 -12.148 1.00 86.38 338 GLU A C 1
ATOM 2622 O O . GLU A 1 338 ? 10.536 11.357 -12.300 1.00 86.38 338 GLU A O 1
ATOM 2627 N N . PHE A 1 339 ? 11.749 9.600 -11.625 1.00 93.00 339 PHE A N 1
ATOM 2628 C CA . PHE A 1 339 ? 10.618 8.738 -11.300 1.00 93.00 339 PHE A CA 1
ATOM 2629 C C . PHE A 1 339 ? 10.715 8.143 -9.891 1.00 93.00 339 PHE A C 1
ATOM 2631 O O . PHE A 1 339 ? 11.132 7.004 -9.691 1.00 93.00 339 PHE A O 1
ATOM 2638 N N . LEU A 1 340 ? 10.247 8.923 -8.913 1.00 92.56 340 LEU A N 1
ATOM 2639 C CA . LEU A 1 340 ? 10.011 8.487 -7.532 1.00 92.56 340 LEU A CA 1
ATOM 2640 C C . LEU A 1 340 ? 11.222 7.839 -6.837 1.00 92.56 340 LEU A C 1
ATOM 2642 O O . LEU A 1 340 ? 11.031 7.152 -5.841 1.00 92.56 340 LEU A O 1
ATOM 2646 N N . TRP A 1 341 ? 12.455 8.034 -7.308 1.00 92.94 341 TRP A N 1
ATOM 2647 C CA . TRP A 1 341 ? 13.626 7.602 -6.552 1.00 92.94 341 TRP A CA 1
ATOM 2648 C C . TRP A 1 341 ? 13.742 8.370 -5.236 1.00 92.94 341 TRP A C 1
ATOM 2650 O O . TRP A 1 341 ? 13.449 9.564 -5.171 1.00 92.94 341 TRP A O 1
ATOM 2660 N N . SER A 1 342 ? 14.203 7.683 -4.192 1.00 89.69 342 SER A N 1
ATOM 2661 C CA . SER A 1 342 ? 14.512 8.300 -2.912 1.00 89.69 342 SER A CA 1
ATOM 2662 C C . SER A 1 342 ? 15.700 7.631 -2.243 1.00 89.69 342 SER A C 1
ATOM 2664 O O . SER A 1 342 ? 15.810 6.404 -2.225 1.00 89.69 342 SER A O 1
ATOM 2666 N N . GLY A 1 343 ? 16.537 8.434 -1.583 1.00 84.38 343 GLY A N 1
ATOM 2667 C CA . GLY A 1 343 ? 17.620 7.916 -0.743 1.00 84.38 343 GLY A CA 1
ATOM 2668 C C . GLY A 1 343 ? 17.123 7.062 0.431 1.00 84.38 343 GLY A C 1
ATOM 2669 O O . GLY A 1 343 ? 17.886 6.266 0.966 1.00 84.38 343 GLY A O 1
ATOM 2670 N N . PHE A 1 344 ? 15.841 7.169 0.809 1.00 79.81 344 PHE A N 1
ATOM 2671 C CA . PHE A 1 344 ? 15.231 6.346 1.861 1.00 79.81 344 PHE A CA 1
ATOM 2672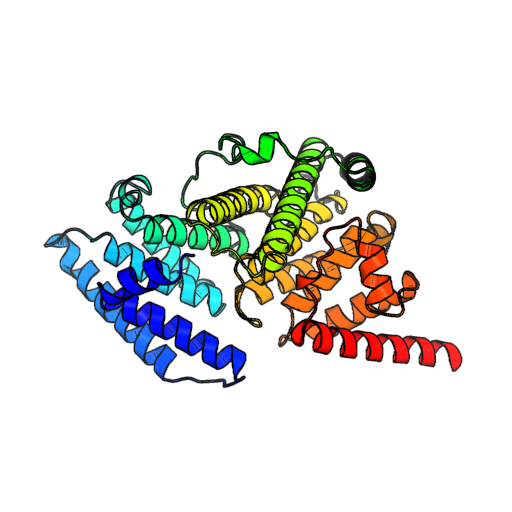 C C . PHE A 1 344 ? 15.114 4.867 1.534 1.00 79.81 344 PHE A C 1
ATOM 2674 O O . PHE A 1 344 ? 14.846 4.076 2.438 1.00 79.81 344 PHE A O 1
ATOM 2681 N N . TYR A 1 345 ? 15.221 4.504 0.260 1.00 86.50 345 TYR A N 1
ATOM 2682 C CA . TYR A 1 345 ? 15.178 3.102 -0.127 1.00 86.50 345 TYR A CA 1
ATOM 2683 C C . TYR A 1 345 ? 16.433 2.391 0.350 1.00 86.50 345 TYR A C 1
ATOM 2685 O O . TYR A 1 345 ? 16.351 1.235 0.738 1.00 86.50 345 TYR A O 1
ATOM 2693 N N . LEU A 1 346 ? 17.556 3.108 0.391 1.00 85.69 346 LEU A N 1
ATOM 2694 C CA . LEU A 1 346 ? 18.847 2.576 0.789 1.00 85.69 346 LEU A CA 1
ATOM 2695 C C . LEU A 1 346 ? 18.872 2.200 2.273 1.00 85.69 346 LEU A C 1
ATOM 2697 O O . LEU A 1 346 ? 18.242 2.834 3.125 1.00 85.69 346 LEU A O 1
ATOM 2701 N N . GLY A 1 347 ? 19.658 1.176 2.580 1.00 84.69 347 GLY A N 1
ATOM 2702 C CA . GLY A 1 347 ? 19.825 0.632 3.917 1.00 84.69 347 GLY A CA 1
ATOM 2703 C C . GLY A 1 347 ? 19.838 -0.894 3.894 1.00 84.69 347 GLY A C 1
ATOM 2704 O O . GLY A 1 347 ? 19.593 -1.495 2.849 1.00 84.69 347 GLY A O 1
ATOM 2705 N N . PRO A 1 348 ? 20.021 -1.544 5.057 1.00 84.56 348 PRO A N 1
ATOM 2706 C CA . PRO A 1 348 ? 20.379 -2.963 5.115 1.00 84.56 348 PRO A CA 1
ATOM 2707 C C . PRO A 1 348 ? 19.407 -3.902 4.392 1.00 84.56 348 PRO A C 1
ATOM 2709 O O . PRO A 1 348 ? 19.810 -4.918 3.848 1.00 84.56 348 PRO A O 1
ATOM 2712 N N . ILE A 1 349 ? 18.119 -3.555 4.392 1.00 84.75 349 ILE A N 1
ATOM 2713 C CA . ILE A 1 349 ? 17.055 -4.345 3.761 1.00 84.75 349 ILE A CA 1
ATOM 2714 C C . ILE A 1 349 ? 17.138 -4.260 2.234 1.00 84.75 349 ILE A C 1
ATOM 2716 O O . ILE A 1 349 ? 16.933 -5.254 1.545 1.00 84.75 349 ILE A O 1
ATOM 2720 N N . PHE A 1 350 ? 17.405 -3.065 1.710 1.00 90.31 350 PHE A N 1
ATOM 2721 C CA . PHE A 1 350 ? 17.585 -2.863 0.279 1.00 90.31 350 PHE A CA 1
ATOM 2722 C C . PHE A 1 350 ? 18.916 -3.435 -0.189 1.00 90.31 350 PHE A C 1
ATOM 2724 O O . PHE A 1 350 ? 18.954 -4.022 -1.261 1.00 90.31 350 PHE A O 1
ATOM 2731 N N . ASP A 1 351 ? 19.966 -3.318 0.622 1.00 90.25 351 ASP A N 1
ATOM 2732 C CA . ASP A 1 351 ? 21.277 -3.889 0.320 1.00 90.25 351 ASP A CA 1
ATOM 2733 C C . ASP A 1 351 ? 21.187 -5.428 0.235 1.00 90.25 351 ASP A C 1
ATOM 2735 O O . ASP A 1 351 ? 21.584 -5.991 -0.779 1.00 90.25 351 ASP A O 1
ATOM 2739 N N . GLU A 1 352 ? 20.545 -6.094 1.215 1.00 89.38 352 GLU A N 1
ATOM 2740 C CA . GLU A 1 352 ? 20.263 -7.550 1.187 1.00 89.38 352 GLU A CA 1
ATOM 2741 C C . GLU A 1 352 ? 19.492 -7.937 -0.088 1.00 89.38 352 GLU A C 1
ATOM 2743 O O . GLU A 1 352 ? 19.868 -8.871 -0.791 1.00 89.38 352 GLU A O 1
ATOM 2748 N N . PHE A 1 353 ? 18.443 -7.184 -0.430 1.00 92.19 353 PHE A N 1
ATOM 2749 C CA . PHE A 1 353 ? 17.659 -7.425 -1.642 1.00 92.19 353 PHE A CA 1
ATOM 2750 C C . PHE A 1 353 ? 18.470 -7.224 -2.932 1.00 92.19 353 PHE A C 1
ATOM 2752 O O . PHE A 1 353 ? 18.332 -7.989 -3.886 1.00 92.19 353 PHE A O 1
ATOM 2759 N N . TRP A 1 354 ? 19.291 -6.176 -2.992 1.00 94.50 354 TRP A N 1
ATOM 2760 C CA . TRP A 1 354 ? 20.059 -5.835 -4.183 1.00 94.50 354 TRP A CA 1
ATOM 2761 C C . TRP A 1 354 ? 21.213 -6.806 -4.423 1.00 94.50 354 TRP A C 1
ATOM 2763 O O . TRP A 1 354 ? 21.487 -7.134 -5.577 1.00 94.50 354 TRP A O 1
ATOM 2773 N N . ASP A 1 355 ? 21.853 -7.300 -3.364 1.00 93.69 355 ASP A N 1
ATOM 2774 C CA . ASP A 1 355 ? 22.896 -8.320 -3.466 1.00 93.69 355 ASP A CA 1
ATOM 2775 C C . ASP A 1 355 ? 22.356 -9.585 -4.154 1.00 93.69 355 ASP A C 1
ATOM 2777 O O . ASP A 1 355 ? 22.975 -10.091 -5.095 1.00 93.69 355 ASP A O 1
ATOM 2781 N N . ASP A 1 356 ? 21.152 -10.034 -3.785 1.00 93.88 356 ASP A N 1
ATOM 2782 C CA . ASP A 1 356 ? 20.495 -11.170 -4.442 1.00 93.88 356 ASP A CA 1
ATOM 2783 C C . ASP A 1 356 ? 20.207 -10.891 -5.933 1.00 93.88 356 ASP A C 1
ATOM 2785 O O . ASP A 1 356 ? 20.412 -11.752 -6.798 1.00 93.88 356 ASP A O 1
ATOM 2789 N N . VAL A 1 357 ? 19.776 -9.668 -6.267 1.00 94.75 357 VAL A N 1
ATOM 2790 C CA . VAL A 1 357 ? 19.560 -9.227 -7.660 1.00 94.75 357 VAL A CA 1
ATOM 2791 C C . VAL A 1 357 ? 20.871 -9.216 -8.442 1.00 94.75 357 VAL A C 1
ATOM 2793 O O . VAL A 1 357 ? 20.908 -9.678 -9.585 1.00 94.75 357 VAL A O 1
ATOM 2796 N N . ALA A 1 358 ? 21.959 -8.729 -7.847 1.00 92.88 358 ALA A N 1
ATOM 2797 C CA . ALA A 1 358 ? 23.276 -8.702 -8.471 1.00 92.88 358 ALA A CA 1
ATOM 2798 C C . ALA A 1 358 ? 23.790 -10.121 -8.765 1.00 92.88 358 ALA A C 1
ATOM 2800 O O . ALA A 1 358 ? 24.289 -10.378 -9.865 1.00 92.88 358 ALA A O 1
ATOM 2801 N N . VAL A 1 359 ? 23.594 -11.064 -7.836 1.00 93.25 359 VAL A N 1
ATOM 2802 C CA . VAL A 1 359 ? 23.924 -12.484 -8.038 1.00 93.25 359 VAL A CA 1
ATOM 2803 C C . VAL A 1 359 ? 23.114 -13.075 -9.193 1.00 93.25 359 VAL A C 1
ATOM 2805 O O . VAL A 1 359 ? 23.695 -13.676 -10.101 1.00 93.25 359 VAL A O 1
ATOM 2808 N N . ALA A 1 360 ? 21.793 -12.872 -9.211 1.00 92.81 360 ALA A N 1
ATOM 2809 C CA . ALA A 1 360 ? 20.932 -13.371 -10.284 1.00 92.81 360 ALA A CA 1
ATOM 2810 C C . ALA A 1 360 ? 21.359 -12.831 -11.662 1.00 92.81 360 ALA A C 1
ATOM 2812 O O . ALA A 1 360 ? 21.439 -13.585 -12.635 1.00 92.81 360 ALA A O 1
ATOM 2813 N N . ARG A 1 361 ? 21.722 -11.545 -11.746 1.00 92.06 361 ARG A N 1
ATOM 2814 C CA . ARG A 1 361 ? 22.230 -10.926 -12.981 1.00 92.06 361 ARG A CA 1
ATOM 2815 C C . ARG A 1 361 ? 23.555 -11.523 -13.445 1.00 92.06 361 ARG A C 1
ATOM 2817 O O . ARG A 1 361 ? 23.687 -11.849 -14.625 1.00 92.06 361 ARG A O 1
ATOM 2824 N N . ALA A 1 362 ? 24.511 -11.715 -12.537 1.00 88.31 362 ALA A N 1
ATOM 2825 C CA . ALA A 1 362 ? 25.812 -12.295 -12.870 1.00 88.31 362 ALA A CA 1
ATOM 2826 C C . ALA A 1 362 ? 25.678 -13.711 -13.463 1.00 88.31 362 ALA A C 1
ATOM 2828 O O . ALA A 1 362 ? 26.370 -14.057 -14.424 1.00 88.31 362 ALA A O 1
ATOM 2829 N N . VAL A 1 363 ? 24.738 -14.514 -12.949 1.00 88.25 363 VAL A N 1
ATOM 2830 C CA . VAL A 1 363 ? 24.421 -15.845 -13.496 1.00 88.25 363 VAL A CA 1
ATOM 2831 C C . VAL A 1 363 ? 23.901 -15.748 -14.935 1.00 88.25 363 VAL A C 1
ATOM 2833 O O . VAL A 1 363 ? 24.328 -16.521 -15.797 1.00 88.25 363 VAL A O 1
ATOM 2836 N N . MET A 1 364 ? 23.031 -14.778 -15.233 1.00 83.94 364 MET A N 1
ATOM 2837 C CA . MET A 1 364 ? 22.515 -14.562 -16.591 1.00 83.94 364 MET A CA 1
ATOM 2838 C C . MET A 1 364 ? 23.613 -14.158 -17.585 1.00 83.94 364 MET A C 1
ATOM 2840 O O . MET A 1 364 ? 23.618 -14.613 -18.732 1.00 83.94 364 MET A O 1
ATOM 2844 N N . GLU A 1 365 ? 24.557 -13.319 -17.158 1.00 80.50 365 GLU A N 1
ATOM 2845 C CA . GLU A 1 365 ? 25.688 -12.888 -17.987 1.00 80.50 365 GLU A CA 1
ATOM 2846 C C . GLU A 1 365 ? 26.683 -14.018 -18.252 1.00 80.50 365 GLU A C 1
ATOM 2848 O O . GLU A 1 365 ? 27.183 -14.151 -19.372 1.00 80.50 365 GLU A O 1
ATOM 2853 N N . ALA A 1 366 ? 26.941 -14.864 -17.252 1.00 78.56 366 ALA A N 1
ATOM 2854 C CA . ALA A 1 366 ? 27.776 -16.049 -17.407 1.00 78.56 366 ALA A CA 1
ATOM 2855 C C . ALA A 1 366 ? 27.135 -17.076 -18.357 1.00 78.56 366 ALA A C 1
ATOM 2857 O O . ALA A 1 366 ? 27.821 -17.620 -19.221 1.00 78.56 366 ALA A O 1
ATOM 2858 N N . GLY A 1 367 ? 25.816 -17.283 -18.266 1.00 70.00 367 GLY A N 1
ATOM 2859 C CA . GLY A 1 367 ? 25.074 -18.192 -19.146 1.00 70.00 367 GLY A CA 1
ATOM 2860 C C . GLY A 1 367 ? 25.134 -17.809 -20.631 1.00 70.00 367 GLY A C 1
ATOM 2861 O O . GLY A 1 367 ? 25.192 -18.691 -21.482 1.00 70.00 367 GLY A O 1
ATOM 2862 N N . LYS A 1 368 ? 25.204 -16.509 -20.956 1.00 59.50 368 LYS A N 1
ATOM 2863 C CA . LYS A 1 368 ? 25.377 -16.014 -22.337 1.00 59.50 368 LYS A CA 1
ATOM 2864 C C . LYS A 1 368 ? 26.805 -16.133 -22.884 1.00 59.50 368 LYS A C 1
ATOM 2866 O O . LYS A 1 368 ? 26.988 -15.979 -24.083 1.00 59.50 368 LYS A O 1
ATOM 2871 N N . LYS A 1 369 ? 27.817 -16.339 -22.033 1.00 56.78 369 LYS A N 1
ATOM 2872 C CA . LYS A 1 369 ? 29.223 -16.492 -22.461 1.00 56.78 369 LYS A CA 1
ATOM 2873 C C . LYS A 1 369 ? 29.615 -17.947 -22.744 1.00 56.78 369 LYS A C 1
ATOM 2875 O O . LYS A 1 369 ? 30.696 -18.178 -23.277 1.00 56.78 369 LYS A O 1
ATOM 2880 N N . VAL A 1 370 ? 28.777 -18.909 -22.352 1.00 49.97 370 VAL A N 1
ATOM 2881 C CA . VAL A 1 370 ? 29.045 -20.357 -22.452 1.00 49.97 370 VAL A CA 1
ATOM 2882 C C . VAL A 1 370 ? 28.197 -21.041 -23.540 1.00 49.97 370 VAL A C 1
ATOM 2884 O O . VAL A 1 370 ? 28.500 -22.172 -23.914 1.00 49.97 370 VAL A O 1
ATOM 2887 N N . GLY A 1 371 ? 27.173 -20.366 -24.073 1.00 41.34 371 GLY A N 1
ATOM 2888 C CA . GLY A 1 371 ? 26.406 -20.787 -25.255 1.00 41.34 371 GLY A CA 1
ATOM 2889 C C . GLY A 1 371 ? 26.706 -19.907 -26.454 1.00 41.34 371 GLY A C 1
ATOM 2890 O O . GLY A 1 371 ? 26.615 -20.436 -27.583 1.00 41.34 371 GLY A O 1
#

Radius of gyration: 21.62 Å; Cα contacts (8 Å, |Δi|>4): 386; chains: 1; bounding box: 57×46×56 Å

InterPro domains:
  IPR021858 Fungal transcription factor [PF11951] (7-342)